Protein AF-A0A2V4PB81-F1 (afdb_monomer_lite)

Radius of gyration: 21.34 Å; chains: 1; bounding box: 50×47×66 Å

pLDDT: mean 89.04, std 9.87, range [49.66, 98.5]

Sequence (381 aa):
MIGFEVEISLPVTDGQRQVLAGDVLLAKSKTVHGYGQGDIPIYTLVSDKRQLPSKAVYSNLEFVTMPWYAVGDARPNGPLFLQNTLAQIRRVRDALYLAGEAPLATAASDLLTYSPVGRAALLAPQNGYLEEAGTLGCGDGLFTHYSVGSPLGGLPGFLDQLRQAPPPANATYLADARHRLVQARTFAAEVLGGFVQPGATATQARERRELDGYLQLAFTQIVAFADYVARKQDAGQIKNGTVVLCRSALSDVFALLAPSAQAYLRQDVQRLISVLAGYQEQSRTGQRLQFQDRSFREVAAGAPVGLEEYALATFGGRQRIAQERVFGGMREVDPHPEQGASMVPFEIRVLGARLKSWADVSSNLTDLCTWAQTAYEAGRP

Organism: NCBI:txid565073

Structure (mmCIF, N/CA/C/O backbone):
data_AF-A0A2V4PB81-F1
#
_entry.id   AF-A0A2V4PB81-F1
#
loop_
_atom_site.group_PDB
_atom_site.id
_atom_site.type_symbol
_atom_site.label_atom_id
_atom_site.label_alt_id
_atom_site.label_comp_id
_atom_site.label_asym_id
_atom_site.label_entity_id
_atom_site.label_seq_id
_atom_site.pdbx_PDB_ins_code
_atom_site.Cartn_x
_atom_site.Cartn_y
_atom_site.Cartn_z
_atom_site.occupancy
_atom_site.B_iso_or_equiv
_atom_site.auth_seq_id
_atom_site.auth_comp_id
_atom_site.auth_asym_id
_atom_site.auth_atom_id
_atom_site.pdbx_PDB_model_num
ATOM 1 N N . MET A 1 1 ? 4.148 -7.429 9.197 1.00 88.88 1 MET A N 1
ATOM 2 C CA . MET A 1 1 ? 4.870 -7.672 7.930 1.00 88.88 1 MET A CA 1
ATOM 3 C C . MET A 1 1 ? 5.045 -6.378 7.156 1.00 88.88 1 MET A C 1
ATOM 5 O O . MET A 1 1 ? 4.210 -5.488 7.292 1.00 88.88 1 MET A O 1
ATOM 9 N N . ILE A 1 2 ? 6.097 -6.282 6.343 1.00 94.81 2 ILE A N 1
ATOM 10 C CA . ILE A 1 2 ? 6.356 -5.175 5.416 1.00 94.81 2 ILE A CA 1
ATOM 11 C C . ILE A 1 2 ? 6.788 -5.752 4.067 1.00 94.81 2 ILE A C 1
ATOM 13 O O . ILE A 1 2 ? 7.679 -6.591 4.014 1.00 94.81 2 ILE A O 1
ATOM 17 N N . GLY A 1 3 ? 6.171 -5.292 2.986 1.00 94.81 3 GLY A N 1
ATOM 18 C CA . GLY A 1 3 ? 6.580 -5.521 1.604 1.00 94.81 3 GLY A CA 1
ATOM 19 C C . GLY A 1 3 ? 6.557 -4.203 0.836 1.00 94.81 3 GLY A C 1
ATOM 20 O O . GLY A 1 3 ? 6.032 -3.199 1.317 1.00 94.81 3 GLY A O 1
ATOM 21 N N . PHE A 1 4 ? 7.137 -4.183 -0.350 1.00 96.75 4 PHE A N 1
ATOM 22 C CA . PHE A 1 4 ? 7.204 -2.997 -1.195 1.00 96.75 4 PHE A CA 1
ATOM 23 C C . PHE A 1 4 ? 7.251 -3.327 -2.687 1.00 96.75 4 PHE A C 1
ATOM 25 O O . PHE A 1 4 ? 7.679 -4.409 -3.095 1.00 96.75 4 PHE A O 1
ATOM 32 N N . GLU A 1 5 ? 6.815 -2.366 -3.485 1.00 96.12 5 GLU A N 1
ATOM 33 C CA . GLU A 1 5 ? 6.895 -2.382 -4.939 1.00 96.12 5 GLU A CA 1
ATOM 34 C C . GLU A 1 5 ? 7.814 -1.252 -5.392 1.00 96.12 5 GLU A C 1
ATOM 36 O O . GLU A 1 5 ? 7.820 -0.170 -4.794 1.00 96.12 5 GLU A O 1
ATOM 41 N N . VAL A 1 6 ? 8.613 -1.508 -6.425 1.00 96.62 6 VAL A N 1
ATOM 42 C CA . VAL A 1 6 ? 9.433 -0.489 -7.084 1.00 96.62 6 VAL A CA 1
ATOM 43 C C . VAL A 1 6 ? 9.202 -0.594 -8.577 1.00 96.62 6 VAL A C 1
ATOM 45 O O . VAL A 1 6 ? 9.720 -1.499 -9.225 1.00 96.62 6 VAL A O 1
ATOM 48 N N . GLU A 1 7 ? 8.454 0.343 -9.132 1.00 94.25 7 GLU A N 1
ATOM 49 C CA . GLU A 1 7 ? 8.423 0.551 -10.570 1.00 94.25 7 GLU A CA 1
ATOM 50 C C . GLU A 1 7 ? 9.633 1.390 -10.977 1.00 94.25 7 GLU A C 1
ATOM 52 O O . GLU A 1 7 ? 9.963 2.404 -10.346 1.00 94.25 7 GLU A O 1
ATOM 57 N N . ILE A 1 8 ? 10.302 0.940 -12.036 1.00 91.75 8 ILE A N 1
ATOM 58 C CA . ILE A 1 8 ? 11.397 1.660 -12.668 1.00 91.75 8 ILE A CA 1
ATOM 59 C C . ILE A 1 8 ? 10.950 2.165 -14.035 1.00 91.75 8 ILE A C 1
ATOM 61 O O . ILE A 1 8 ? 10.207 1.510 -14.767 1.00 91.75 8 ILE A O 1
ATOM 65 N N . SER A 1 9 ? 11.475 3.325 -14.389 1.00 85.56 9 SER A N 1
ATOM 66 C CA . SER A 1 9 ? 11.233 4.051 -15.630 1.00 85.56 9 SER A CA 1
ATOM 67 C C . SER A 1 9 ? 11.903 3.424 -16.863 1.00 85.56 9 SER A C 1
ATOM 69 O O . SER A 1 9 ? 12.509 4.105 -17.685 1.00 85.56 9 SER A O 1
ATOM 71 N N . LEU A 1 10 ? 11.799 2.101 -17.001 1.00 91.00 10 LEU A N 1
ATOM 72 C CA . LEU A 1 10 ? 12.401 1.334 -18.083 1.00 91.00 10 LEU A CA 1
ATOM 73 C C . LEU A 1 10 ? 11.322 0.554 -18.844 1.00 91.00 10 LEU A C 1
ATOM 75 O O . LEU A 1 10 ? 10.870 -0.491 -18.359 1.00 91.00 10 LEU A O 1
ATOM 79 N N . PRO A 1 11 ? 10.921 1.028 -20.038 1.00 93.62 11 PRO A N 1
ATOM 80 C CA . PRO A 1 11 ? 9.911 0.347 -20.823 1.00 93.62 11 PRO A CA 1
ATOM 81 C C . PRO A 1 11 ? 10.359 -1.030 -21.321 1.00 93.62 11 PRO A C 1
ATOM 83 O O . PRO A 1 11 ? 11.520 -1.258 -21.674 1.00 93.62 11 PRO A O 1
ATOM 86 N N . VAL A 1 12 ? 9.393 -1.935 -21.416 1.00 95.81 12 VAL A N 1
ATOM 87 C CA . VAL A 1 12 ? 9.534 -3.308 -21.890 1.00 95.81 12 VAL A CA 1
ATOM 88 C C . VAL A 1 12 ? 8.422 -3.627 -22.888 1.00 95.81 12 VAL A C 1
ATOM 90 O O . VAL A 1 12 ? 7.303 -3.123 -22.794 1.00 95.81 12 VAL A O 1
ATOM 93 N N . THR A 1 13 ? 8.734 -4.467 -23.866 1.00 96.69 13 THR A N 1
ATOM 94 C CA . THR A 1 13 ? 7.791 -4.949 -24.884 1.00 96.69 13 THR A CA 1
ATOM 95 C C . THR A 1 13 ? 7.909 -6.459 -25.044 1.00 96.69 13 THR A C 1
ATOM 97 O O . THR A 1 13 ? 8.851 -7.068 -24.530 1.00 96.69 13 THR A O 1
ATOM 100 N N . ASP A 1 14 ? 6.963 -7.084 -25.739 1.00 96.06 14 ASP A N 1
ATOM 101 C CA . ASP A 1 14 ? 7.142 -8.460 -26.200 1.00 96.06 14 ASP A CA 1
ATOM 102 C C . ASP A 1 14 ? 8.183 -8.557 -27.338 1.00 96.06 14 ASP A C 1
ATOM 104 O O . ASP A 1 14 ? 8.767 -7.562 -27.779 1.00 96.06 14 ASP A O 1
ATOM 108 N N . GLY A 1 15 ? 8.425 -9.772 -27.835 1.00 93.44 15 GLY A N 1
ATOM 109 C CA . GLY A 1 15 ? 9.383 -10.015 -28.921 1.00 93.44 15 GLY A CA 1
ATOM 110 C C . GLY A 1 15 ? 8.998 -9.360 -30.254 1.00 93.44 15 GLY A C 1
ATOM 111 O O . GLY A 1 15 ? 9.835 -9.230 -31.145 1.00 93.44 15 GLY A O 1
ATOM 112 N N . GLN A 1 16 ? 7.745 -8.928 -30.390 1.00 94.25 16 GLN A N 1
ATOM 113 C CA . GLN A 1 16 ? 7.165 -8.249 -31.545 1.00 94.25 16 GLN A CA 1
ATOM 114 C C . GLN A 1 16 ? 7.038 -6.733 -31.315 1.00 94.25 16 GLN A C 1
ATOM 116 O O . GLN A 1 16 ? 6.387 -6.040 -32.106 1.00 94.25 16 GLN A O 1
ATOM 121 N N . ARG A 1 17 ? 7.673 -6.207 -30.256 1.00 93.75 17 ARG A N 1
ATOM 122 C CA . ARG A 1 17 ? 7.640 -4.795 -29.845 1.00 93.75 17 ARG A CA 1
ATOM 123 C C . ARG A 1 17 ? 6.237 -4.281 -29.508 1.00 93.75 17 ARG A C 1
ATOM 125 O O . ARG A 1 17 ? 5.977 -3.083 -29.601 1.00 93.75 17 ARG A O 1
ATOM 132 N N . GLN A 1 18 ? 5.330 -5.171 -29.120 1.00 94.44 18 GLN A N 1
ATOM 133 C CA . GLN A 1 18 ? 4.005 -4.809 -28.635 1.00 94.44 18 GLN A CA 1
ATOM 134 C C . GLN A 1 18 ? 4.007 -4.616 -27.119 1.00 94.44 18 GLN A C 1
ATOM 136 O O . GLN A 1 18 ? 4.866 -5.108 -26.382 1.00 94.44 18 GLN A O 1
ATOM 141 N N . VAL A 1 19 ? 3.007 -3.871 -26.657 1.00 94.62 19 VAL A N 1
ATOM 142 C CA . VAL A 1 19 ? 2.756 -3.610 -25.240 1.00 94.62 19 VAL A CA 1
ATOM 143 C C . VAL A 1 19 ? 2.395 -4.916 -24.531 1.00 94.62 19 VAL A C 1
ATOM 145 O O . VAL A 1 19 ? 1.465 -5.613 -24.937 1.00 94.62 19 VAL A O 1
ATOM 148 N N . LEU A 1 20 ? 3.084 -5.211 -23.431 1.00 94.88 20 LEU A N 1
ATOM 149 C CA . LEU A 1 20 ? 2.743 -6.316 -22.540 1.00 94.88 20 LEU A CA 1
ATOM 150 C C . LEU A 1 20 ? 1.545 -5.947 -21.652 1.00 94.88 20 LEU A C 1
ATOM 152 O O . LEU A 1 20 ? 1.372 -4.793 -21.247 1.00 94.88 20 LEU A O 1
ATOM 156 N N . ALA A 1 21 ? 0.725 -6.936 -21.300 1.00 92.44 21 ALA A N 1
ATOM 157 C CA . ALA A 1 21 ? -0.295 -6.742 -20.273 1.00 92.44 21 ALA A CA 1
ATOM 158 C C . ALA A 1 21 ? 0.344 -6.360 -18.918 1.00 92.44 21 ALA A C 1
ATOM 160 O O . ALA A 1 21 ? 1.526 -6.611 -18.682 1.00 92.44 21 ALA A O 1
ATOM 161 N N . GLY A 1 22 ? -0.436 -5.729 -18.038 1.00 90.31 22 GLY A N 1
ATOM 162 C CA . GLY A 1 22 ? -0.005 -5.477 -16.660 1.00 90.31 22 GLY A CA 1
ATOM 163 C C . GLY A 1 22 ? 0.066 -6.777 -15.856 1.00 90.31 22 GLY A C 1
ATOM 164 O O . GLY A 1 22 ? -0.593 -7.756 -16.210 1.00 90.31 22 GLY A O 1
ATOM 165 N N . ASP A 1 23 ? 0.877 -6.778 -14.804 1.00 90.94 23 ASP A N 1
ATOM 166 C CA . ASP A 1 23 ? 1.097 -7.885 -13.870 1.00 90.94 23 ASP A CA 1
ATOM 167 C C . ASP A 1 23 ? 1.617 -9.187 -14.515 1.00 90.94 23 ASP A C 1
ATOM 169 O O . ASP A 1 23 ? 1.505 -10.277 -13.944 1.00 90.94 23 ASP A O 1
ATOM 173 N N . VAL A 1 24 ? 2.217 -9.117 -15.711 1.00 95.81 24 VAL A N 1
ATOM 174 C CA . VAL A 1 24 ? 2.786 -10.307 -16.363 1.00 95.81 24 VAL A CA 1
ATOM 175 C C . VAL A 1 24 ? 4.146 -10.621 -15.759 1.00 95.81 24 VAL A C 1
ATOM 177 O O . VAL A 1 24 ? 5.071 -9.819 -15.824 1.00 95.81 24 VAL A O 1
ATOM 180 N N . LEU A 1 25 ? 4.297 -11.832 -15.220 1.00 97.69 25 LEU A N 1
ATOM 181 C CA . LEU A 1 25 ? 5.558 -12.308 -14.659 1.00 97.69 25 LEU A CA 1
ATOM 182 C C . LEU A 1 25 ? 6.650 -12.447 -15.732 1.00 97.69 25 LEU A C 1
ATOM 184 O O . LEU A 1 25 ? 6.583 -13.330 -16.593 1.00 97.69 25 LEU A O 1
ATOM 188 N N . LEU A 1 26 ? 7.721 -11.665 -15.602 1.00 98.44 26 LEU A N 1
ATOM 189 C CA . LEU A 1 26 ? 8.882 -11.687 -16.497 1.00 98.44 26 LEU A CA 1
ATOM 190 C C . LEU A 1 26 ? 10.054 -12.462 -15.894 1.00 98.44 26 LEU A C 1
ATOM 192 O O . LEU A 1 26 ? 10.691 -13.267 -16.575 1.00 98.44 26 LEU A O 1
ATOM 196 N N . ALA A 1 27 ? 10.335 -12.265 -14.608 1.00 98.38 27 ALA A N 1
ATOM 197 C CA . ALA A 1 27 ? 11.411 -12.970 -13.923 1.00 98.38 27 ALA A CA 1
ATOM 198 C C . ALA A 1 27 ? 11.153 -13.121 -12.424 1.00 98.38 27 ALA A C 1
ATOM 200 O O . ALA A 1 27 ? 10.321 -12.437 -11.832 1.00 98.38 27 ALA A O 1
ATOM 201 N N . LYS A 1 28 ? 11.904 -14.022 -11.798 1.00 97.94 28 LYS A N 1
ATOM 202 C CA . LYS A 1 28 ? 11.950 -14.218 -10.348 1.00 97.94 28 LYS A CA 1
ATOM 203 C C . LYS A 1 28 ? 13.375 -13.996 -9.860 1.00 97.94 28 LYS A C 1
ATOM 205 O O . LYS A 1 28 ? 14.314 -14.385 -10.554 1.00 97.94 28 LYS A O 1
ATOM 210 N N . SER A 1 29 ? 13.538 -13.422 -8.670 1.00 97.56 29 SER A N 1
ATOM 211 C CA . SER A 1 29 ? 14.839 -13.435 -8.000 1.00 97.56 29 SER A CA 1
ATOM 212 C C . SER A 1 29 ? 15.323 -14.874 -7.815 1.00 97.56 29 SER A C 1
ATOM 214 O O . SER A 1 29 ? 14.530 -15.761 -7.497 1.00 97.56 29 SER A O 1
ATOM 216 N N . LYS A 1 30 ? 16.623 -15.112 -8.001 1.00 95.81 30 LYS A N 1
ATOM 217 C CA . LYS A 1 30 ? 17.249 -16.377 -7.590 1.00 95.81 30 LYS A CA 1
ATOM 218 C C . LYS A 1 30 ? 17.419 -16.478 -6.078 1.00 95.81 30 LYS A C 1
ATOM 220 O O . LYS A 1 30 ? 17.532 -17.582 -5.556 1.00 95.81 30 LYS A O 1
ATOM 225 N N . THR A 1 31 ? 17.439 -15.345 -5.381 1.00 93.62 31 THR A N 1
ATOM 226 C CA . THR A 1 31 ? 17.426 -15.324 -3.921 1.00 93.62 31 THR A CA 1
ATOM 227 C C . THR A 1 31 ? 16.018 -15.666 -3.443 1.00 93.62 31 THR A C 1
ATOM 229 O O . THR A 1 31 ? 15.038 -15.068 -3.893 1.00 93.62 31 THR A O 1
ATOM 232 N N . VAL A 1 32 ? 15.918 -16.617 -2.515 1.00 90.00 32 VAL A N 1
ATOM 233 C CA . VAL A 1 32 ? 14.643 -17.096 -1.965 1.00 90.00 32 VAL A CA 1
ATOM 234 C C . VAL A 1 32 ? 14.431 -16.661 -0.516 1.00 90.00 32 VAL A C 1
ATOM 236 O O . VAL A 1 32 ? 15.363 -16.324 0.215 1.00 90.00 32 VAL A O 1
ATOM 239 N N . HIS A 1 33 ? 13.169 -16.649 -0.111 1.00 78.81 33 HIS A N 1
ATOM 240 C CA . HIS A 1 33 ? 12.666 -16.225 1.180 1.00 78.81 33 HIS A CA 1
ATOM 241 C C . HIS A 1 33 ? 12.868 -17.343 2.220 1.00 78.81 33 HIS A C 1
ATOM 243 O O . HIS A 1 33 ? 12.066 -18.265 2.336 1.00 78.81 33 HIS A O 1
ATOM 249 N N . GLY A 1 34 ? 13.944 -17.259 3.008 1.00 69.75 34 GLY A N 1
ATOM 250 C CA . GLY A 1 34 ? 14.402 -18.335 3.906 1.00 69.75 34 GLY A CA 1
ATOM 251 C C . GLY A 1 34 ? 13.543 -18.649 5.145 1.00 69.75 34 GLY A C 1
ATOM 252 O O . GLY A 1 34 ? 13.910 -19.526 5.921 1.00 69.75 34 GLY A O 1
ATOM 253 N N . TYR A 1 35 ? 12.413 -17.968 5.367 1.00 63.12 35 TYR A N 1
ATOM 254 C CA . TYR A 1 35 ? 11.565 -18.148 6.560 1.00 63.12 35 TYR A CA 1
ATOM 255 C C . TYR A 1 35 ? 10.464 -19.211 6.373 1.00 63.12 35 TYR A C 1
ATOM 257 O O . TYR A 1 35 ? 9.272 -18.919 6.428 1.00 63.12 35 TYR A O 1
ATOM 265 N N . GLY A 1 36 ? 10.863 -20.464 6.126 1.00 53.09 36 GLY A N 1
ATOM 266 C CA . GLY A 1 36 ? 9.963 -21.628 6.207 1.00 53.09 36 GLY A CA 1
ATOM 267 C C . GLY A 1 36 ? 8.854 -21.717 5.149 1.00 53.09 36 GLY A C 1
ATOM 268 O O . GLY A 1 36 ? 7.969 -22.557 5.283 1.00 53.09 36 GLY A O 1
ATOM 269 N N . GLN A 1 37 ? 8.891 -20.894 4.097 1.00 55.09 37 GLN A N 1
ATOM 270 C CA . GLN A 1 37 ? 7.902 -20.899 3.010 1.00 55.09 37 GLN A CA 1
ATOM 271 C C . GLN A 1 37 ? 8.474 -21.385 1.665 1.00 55.09 37 GLN A C 1
ATOM 273 O O . GLN A 1 37 ? 8.117 -20.866 0.616 1.00 55.09 37 GLN A O 1
ATOM 278 N N . GLY A 1 38 ? 9.346 -22.397 1.673 1.00 62.12 38 GLY A N 1
ATOM 279 C CA . GLY A 1 38 ? 9.889 -22.997 0.443 1.00 62.12 38 GLY A CA 1
ATOM 280 C C . GLY A 1 38 ? 10.697 -22.028 -0.438 1.00 62.12 38 GLY A C 1
ATOM 281 O O . GLY A 1 38 ? 11.146 -20.978 0.017 1.00 62.12 38 GLY A O 1
ATOM 282 N N . ASP A 1 39 ? 10.870 -22.383 -1.715 1.00 79.94 39 ASP A N 1
ATOM 283 C CA . ASP A 1 39 ? 11.642 -21.619 -2.712 1.00 79.94 39 ASP A CA 1
ATOM 284 C C . ASP A 1 39 ? 10.869 -20.399 -3.266 1.00 79.94 39 ASP A C 1
ATOM 286 O O . ASP A 1 39 ? 10.767 -20.190 -4.480 1.00 79.94 39 ASP A O 1
ATOM 290 N N . ILE A 1 40 ? 10.267 -19.586 -2.390 1.00 88.69 40 ILE A N 1
ATOM 291 C CA . ILE A 1 40 ? 9.591 -18.346 -2.802 1.00 88.69 40 ILE A CA 1
ATOM 292 C C . ILE A 1 40 ? 10.653 -17.277 -3.076 1.00 88.69 40 ILE A C 1
ATOM 294 O O . ILE A 1 40 ? 11.437 -16.975 -2.181 1.00 88.69 40 ILE A O 1
ATOM 298 N N . PRO A 1 41 ? 10.706 -16.661 -4.267 1.00 94.06 41 PRO A N 1
ATOM 299 C CA . PRO A 1 41 ? 11.682 -15.616 -4.552 1.00 94.06 41 PRO A CA 1
ATOM 300 C C . PRO A 1 41 ? 11.420 -14.367 -3.698 1.00 94.06 41 PRO A C 1
ATOM 302 O O . PRO A 1 41 ? 10.269 -13.996 -3.472 1.00 94.06 41 PRO A O 1
ATOM 305 N N . ILE A 1 42 ? 12.478 -13.674 -3.268 1.00 94.69 42 ILE A N 1
ATOM 306 C CA . ILE A 1 42 ? 12.338 -12.458 -2.440 1.00 94.69 42 ILE A CA 1
ATOM 307 C C . ILE A 1 42 ? 11.650 -11.299 -3.184 1.00 94.69 42 ILE A C 1
ATOM 309 O O . ILE A 1 42 ? 11.046 -10.425 -2.566 1.00 94.69 42 ILE A O 1
ATOM 313 N N . TYR A 1 43 ? 11.702 -11.313 -4.518 1.00 96.94 43 TYR A N 1
ATOM 314 C CA . TYR A 1 43 ? 10.906 -10.458 -5.391 1.00 96.94 43 TYR A CA 1
ATOM 315 C C . TYR A 1 43 ? 10.687 -11.109 -6.755 1.00 96.94 43 TYR A C 1
ATOM 317 O O . TYR A 1 43 ? 11.416 -12.013 -7.182 1.00 96.94 43 TYR A O 1
ATOM 325 N N . THR A 1 44 ? 9.693 -10.596 -7.466 1.00 97.69 44 THR A N 1
ATOM 326 C CA . THR A 1 44 ? 9.441 -10.885 -8.877 1.00 97.69 44 THR A CA 1
ATOM 327 C C . THR A 1 44 ? 9.556 -9.610 -9.699 1.00 97.69 44 THR A C 1
ATOM 329 O O . THR A 1 44 ? 9.340 -8.521 -9.176 1.00 97.69 44 THR A O 1
ATOM 332 N N . LEU A 1 45 ? 9.943 -9.755 -10.963 1.00 98.31 45 LEU A N 1
ATOM 333 C CA . LEU A 1 45 ? 9.935 -8.691 -11.958 1.00 98.31 45 LEU A CA 1
ATOM 334 C C . LEU A 1 45 ? 8.729 -8.923 -12.866 1.00 98.31 45 LEU A C 1
ATOM 336 O O . LEU A 1 45 ? 8.623 -9.993 -13.479 1.00 98.31 45 LEU A O 1
ATOM 340 N N . VAL A 1 46 ? 7.842 -7.941 -12.945 1.00 97.88 46 VAL A N 1
ATOM 341 C CA . VAL A 1 46 ? 6.624 -7.981 -13.757 1.00 97.88 46 VAL A CA 1
ATOM 342 C C . VAL A 1 46 ? 6.596 -6.809 -14.735 1.00 97.88 46 VAL A C 1
ATOM 344 O O . VAL A 1 46 ? 7.344 -5.843 -14.570 1.00 97.88 46 VAL A O 1
ATOM 347 N N . SER A 1 47 ? 5.767 -6.899 -15.776 1.00 95.75 47 SER A N 1
ATOM 348 C CA . SER A 1 47 ? 5.409 -5.718 -16.565 1.00 95.75 47 SER A CA 1
ATOM 349 C C . SER A 1 47 ? 4.226 -4.996 -15.939 1.00 95.75 47 SER A C 1
ATOM 351 O O . SER A 1 47 ? 3.257 -5.641 -15.557 1.00 95.75 47 SER A O 1
ATOM 353 N N . ASP A 1 48 ? 4.253 -3.670 -15.926 1.00 91.38 48 ASP A N 1
ATOM 354 C CA . ASP A 1 48 ? 3.112 -2.847 -15.530 1.00 91.38 48 ASP A CA 1
ATOM 355 C C . ASP A 1 48 ? 2.669 -1.954 -16.690 1.00 91.38 48 ASP A C 1
ATOM 357 O O . ASP A 1 48 ? 3.480 -1.295 -17.342 1.00 91.38 48 ASP A O 1
ATOM 361 N N . LYS A 1 49 ? 1.371 -1.948 -16.990 1.00 89.50 49 LYS A N 1
ATOM 362 C CA . LYS A 1 49 ? 0.817 -1.237 -18.144 1.00 89.50 49 LYS A CA 1
ATOM 363 C C . LYS A 1 49 ? 0.584 0.225 -17.779 1.00 89.50 49 LYS A C 1
ATOM 365 O O . LYS A 1 49 ? -0.196 0.554 -16.887 1.00 89.50 49 LYS A O 1
ATOM 370 N N . ARG A 1 50 ? 1.209 1.121 -18.535 1.00 86.06 50 ARG A N 1
ATOM 371 C CA . ARG A 1 50 ? 1.173 2.567 -18.326 1.00 86.06 50 ARG A CA 1
ATOM 372 C C . ARG A 1 50 ? 0.624 3.295 -19.544 1.00 86.06 50 ARG A C 1
ATOM 374 O O . ARG A 1 50 ? 0.562 2.765 -20.654 1.00 86.06 50 ARG A O 1
ATOM 381 N N . GLN A 1 51 ? 0.194 4.530 -19.315 1.00 85.19 51 GLN A N 1
ATOM 382 C CA . GLN A 1 51 ? -0.320 5.414 -20.348 1.00 85.19 51 GLN A CA 1
ATOM 383 C C . GLN A 1 51 ? 0.421 6.750 -20.289 1.00 85.19 51 GLN A C 1
ATOM 385 O O . GLN A 1 51 ? 0.519 7.370 -19.233 1.00 85.19 51 GLN A O 1
ATOM 390 N N . LEU A 1 52 ? 0.943 7.182 -21.432 1.00 82.50 52 LEU A N 1
ATOM 391 C CA . LEU A 1 52 ? 1.604 8.470 -21.606 1.00 82.50 52 LEU A CA 1
ATOM 392 C C . LEU A 1 52 ? 0.577 9.615 -21.625 1.00 82.50 52 LEU A C 1
ATOM 394 O O . LEU A 1 52 ? -0.599 9.381 -21.919 1.00 82.50 52 LEU A O 1
ATOM 398 N N . PRO A 1 53 ? 1.005 10.878 -21.429 1.00 79.12 53 PRO A N 1
ATOM 399 C CA . PRO A 1 53 ? 0.131 12.043 -21.602 1.00 79.12 53 PRO A CA 1
ATOM 400 C C . PRO A 1 53 ? -0.550 12.103 -22.980 1.00 79.12 53 PRO A C 1
ATOM 402 O O . PRO A 1 53 ? -1.679 12.571 -23.102 1.00 79.12 53 PRO A O 1
ATOM 405 N N . SER A 1 54 ? 0.103 11.564 -24.015 1.00 81.88 54 SER A N 1
ATOM 406 C CA . SER A 1 54 ? -0.438 11.420 -25.375 1.00 81.88 54 SER A CA 1
ATOM 407 C C . SER A 1 54 ? -1.533 10.355 -25.510 1.00 81.88 54 SER A C 1
ATOM 409 O O . SER A 1 54 ? -2.068 10.167 -26.599 1.00 81.88 54 SER A O 1
ATOM 411 N N . LYS A 1 55 ? -1.861 9.643 -24.425 1.00 83.88 55 LYS A N 1
ATOM 412 C CA . LYS A 1 55 ? -2.716 8.450 -24.358 1.00 83.88 55 LYS A CA 1
ATOM 413 C C . LYS A 1 55 ? -2.131 7.185 -24.983 1.00 83.88 55 LYS A C 1
ATOM 415 O O . LYS A 1 55 ? -2.775 6.139 -24.883 1.00 83.88 55 LYS A O 1
ATOM 420 N N . ALA A 1 56 ? -0.935 7.250 -25.567 1.00 87.25 56 ALA A N 1
ATOM 421 C CA . ALA A 1 56 ? -0.212 6.063 -26.004 1.00 87.25 56 ALA A CA 1
ATOM 422 C C . ALA A 1 56 ? 0.099 5.159 -24.805 1.00 87.25 56 ALA A C 1
ATOM 424 O O . ALA A 1 56 ? 0.350 5.635 -23.698 1.00 87.25 56 ALA A O 1
ATOM 425 N N . VAL A 1 57 ? 0.045 3.852 -25.025 1.00 90.25 57 VAL A N 1
ATOM 426 C CA . VAL A 1 57 ? 0.216 2.848 -23.977 1.00 90.25 57 VAL A CA 1
ATOM 427 C C . VAL A 1 57 ? 1.591 2.212 -24.123 1.00 90.25 57 VAL A C 1
ATOM 429 O O . VAL A 1 57 ? 2.046 1.975 -25.238 1.00 90.25 57 VAL A O 1
ATOM 432 N N . TYR A 1 58 ? 2.226 1.918 -22.999 1.00 91.69 58 TYR A N 1
ATOM 433 C CA . TYR A 1 58 ? 3.488 1.192 -22.919 1.00 91.69 58 TYR A CA 1
ATOM 434 C C . TYR A 1 58 ? 3.481 0.298 -21.677 1.00 91.69 58 TYR A C 1
ATOM 436 O O . TYR A 1 58 ? 2.549 0.363 -20.871 1.00 91.69 58 TYR A O 1
ATOM 444 N N . SER A 1 59 ? 4.499 -0.544 -21.523 1.00 93.75 59 SER A N 1
ATOM 445 C CA . SER A 1 59 ? 4.685 -1.337 -20.308 1.00 93.75 59 SER A CA 1
ATOM 446 C C . SER A 1 59 ? 6.012 -0.969 -19.667 1.00 93.75 59 SER A C 1
ATOM 448 O O . SER A 1 59 ? 7.015 -0.901 -20.369 1.00 93.75 59 SER A O 1
ATOM 450 N N . ASN A 1 60 ? 6.016 -0.733 -18.361 1.00 93.62 60 ASN A N 1
ATOM 451 C CA . ASN A 1 60 ? 7.208 -0.542 -17.543 1.00 93.62 60 ASN A CA 1
ATOM 452 C C . ASN A 1 60 ? 7.576 -1.829 -16.813 1.00 93.62 60 ASN A C 1
ATOM 454 O O . ASN A 1 60 ? 6.808 -2.790 -16.800 1.00 93.62 60 ASN A O 1
ATOM 458 N N . LEU A 1 61 ? 8.756 -1.834 -16.203 1.00 95.94 61 LEU A N 1
ATOM 459 C CA . LEU A 1 61 ? 9.189 -2.888 -15.300 1.00 95.94 61 LEU A CA 1
ATOM 460 C C . LEU A 1 61 ? 8.872 -2.519 -13.850 1.00 95.94 61 LEU A C 1
ATOM 462 O O . LEU A 1 61 ? 9.220 -1.435 -13.383 1.00 95.94 61 LEU A O 1
ATOM 466 N N . GLU A 1 62 ? 8.278 -3.459 -13.124 1.00 96.81 62 GLU A N 1
ATOM 467 C CA . GLU A 1 62 ? 7.981 -3.321 -11.702 1.00 96.81 62 GLU A CA 1
ATOM 468 C C . GLU A 1 62 ? 8.533 -4.510 -10.915 1.00 96.81 62 GLU A C 1
ATOM 470 O O . GLU A 1 62 ? 8.396 -5.675 -11.296 1.00 96.81 62 GLU A O 1
ATOM 475 N N . PHE A 1 63 ? 9.193 -4.205 -9.803 1.00 98.00 63 PHE A N 1
ATOM 476 C CA . PHE A 1 63 ? 9.627 -5.184 -8.822 1.00 98.00 63 PHE A CA 1
ATOM 477 C C . PHE A 1 63 ? 8.559 -5.315 -7.744 1.00 98.00 63 PHE A C 1
ATOM 479 O O . PHE A 1 63 ? 8.296 -4.352 -7.032 1.00 98.00 63 PHE A O 1
ATOM 486 N N . VAL A 1 64 ? 8.014 -6.516 -7.567 1.00 96.56 64 VAL A N 1
ATOM 487 C CA . VAL A 1 64 ? 7.040 -6.832 -6.514 1.00 96.56 64 VAL A CA 1
ATOM 488 C C . VAL A 1 64 ? 7.706 -7.751 -5.499 1.00 96.56 64 VAL A C 1
ATOM 490 O O . VAL A 1 64 ? 8.089 -8.878 -5.834 1.00 96.56 64 VAL A O 1
ATOM 493 N N . THR A 1 65 ? 7.891 -7.272 -4.268 1.00 95.56 65 THR A N 1
ATOM 494 C CA . THR A 1 65 ? 8.565 -8.043 -3.210 1.00 95.56 65 THR A CA 1
ATOM 495 C C . THR A 1 65 ? 7.605 -8.939 -2.437 1.00 95.56 65 THR A C 1
ATOM 497 O O . THR A 1 65 ? 6.420 -8.640 -2.273 1.00 95.56 65 THR A O 1
ATOM 500 N N . MET A 1 66 ? 8.140 -10.043 -1.919 1.00 90.12 66 MET A N 1
ATOM 501 C CA . MET A 1 66 ? 7.445 -10.838 -0.913 1.00 90.12 66 MET A CA 1
ATOM 502 C C . MET A 1 66 ? 7.497 -10.105 0.442 1.00 90.12 66 MET A C 1
ATOM 504 O O . MET A 1 66 ? 8.591 -9.716 0.860 1.00 90.12 66 MET A O 1
ATOM 508 N N . PRO A 1 67 ? 6.365 -9.912 1.150 1.00 88.75 67 PRO A N 1
ATOM 509 C CA . PRO A 1 67 ? 6.374 -9.286 2.468 1.00 88.75 67 PRO A CA 1
ATOM 510 C C . PRO A 1 67 ? 7.202 -10.076 3.486 1.00 88.75 67 PRO A C 1
ATOM 512 O O . PRO A 1 67 ? 7.123 -11.299 3.540 1.00 88.75 67 PRO A O 1
ATOM 515 N N . TRP A 1 68 ? 7.937 -9.361 4.338 1.00 88.50 68 TRP A N 1
ATOM 516 C CA . TRP A 1 68 ? 8.784 -9.921 5.387 1.00 88.50 68 TRP A CA 1
ATOM 517 C C . TRP A 1 68 ? 8.262 -9.564 6.784 1.00 88.50 68 TRP A C 1
ATOM 519 O O . TRP A 1 68 ? 7.729 -8.472 7.013 1.00 88.50 68 TRP A O 1
ATOM 529 N N . TYR A 1 69 ? 8.430 -10.468 7.748 1.00 88.00 69 TYR A N 1
ATOM 530 C CA . TYR A 1 69 ? 8.134 -10.193 9.155 1.00 88.00 69 TYR A CA 1
ATOM 531 C C . TYR A 1 69 ? 9.129 -9.168 9.712 1.00 88.00 69 TYR A C 1
ATOM 533 O O . TYR A 1 69 ? 10.336 -9.383 9.683 1.00 88.00 69 TYR A O 1
ATOM 541 N N . ALA A 1 70 ? 8.632 -8.044 10.221 1.00 87.69 70 ALA A N 1
ATOM 542 C CA . ALA A 1 70 ? 9.477 -6.920 10.643 1.00 87.69 70 ALA A CA 1
ATOM 543 C C . ALA A 1 70 ? 9.230 -6.483 12.092 1.00 87.69 70 ALA A C 1
ATOM 545 O O . ALA A 1 70 ? 9.824 -5.504 12.539 1.00 87.69 70 ALA A O 1
ATOM 546 N N . VAL A 1 71 ? 8.364 -7.196 12.819 1.00 92.00 71 VAL A N 1
ATOM 547 C CA . VAL A 1 71 ? 8.008 -6.870 14.203 1.00 92.00 71 VAL A CA 1
ATOM 548 C C . VAL A 1 71 ? 8.299 -8.022 15.164 1.00 92.00 71 VAL A C 1
ATOM 550 O O . VAL A 1 71 ? 8.578 -9.148 14.744 1.00 92.00 71 VAL A O 1
ATOM 553 N N . GLY A 1 72 ? 8.284 -7.707 16.461 1.00 91.06 72 GLY A N 1
ATOM 554 C CA . GLY A 1 72 ? 8.563 -8.637 17.555 1.00 91.06 72 GLY A CA 1
ATOM 555 C C . GLY A 1 72 ? 9.911 -9.348 17.384 1.00 91.06 72 GLY A C 1
ATOM 556 O O . GLY A 1 72 ? 10.917 -8.687 17.138 1.00 91.06 72 GLY A O 1
ATOM 557 N N . ASP A 1 73 ? 9.950 -10.675 17.459 1.00 90.62 73 ASP A N 1
ATOM 558 C CA . ASP A 1 73 ? 11.167 -11.491 17.329 1.00 90.62 73 ASP A CA 1
ATOM 559 C C . ASP A 1 73 ? 11.869 -11.323 15.972 1.00 90.62 73 ASP A C 1
ATOM 561 O O . ASP A 1 73 ? 13.069 -11.566 15.853 1.00 90.62 73 ASP A O 1
ATOM 565 N N . ALA A 1 74 ? 11.150 -10.874 14.936 1.00 88.12 74 ALA A N 1
ATOM 566 C CA . ALA A 1 74 ? 11.723 -10.637 13.616 1.00 88.12 74 ALA A CA 1
ATOM 567 C C . ALA A 1 74 ? 12.320 -9.223 13.474 1.00 88.12 74 ALA A C 1
ATOM 569 O O . ALA A 1 74 ? 13.069 -8.972 12.527 1.00 88.12 74 ALA A O 1
ATOM 570 N N . ARG A 1 75 ? 12.054 -8.308 14.422 1.00 90.81 75 ARG A N 1
ATOM 571 C CA . ARG A 1 75 ? 12.535 -6.913 14.421 1.00 90.81 75 ARG A CA 1
ATOM 572 C C . ARG A 1 75 ? 14.048 -6.772 14.196 1.00 90.81 75 ARG A C 1
ATOM 574 O O . ARG A 1 75 ? 14.416 -5.878 13.439 1.00 90.81 75 ARG A O 1
ATOM 581 N N . PRO A 1 76 ? 14.940 -7.594 14.790 1.00 89.81 76 PRO A N 1
ATOM 582 C CA . PRO A 1 76 ? 16.382 -7.421 14.590 1.00 89.81 76 PRO A CA 1
ATOM 583 C C . PRO A 1 76 ? 16.831 -7.668 13.143 1.00 89.81 76 PRO A C 1
ATOM 585 O O . PRO A 1 76 ? 17.772 -7.035 12.675 1.00 89.81 76 PRO A O 1
ATOM 588 N N . ASN A 1 77 ? 16.146 -8.565 12.427 1.00 89.25 77 ASN A N 1
ATOM 589 C CA . ASN A 1 77 ? 16.555 -9.021 11.095 1.00 89.25 77 ASN A CA 1
ATOM 590 C C . ASN A 1 77 ? 15.709 -8.422 9.962 1.00 89.25 77 ASN A C 1
ATOM 592 O O . ASN A 1 77 ? 16.181 -8.330 8.830 1.00 89.25 77 ASN A O 1
ATOM 596 N N . GLY A 1 78 ? 14.472 -8.008 10.249 1.00 89.38 78 GLY A N 1
ATOM 597 C CA . GLY A 1 78 ? 13.531 -7.490 9.256 1.00 89.38 78 GLY A CA 1
ATOM 598 C C . GLY A 1 78 ? 14.052 -6.290 8.459 1.00 89.38 78 GLY A C 1
ATOM 599 O O . GLY A 1 78 ? 14.079 -6.370 7.229 1.00 89.38 78 GLY A O 1
ATOM 600 N N . PRO A 1 79 ? 14.538 -5.214 9.110 1.00 91.69 79 PRO A N 1
ATOM 601 C CA . PRO A 1 79 ? 15.103 -4.065 8.410 1.00 91.69 79 PRO A CA 1
ATOM 602 C C . PRO A 1 79 ? 16.267 -4.457 7.498 1.00 91.69 79 PRO A C 1
ATOM 604 O O . PRO A 1 79 ? 16.281 -4.085 6.329 1.00 91.69 79 PRO A O 1
ATOM 607 N N . LEU A 1 80 ? 17.210 -5.267 7.994 1.00 92.50 80 LEU A N 1
ATOM 608 C CA . LEU A 1 80 ? 18.366 -5.711 7.212 1.00 92.50 80 LEU A CA 1
ATOM 609 C C . LEU A 1 80 ? 17.938 -6.500 5.968 1.00 92.50 80 LEU A C 1
ATOM 611 O O . LEU A 1 80 ? 18.478 -6.286 4.885 1.00 92.50 80 LEU A O 1
ATOM 615 N N . PHE A 1 81 ? 16.948 -7.383 6.100 1.00 91.94 81 PHE A N 1
ATOM 616 C CA . PHE A 1 81 ? 16.429 -8.148 4.972 1.00 91.94 81 PHE A CA 1
ATOM 617 C C . PHE A 1 81 ? 15.797 -7.248 3.900 1.00 91.94 81 PHE A C 1
ATOM 619 O O . PHE A 1 81 ? 16.083 -7.408 2.709 1.00 91.94 81 PHE A O 1
ATOM 626 N N . LEU A 1 82 ? 14.975 -6.277 4.306 1.00 95.38 82 LEU A N 1
ATOM 627 C CA . LEU A 1 82 ? 14.344 -5.330 3.383 1.00 95.38 82 LEU A CA 1
ATOM 628 C C . LEU A 1 82 ? 15.388 -4.460 2.669 1.00 95.38 82 LEU A C 1
ATOM 630 O O . LEU A 1 82 ? 15.301 -4.281 1.454 1.00 95.38 82 LEU A O 1
ATOM 634 N N . GLN A 1 83 ? 16.420 -4.003 3.385 1.00 96.81 83 GLN A N 1
ATOM 635 C CA . GLN A 1 83 ? 17.528 -3.246 2.793 1.00 96.81 83 GLN A CA 1
ATOM 636 C C . GLN A 1 83 ? 18.354 -4.091 1.814 1.00 96.81 83 GLN A C 1
ATOM 638 O O . GLN A 1 83 ? 18.676 -3.638 0.717 1.00 96.81 83 GLN A O 1
ATOM 643 N N . ASN A 1 84 ? 18.641 -5.349 2.156 1.00 95.56 84 ASN A N 1
ATOM 644 C CA . ASN A 1 84 ? 19.330 -6.274 1.254 1.00 95.56 84 ASN A CA 1
ATOM 645 C C . ASN A 1 84 ? 18.500 -6.573 -0.003 1.00 95.56 84 ASN A C 1
ATOM 647 O O . ASN A 1 84 ? 19.052 -6.670 -1.100 1.00 95.56 84 ASN A O 1
ATOM 651 N N . THR A 1 85 ? 17.179 -6.688 0.143 1.00 96.81 85 THR A N 1
ATOM 652 C CA . THR A 1 85 ? 16.246 -6.858 -0.979 1.00 96.81 85 THR A CA 1
ATOM 653 C C . THR A 1 85 ? 16.274 -5.632 -1.891 1.00 96.81 85 THR A C 1
ATOM 655 O O . THR A 1 85 ? 16.437 -5.780 -3.102 1.00 96.81 85 THR A O 1
ATOM 658 N N . LEU A 1 86 ? 16.217 -4.423 -1.322 1.00 98.12 86 LEU A N 1
ATOM 659 C CA . LEU A 1 86 ? 16.320 -3.169 -2.073 1.00 98.12 86 LEU A CA 1
ATOM 660 C C . LEU A 1 86 ? 17.660 -3.056 -2.818 1.00 98.12 86 LEU A C 1
ATOM 662 O O . LEU A 1 86 ? 17.687 -2.708 -3.997 1.00 98.12 86 LEU A O 1
ATOM 666 N N . ALA A 1 87 ? 18.772 -3.402 -2.164 1.00 98.12 87 ALA A N 1
ATOM 667 C CA . ALA A 1 87 ? 20.096 -3.393 -2.781 1.00 98.12 87 ALA A CA 1
ATOM 668 C C . ALA A 1 87 ? 20.204 -4.383 -3.956 1.00 98.12 87 ALA A C 1
ATOM 670 O O . ALA A 1 87 ? 20.815 -4.068 -4.980 1.00 98.12 87 ALA A O 1
ATOM 671 N N . GLN A 1 88 ? 19.591 -5.568 -3.847 1.00 97.94 88 GLN A N 1
ATOM 672 C CA . GLN A 1 88 ? 19.515 -6.520 -4.959 1.00 97.94 88 GLN A CA 1
ATOM 673 C C . GLN A 1 88 ? 18.660 -5.990 -6.114 1.00 97.94 88 GLN A C 1
ATOM 675 O O . GLN A 1 88 ? 19.089 -6.091 -7.262 1.00 97.94 88 GLN A O 1
ATOM 680 N N . ILE A 1 89 ? 17.500 -5.391 -5.825 1.00 98.50 89 ILE A N 1
ATOM 681 C CA . ILE A 1 89 ? 16.651 -4.749 -6.840 1.00 98.50 89 ILE A CA 1
ATOM 682 C C . ILE A 1 89 ? 17.435 -3.658 -7.579 1.00 98.50 89 ILE A C 1
ATOM 684 O O . ILE A 1 89 ? 17.435 -3.638 -8.808 1.00 98.50 89 ILE A O 1
ATOM 688 N N . ARG A 1 90 ? 18.181 -2.812 -6.858 1.00 98.00 90 ARG A N 1
ATOM 689 C CA . ARG A 1 90 ? 19.048 -1.793 -7.465 1.00 98.00 90 ARG A CA 1
ATOM 690 C C . ARG A 1 90 ? 20.084 -2.402 -8.411 1.00 98.00 90 ARG A C 1
ATOM 692 O O . ARG A 1 90 ? 20.222 -1.931 -9.533 1.00 98.00 90 ARG A O 1
ATOM 699 N N . ARG A 1 91 ? 20.772 -3.473 -8.000 1.00 98.25 91 ARG A N 1
ATOM 700 C CA . ARG A 1 91 ? 21.748 -4.172 -8.860 1.00 98.25 91 ARG A CA 1
ATOM 701 C C . ARG A 1 91 ? 21.111 -4.720 -10.136 1.00 98.25 91 ARG A C 1
ATOM 703 O O . ARG A 1 91 ? 21.707 -4.603 -11.203 1.00 98.25 91 ARG A O 1
ATOM 710 N N . VAL A 1 92 ? 19.910 -5.296 -10.036 1.00 98.25 92 VAL A N 1
ATOM 711 C CA . VAL A 1 92 ? 19.160 -5.753 -11.213 1.00 98.25 92 VAL A CA 1
ATOM 712 C C . VAL A 1 92 ? 18.801 -4.570 -12.104 1.00 98.25 92 VAL A C 1
ATOM 714 O O . VAL A 1 92 ? 19.093 -4.612 -13.294 1.00 98.25 92 VAL A O 1
ATOM 717 N N . ARG A 1 93 ? 18.227 -3.500 -11.540 1.00 96.31 93 ARG A N 1
ATOM 718 C CA . ARG A 1 93 ? 17.903 -2.269 -12.272 1.00 96.31 93 ARG A CA 1
ATOM 719 C C . ARG A 1 93 ? 19.119 -1.745 -13.025 1.00 96.31 93 ARG A C 1
ATOM 721 O O . ARG A 1 93 ? 19.019 -1.486 -14.217 1.00 96.31 93 ARG A O 1
ATOM 728 N N . ASP A 1 94 ? 20.261 -1.609 -12.361 1.00 96.19 94 ASP A N 1
ATOM 729 C CA . ASP A 1 94 ? 21.463 -1.042 -12.976 1.00 96.19 94 ASP A CA 1
ATOM 730 C C . ASP A 1 94 ? 21.967 -1.915 -14.139 1.00 96.19 94 ASP A C 1
ATOM 732 O O . ASP A 1 94 ? 22.332 -1.387 -15.188 1.00 96.19 94 ASP A O 1
ATOM 736 N N . ALA A 1 95 ? 21.892 -3.244 -14.012 1.00 97.25 95 ALA A N 1
ATOM 737 C CA . ALA A 1 95 ? 22.207 -4.164 -15.104 1.00 97.25 95 ALA A CA 1
ATOM 738 C C . ALA A 1 95 ? 21.207 -4.081 -16.275 1.00 97.25 95 ALA A C 1
ATOM 740 O O . ALA A 1 95 ? 21.618 -4.186 -17.430 1.00 97.25 95 ALA A O 1
ATOM 741 N N . LEU A 1 96 ? 19.914 -3.875 -16.000 1.00 95.69 96 LEU A N 1
ATOM 742 C CA . LEU A 1 96 ? 18.890 -3.674 -17.034 1.00 95.69 96 LEU A CA 1
ATOM 743 C C . LEU A 1 96 ? 19.132 -2.374 -17.813 1.00 95.69 96 LEU A C 1
ATOM 745 O O . LEU A 1 96 ? 19.125 -2.387 -19.039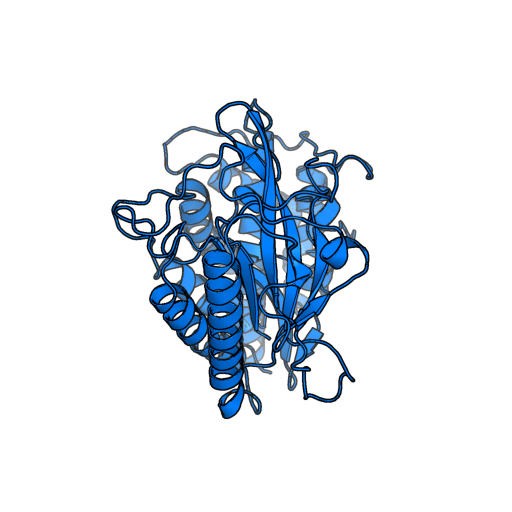 1.00 95.69 96 LEU A O 1
ATOM 749 N N . TYR A 1 97 ? 19.406 -1.267 -17.119 1.00 92.94 97 TYR A N 1
ATOM 750 C CA . TYR A 1 97 ? 19.714 0.013 -17.766 1.00 92.94 97 TYR A CA 1
ATOM 751 C C . TYR A 1 97 ? 21.014 -0.042 -18.577 1.00 92.94 97 TYR A C 1
ATOM 753 O O . TYR A 1 97 ? 21.073 0.516 -19.670 1.00 92.94 97 TYR A O 1
ATOM 761 N N . LEU A 1 98 ? 22.040 -0.742 -18.079 1.00 94.94 98 LEU A N 1
ATOM 762 C CA . LEU A 1 98 ? 23.304 -0.922 -18.797 1.00 94.94 98 LEU A CA 1
ATOM 763 C C . LEU A 1 98 ? 23.136 -1.725 -20.096 1.00 94.94 98 LEU A C 1
ATOM 765 O O . LEU A 1 98 ? 23.858 -1.476 -21.059 1.00 94.94 98 LEU A O 1
ATOM 769 N N . ALA A 1 99 ? 22.195 -2.673 -20.136 1.00 95.19 99 ALA A N 1
ATOM 770 C CA . ALA A 1 99 ? 21.934 -3.477 -21.328 1.00 95.19 99 ALA A CA 1
ATOM 771 C C . ALA A 1 99 ? 21.323 -2.666 -22.487 1.00 95.19 99 ALA A C 1
ATOM 773 O O . ALA A 1 99 ? 21.472 -3.062 -23.642 1.00 95.19 99 ALA A O 1
ATOM 774 N N . GLY A 1 100 ? 20.665 -1.536 -22.200 1.00 91.31 100 GLY A N 1
ATOM 77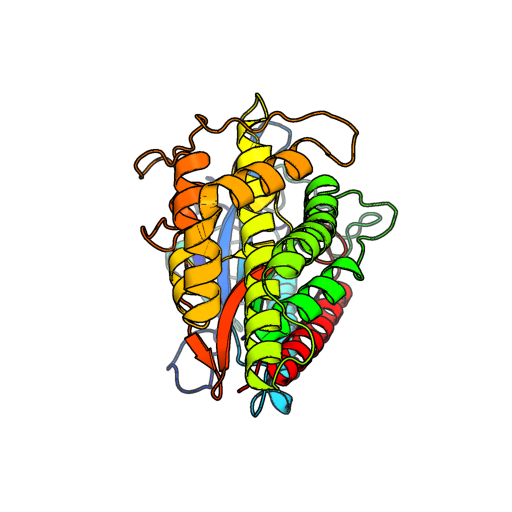5 C CA . GLY A 1 100 ? 20.034 -0.691 -23.213 1.00 91.31 100 GLY A CA 1
ATOM 776 C C . GLY A 1 100 ? 18.890 -1.402 -23.944 1.00 91.31 100 GLY A C 1
ATOM 777 O O . GLY A 1 100 ? 18.054 -2.058 -23.326 1.00 91.31 100 GLY A O 1
ATOM 778 N N . GLU A 1 101 ? 18.827 -1.252 -25.268 1.00 94.00 101 GLU A N 1
ATOM 779 C CA . GLU A 1 101 ? 17.870 -1.982 -26.107 1.00 94.00 101 GLU A CA 1
ATOM 780 C C . GLU A 1 101 ? 18.398 -3.393 -26.409 1.00 94.00 101 GLU A C 1
ATOM 782 O O . GLU A 1 101 ? 19.263 -3.584 -27.263 1.00 94.00 101 GLU A O 1
ATOM 787 N N . ALA A 1 102 ? 17.887 -4.387 -25.683 1.00 95.88 102 ALA A N 1
ATOM 788 C CA . ALA A 1 102 ? 18.334 -5.777 -25.755 1.00 95.88 102 ALA A CA 1
ATOM 789 C C . ALA A 1 102 ? 17.218 -6.750 -25.327 1.00 95.88 102 ALA A C 1
ATOM 791 O O . ALA A 1 102 ? 16.251 -6.332 -24.678 1.00 95.88 102 ALA A O 1
ATOM 792 N N . PRO A 1 103 ? 17.333 -8.058 -25.630 1.00 97.38 103 PRO A N 1
ATOM 793 C CA . PRO A 1 103 ? 16.471 -9.061 -25.017 1.00 97.38 103 PRO A CA 1
ATOM 794 C C . PRO A 1 103 ? 16.563 -9.005 -23.491 1.00 97.38 103 PRO A C 1
ATOM 796 O O . PRO A 1 103 ? 17.650 -9.035 -22.920 1.00 97.38 103 PRO A O 1
ATOM 799 N N . LEU A 1 104 ? 15.419 -8.962 -22.812 1.00 97.31 104 LEU A N 1
ATOM 800 C CA . LEU A 1 104 ? 15.359 -8.769 -21.363 1.00 97.31 104 LEU A CA 1
ATOM 801 C C . LEU A 1 104 ? 16.174 -9.832 -20.603 1.00 97.31 104 LEU A C 1
ATOM 803 O O . LEU A 1 104 ? 16.844 -9.517 -19.622 1.00 97.31 104 LEU A O 1
ATOM 807 N N . ALA A 1 105 ? 16.151 -11.080 -21.079 1.00 97.06 105 ALA A N 1
ATOM 808 C CA . ALA A 1 105 ? 16.819 -12.205 -20.430 1.00 97.06 105 ALA A CA 1
ATOM 809 C C . ALA A 1 105 ? 18.355 -12.211 -20.522 1.00 97.06 105 ALA A C 1
ATOM 811 O O . ALA A 1 105 ? 18.988 -13.059 -19.889 1.00 97.06 105 ALA A O 1
ATOM 812 N N . THR A 1 106 ? 18.972 -11.305 -21.290 1.00 95.94 106 THR A N 1
ATOM 813 C CA . THR A 1 106 ? 20.440 -11.185 -21.327 1.00 95.94 106 THR A CA 1
ATOM 814 C C . THR A 1 106 ? 20.987 -10.305 -20.205 1.00 95.94 106 THR A C 1
ATOM 816 O O . THR A 1 106 ? 22.163 -10.416 -19.866 1.00 95.94 106 THR A O 1
ATOM 819 N N . ALA A 1 107 ? 20.155 -9.449 -19.612 1.00 95.50 107 ALA A N 1
ATOM 820 C CA . ALA A 1 107 ? 20.523 -8.612 -18.474 1.00 95.50 107 ALA A CA 1
ATOM 821 C C . ALA A 1 107 ? 20.333 -9.369 -17.150 1.00 95.50 107 ALA A C 1
ATOM 823 O O . ALA A 1 107 ? 19.518 -10.279 -17.081 1.00 95.50 107 ALA A O 1
ATOM 824 N N . ALA A 1 108 ? 21.092 -9.017 -16.103 1.00 95.81 108 ALA A N 1
ATOM 825 C CA . ALA A 1 108 ? 20.926 -9.522 -14.726 1.00 95.81 108 ALA A CA 1
ATOM 826 C C . ALA A 1 108 ? 20.724 -11.053 -14.582 1.00 95.81 108 ALA A C 1
ATOM 828 O O . ALA A 1 108 ? 20.082 -11.527 -13.639 1.00 95.81 108 ALA A O 1
ATOM 829 N N . SER A 1 109 ? 21.249 -11.845 -15.522 1.00 95.75 109 SER A N 1
ATOM 830 C CA . SER A 1 109 ? 20.999 -13.289 -15.615 1.00 95.75 109 SER A CA 1
ATOM 831 C C . SER A 1 109 ? 21.680 -14.081 -14.501 1.00 95.75 109 SER A C 1
ATOM 833 O O . SER A 1 109 ? 21.313 -15.225 -14.238 1.00 95.75 109 SER A O 1
ATOM 835 N N . ASP A 1 110 ? 22.639 -13.476 -13.802 1.00 96.38 110 ASP A N 1
ATOM 836 C CA . ASP A 1 110 ? 23.244 -13.974 -12.573 1.00 96.38 110 ASP A CA 1
ATOM 837 C C . ASP A 1 110 ? 22.281 -13.873 -11.379 1.00 96.38 110 ASP A C 1
ATOM 839 O O . ASP A 1 110 ? 22.270 -14.786 -10.555 1.00 96.38 110 ASP A O 1
ATOM 843 N N . LEU A 1 111 ? 21.410 -12.857 -11.340 1.00 97.25 111 LEU A N 1
ATOM 844 C CA . LEU A 1 111 ? 20.481 -12.562 -10.238 1.00 97.25 111 LEU A CA 1
ATOM 845 C C . LEU A 1 111 ? 19.043 -13.051 -10.473 1.00 97.25 111 LEU A C 1
ATOM 847 O O . LEU A 1 111 ? 18.302 -13.259 -9.509 1.00 97.25 111 LEU A O 1
ATOM 851 N N . LEU A 1 112 ? 18.642 -13.239 -11.732 1.00 98.19 112 LEU A N 1
ATOM 852 C CA . LEU A 1 112 ? 17.263 -13.537 -12.119 1.00 98.19 112 LEU A CA 1
ATOM 853 C C . LEU A 1 112 ? 17.098 -14.891 -12.814 1.00 98.19 112 LEU A C 1
ATOM 855 O O . LEU A 1 112 ? 17.937 -15.329 -13.599 1.00 98.19 112 LEU A O 1
ATOM 859 N N . THR A 1 113 ? 15.946 -15.514 -12.578 1.00 97.88 113 THR A N 1
ATOM 860 C CA . THR A 1 113 ? 15.425 -16.627 -13.376 1.00 97.88 113 THR A CA 1
ATOM 861 C C . THR A 1 113 ? 14.246 -16.131 -14.208 1.00 97.88 113 THR A C 1
ATOM 863 O O . THR A 1 113 ? 13.184 -15.815 -13.670 1.00 97.88 113 THR A O 1
ATOM 866 N N . TYR A 1 114 ? 14.425 -16.078 -15.528 1.00 98.19 114 TYR A N 1
ATOM 867 C CA . TYR A 1 114 ? 13.424 -15.562 -16.464 1.00 98.19 114 TYR A CA 1
ATOM 868 C C . TYR A 1 114 ? 12.328 -16.578 -16.800 1.00 98.19 114 TYR A C 1
ATOM 870 O O . TYR A 1 114 ? 12.613 -17.743 -17.119 1.00 98.19 114 TYR A O 1
ATOM 878 N N . SER A 1 115 ? 11.078 -16.105 -16.781 1.00 98.00 115 SER A N 1
ATOM 879 C CA . SER A 1 115 ? 9.900 -16.829 -17.268 1.00 98.00 115 SER A CA 1
ATOM 880 C C . SER A 1 115 ? 9.950 -16.983 -18.798 1.00 98.00 115 SER A C 1
ATOM 882 O O . SER A 1 115 ? 10.736 -16.297 -19.456 1.00 98.00 115 SER A O 1
ATOM 884 N N . PRO A 1 116 ? 9.113 -17.844 -19.408 1.00 97.75 116 PRO A N 1
ATOM 885 C CA . PRO A 1 116 ? 9.018 -17.924 -20.866 1.00 97.75 116 PRO A CA 1
ATOM 886 C C . PRO A 1 116 ? 8.710 -16.571 -21.523 1.00 97.75 116 PRO A C 1
ATOM 888 O O . PRO A 1 116 ? 9.345 -16.220 -22.513 1.00 97.75 116 PRO A O 1
ATOM 891 N N . VAL A 1 117 ? 7.802 -15.783 -20.934 1.00 97.25 117 VAL A N 1
ATOM 892 C CA . VAL A 1 117 ? 7.460 -14.445 -21.442 1.00 97.25 117 VAL A CA 1
ATOM 893 C C . VAL A 1 117 ? 8.643 -13.491 -21.291 1.00 97.25 117 VAL A C 1
ATOM 895 O O . VAL A 1 117 ? 9.009 -12.820 -22.249 1.00 97.25 117 VAL A O 1
ATOM 898 N N . GLY A 1 118 ? 9.309 -13.482 -20.132 1.00 97.25 118 GLY A N 1
ATOM 899 C CA . GLY A 1 118 ? 10.480 -12.629 -19.915 1.00 97.25 118 GLY A CA 1
ATOM 900 C C . GLY A 1 118 ? 11.669 -12.966 -20.818 1.00 97.25 118 GLY A C 1
ATOM 901 O O . GLY A 1 118 ? 12.432 -12.075 -21.171 1.00 97.25 118 GLY A O 1
ATOM 902 N N . ARG A 1 119 ? 11.814 -14.228 -21.250 1.00 97.69 119 ARG A N 1
ATOM 903 C CA . ARG A 1 119 ? 12.826 -14.628 -22.247 1.00 97.69 119 ARG A CA 1
ATOM 904 C C . ARG A 1 119 ? 12.549 -14.081 -23.641 1.00 97.69 119 ARG A C 1
ATOM 906 O O . ARG A 1 119 ? 13.498 -13.859 -24.384 1.00 97.69 119 ARG A O 1
ATOM 913 N N . ALA A 1 120 ? 11.279 -13.895 -23.986 1.00 97.12 120 ALA A N 1
ATOM 914 C CA . ALA A 1 120 ? 10.864 -13.339 -25.267 1.00 97.12 120 ALA A CA 1
ATOM 915 C C . ALA A 1 120 ? 10.779 -11.802 -25.257 1.00 97.12 120 ALA A C 1
ATOM 917 O O . ALA A 1 120 ? 10.741 -11.198 -26.323 1.00 97.12 120 ALA A O 1
ATOM 918 N N . ALA A 1 121 ? 10.729 -11.177 -24.077 1.00 97.88 121 ALA A N 1
ATOM 919 C CA . ALA A 1 121 ? 10.579 -9.736 -23.924 1.00 97.88 121 ALA A CA 1
ATOM 920 C C . ALA A 1 121 ? 11.844 -8.953 -24.318 1.00 97.88 121 ALA A C 1
ATOM 922 O O . ALA A 1 121 ? 12.971 -9.444 -24.207 1.00 97.88 121 ALA A O 1
ATOM 923 N N . LEU A 1 122 ? 11.646 -7.701 -24.729 1.00 97.69 122 LEU A N 1
ATOM 924 C CA . LEU A 1 122 ? 12.694 -6.768 -25.138 1.00 97.69 122 LEU A CA 1
ATOM 925 C C . LEU A 1 122 ? 12.656 -5.514 -24.264 1.00 97.69 122 LEU A C 1
ATOM 927 O O . LEU A 1 122 ? 11.590 -4.927 -24.061 1.00 97.69 122 LEU A O 1
ATOM 931 N N . LEU A 1 123 ? 13.823 -5.075 -23.792 1.00 96.56 123 LEU A N 1
ATOM 932 C CA . LEU A 1 123 ? 13.996 -3.742 -23.221 1.00 96.56 123 LEU A CA 1
ATOM 933 C C . LEU A 1 123 ? 13.840 -2.701 -24.331 1.00 96.56 123 LEU A C 1
ATOM 935 O O . LEU A 1 123 ? 14.465 -2.817 -25.384 1.00 96.56 123 LEU A O 1
ATOM 939 N N . ALA A 1 124 ? 13.009 -1.690 -24.093 1.00 92.94 124 ALA A N 1
ATOM 940 C CA . ALA A 1 124 ? 12.622 -0.705 -25.096 1.00 92.94 124 ALA A CA 1
ATOM 941 C C . ALA A 1 124 ? 12.746 0.737 -24.557 1.00 92.94 124 ALA A C 1
ATOM 943 O O . ALA A 1 124 ? 11.755 1.468 -24.526 1.00 92.94 124 ALA A O 1
ATOM 944 N N . PRO A 1 125 ? 13.949 1.192 -24.152 1.00 86.25 125 PRO A N 1
ATOM 945 C CA . PRO A 1 125 ? 14.142 2.494 -23.499 1.00 86.25 125 PRO A CA 1
ATOM 946 C C . PRO A 1 125 ? 13.686 3.700 -24.339 1.00 86.25 125 PRO A C 1
ATOM 948 O O . PRO A 1 125 ? 13.416 4.761 -23.790 1.00 86.25 125 PRO A O 1
ATOM 951 N N . GLN A 1 126 ? 13.561 3.546 -25.661 1.00 81.50 126 GLN A N 1
ATOM 952 C CA . GLN A 1 126 ? 13.119 4.600 -26.583 1.00 81.50 126 GLN A CA 1
ATOM 953 C C . GLN A 1 126 ? 11.607 4.573 -26.884 1.00 81.50 126 GLN A C 1
ATOM 955 O O . GLN A 1 126 ? 11.154 5.247 -27.808 1.00 81.50 126 GLN A O 1
ATOM 960 N N . ASN A 1 127 ? 10.801 3.808 -26.138 1.00 80.75 127 ASN A N 1
ATOM 961 C CA . ASN A 1 127 ? 9.370 3.625 -26.414 1.00 80.75 127 ASN A CA 1
ATOM 962 C C . ASN A 1 127 ? 8.489 4.810 -25.952 1.00 80.75 127 ASN A C 1
ATOM 964 O O . ASN A 1 127 ? 7.521 4.638 -25.213 1.00 80.75 127 ASN A O 1
ATOM 968 N N . GLY A 1 128 ? 8.850 6.032 -26.354 1.00 67.06 128 GLY A N 1
ATOM 969 C CA . GLY A 1 128 ? 8.051 7.251 -26.173 1.00 67.06 128 GLY A CA 1
ATOM 970 C C . GLY A 1 128 ? 7.930 7.785 -24.740 1.00 67.06 128 GLY A C 1
ATOM 971 O O . GLY A 1 128 ? 7.349 8.852 -24.545 1.00 67.06 128 GLY A O 1
ATOM 972 N N . TYR A 1 129 ? 8.472 7.080 -23.747 1.00 77.88 129 TYR A N 1
ATOM 973 C CA . TYR A 1 129 ? 8.570 7.549 -22.369 1.00 77.88 129 TYR A CA 1
ATOM 974 C C . TYR A 1 129 ? 9.782 8.478 -22.202 1.00 77.88 129 TYR A C 1
ATOM 976 O O . TYR A 1 129 ? 10.866 8.197 -22.714 1.00 77.88 129 TYR A O 1
ATOM 984 N N . LEU A 1 130 ? 9.592 9.593 -21.493 1.00 76.12 130 LEU A N 1
ATOM 985 C CA . LEU A 1 130 ? 10.673 10.504 -21.127 1.00 76.12 130 LEU A CA 1
ATOM 986 C C . LEU A 1 130 ? 11.195 10.107 -19.747 1.00 76.12 130 LEU A C 1
ATOM 988 O O . LEU A 1 130 ? 10.443 10.171 -18.781 1.00 76.12 130 LEU A O 1
ATOM 992 N N . GLU A 1 131 ? 12.470 9.727 -19.668 1.00 81.69 131 GLU A N 1
ATOM 993 C CA . GLU A 1 131 ? 13.129 9.407 -18.401 1.00 81.69 131 GLU A CA 1
ATOM 994 C C . GLU A 1 131 ? 13.119 10.613 -17.453 1.00 81.69 131 GLU A C 1
ATOM 996 O O . GLU A 1 131 ? 13.617 11.691 -17.783 1.00 81.69 131 GLU A O 1
ATOM 1001 N N . GLU A 1 132 ? 12.532 10.417 -16.272 1.00 81.06 132 GLU A N 1
ATOM 1002 C CA . GLU A 1 132 ? 12.443 11.427 -15.215 1.00 81.06 132 GLU A CA 1
ATOM 1003 C C . GLU A 1 132 ? 13.542 11.235 -14.158 1.00 81.06 132 GLU A C 1
ATOM 1005 O O . GLU A 1 132 ? 13.803 12.154 -13.374 1.00 81.06 132 GLU A O 1
ATOM 1010 N N . ALA A 1 133 ? 14.223 10.083 -14.133 1.00 84.56 133 ALA A N 1
ATOM 1011 C CA . ALA A 1 133 ? 15.347 9.839 -13.237 1.00 84.56 133 ALA A CA 1
ATOM 1012 C C . ALA A 1 133 ? 16.450 10.902 -13.403 1.00 84.56 133 ALA A C 1
ATOM 1014 O O . ALA A 1 133 ? 16.854 11.257 -14.510 1.00 84.56 133 ALA A O 1
ATOM 1015 N N . GLY A 1 134 ? 16.946 11.426 -12.282 1.00 82.62 134 GLY A N 1
ATOM 1016 C CA . GLY A 1 134 ? 17.974 12.469 -12.233 1.00 82.62 134 GLY A CA 1
ATOM 1017 C C . GLY A 1 134 ? 17.469 13.890 -12.504 1.00 82.62 134 GLY A C 1
ATOM 1018 O O . GLY A 1 134 ? 18.232 14.843 -12.345 1.00 82.62 134 GLY A O 1
ATOM 1019 N N . THR A 1 135 ? 16.196 14.069 -12.872 1.00 84.12 135 THR A N 1
ATOM 1020 C CA . THR A 1 135 ? 15.597 15.405 -13.007 1.00 84.12 135 THR A CA 1
ATOM 1021 C C . THR A 1 135 ? 15.265 16.015 -11.639 1.00 84.12 135 THR A C 1
ATOM 1023 O O . THR A 1 135 ? 15.134 15.318 -10.625 1.00 84.12 135 THR A O 1
ATOM 1026 N N . LEU A 1 136 ? 15.156 17.349 -11.584 1.00 82.38 136 LEU A N 1
ATOM 1027 C CA . LEU A 1 136 ? 14.935 18.082 -10.337 1.00 82.38 136 LEU A CA 1
ATOM 1028 C C . LEU A 1 136 ? 13.664 17.595 -9.621 1.00 82.38 136 LEU A C 1
ATOM 1030 O O . LEU A 1 136 ? 12.556 17.772 -10.116 1.00 82.38 136 LEU A O 1
ATOM 1034 N N . GLY A 1 137 ? 13.835 17.045 -8.417 1.00 78.44 137 GLY A N 1
ATOM 1035 C CA . GLY A 1 137 ? 12.730 16.572 -7.578 1.00 78.44 137 GLY A CA 1
ATOM 1036 C C . GLY A 1 137 ? 12.224 15.159 -7.888 1.00 78.44 137 GLY A C 1
ATOM 1037 O O . GLY A 1 137 ? 11.282 14.723 -7.230 1.00 78.44 137 GLY A O 1
ATOM 1038 N N . CYS A 1 138 ? 12.846 14.437 -8.826 1.00 84.50 138 CYS A N 1
ATOM 1039 C CA . CYS A 1 138 ? 12.419 13.092 -9.235 1.00 84.50 138 CYS A CA 1
ATOM 1040 C C . CYS A 1 138 ? 13.331 11.962 -8.725 1.00 84.50 138 CYS A C 1
ATOM 1042 O O . CYS A 1 138 ? 13.026 10.787 -8.928 1.00 84.50 138 CYS A O 1
ATOM 1044 N N . GLY A 1 139 ? 14.434 12.294 -8.045 1.00 88.75 139 GLY A N 1
ATOM 1045 C CA . GLY A 1 139 ? 15.364 11.308 -7.489 1.00 88.75 139 GLY A CA 1
ATOM 1046 C C . GLY A 1 139 ? 15.917 10.371 -8.566 1.00 88.75 139 GLY A C 1
ATOM 1047 O O . GLY A 1 139 ? 16.357 10.832 -9.614 1.00 88.75 139 GLY A O 1
ATOM 1048 N N . ASP A 1 140 ? 15.854 9.062 -8.327 1.00 91.06 140 ASP A N 1
ATOM 1049 C CA . ASP A 1 140 ? 16.258 8.020 -9.282 1.00 91.06 140 ASP A CA 1
ATOM 1050 C C . ASP A 1 140 ? 15.079 7.545 -10.161 1.00 91.06 140 ASP A C 1
ATOM 1052 O O . ASP A 1 140 ? 15.162 6.491 -10.788 1.00 91.06 140 ASP A O 1
ATOM 1056 N N . GLY A 1 141 ? 13.968 8.297 -10.194 1.00 89.12 141 GLY A N 1
ATOM 1057 C CA . GLY A 1 141 ? 12.778 7.968 -10.987 1.00 89.12 141 GLY A CA 1
ATOM 1058 C C . GLY A 1 141 ? 11.964 6.796 -10.431 1.00 89.12 141 GLY A C 1
ATOM 1059 O O . GLY A 1 141 ? 11.177 6.199 -11.155 1.00 89.12 141 GLY A O 1
ATOM 1060 N N . LEU A 1 142 ? 12.149 6.435 -9.156 1.00 92.88 142 LEU A N 1
ATOM 1061 C CA . LEU A 1 142 ? 11.506 5.258 -8.568 1.00 92.88 142 LEU A CA 1
ATOM 1062 C C . LEU A 1 142 ? 10.088 5.589 -8.108 1.00 92.88 142 LEU A C 1
ATOM 1064 O O . LEU A 1 142 ? 9.906 6.441 -7.234 1.00 92.88 142 LEU A O 1
ATOM 1068 N N . PHE A 1 143 ? 9.096 4.878 -8.632 1.00 91.75 143 PHE A N 1
ATOM 1069 C CA . PHE A 1 143 ? 7.726 4.946 -8.134 1.00 91.75 143 PHE A CA 1
ATOM 1070 C C . PHE A 1 143 ? 7.479 3.753 -7.208 1.00 91.75 143 PHE A C 1
ATOM 1072 O O . PHE A 1 143 ? 7.714 2.611 -7.594 1.00 91.75 143 PHE A O 1
ATOM 1079 N N . THR A 1 144 ? 7.091 4.004 -5.951 1.00 93.38 144 THR A N 1
ATOM 1080 C CA . THR A 1 144 ? 7.022 2.935 -4.941 1.00 93.38 144 THR A CA 1
ATOM 1081 C C . THR A 1 144 ? 5.747 2.934 -4.117 1.00 93.38 144 THR A C 1
ATOM 1083 O O . THR A 1 144 ? 5.277 3.983 -3.664 1.00 93.38 144 THR A O 1
ATOM 1086 N N . HIS A 1 145 ? 5.275 1.723 -3.831 1.00 93.81 145 HIS A N 1
ATOM 1087 C CA . HIS A 1 145 ? 4.223 1.435 -2.863 1.00 93.81 145 HIS A CA 1
ATOM 1088 C C . HIS A 1 145 ? 4.771 0.548 -1.745 1.00 93.81 145 HIS A C 1
ATOM 1090 O O . HIS A 1 145 ? 5.715 -0.216 -1.951 1.00 93.81 145 HIS A O 1
ATOM 1096 N N . TYR A 1 146 ? 4.173 0.620 -0.557 1.00 95.88 146 TYR A N 1
ATOM 1097 C CA . TYR A 1 146 ? 4.562 -0.224 0.575 1.00 95.88 146 TYR A CA 1
ATOM 1098 C C . TYR A 1 146 ? 3.347 -0.953 1.128 1.00 95.88 146 TYR A C 1
ATOM 1100 O O . TYR A 1 146 ? 2.360 -0.322 1.474 1.00 95.88 146 TYR A O 1
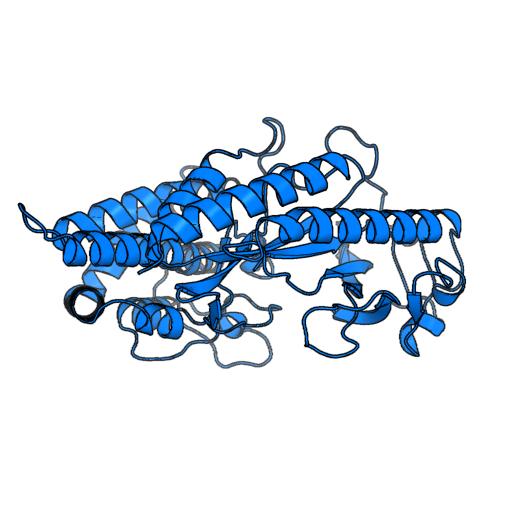ATOM 1108 N N . SER A 1 147 ? 3.418 -2.270 1.269 1.00 95.50 147 SER A N 1
ATOM 1109 C CA . SER A 1 147 ? 2.431 -3.054 2.013 1.00 95.50 147 SER A CA 1
ATOM 1110 C C . SER A 1 147 ? 2.897 -3.215 3.457 1.00 95.50 147 SER A C 1
ATOM 1112 O O . SER A 1 147 ? 4.016 -3.659 3.691 1.00 95.50 147 SER A O 1
ATOM 1114 N N . VAL A 1 148 ? 2.057 -2.882 4.433 1.00 96.38 148 VAL A N 1
ATOM 1115 C CA . VAL A 1 148 ? 2.376 -2.947 5.865 1.00 96.38 148 VAL A CA 1
ATOM 1116 C C . VAL A 1 148 ? 1.232 -3.617 6.620 1.00 96.38 148 VAL A C 1
ATOM 1118 O O . VAL A 1 148 ? 0.064 -3.403 6.315 1.00 96.38 148 VAL A O 1
ATOM 1121 N N . GLY A 1 149 ? 1.566 -4.441 7.611 1.00 95.88 149 GLY A N 1
ATOM 1122 C CA . GLY A 1 149 ? 0.616 -4.957 8.596 1.00 95.88 149 GLY A CA 1
ATOM 1123 C C . GLY A 1 149 ? 0.726 -4.197 9.915 1.00 95.88 149 GLY A C 1
ATOM 1124 O O . GLY A 1 149 ? 1.837 -3.967 10.393 1.00 95.88 149 GLY A O 1
ATOM 1125 N N . SER A 1 150 ? -0.407 -3.845 10.522 1.00 96.75 150 SER A N 1
ATOM 1126 C CA . SER A 1 150 ? -0.460 -3.230 11.857 1.00 96.75 150 SER A CA 1
ATOM 1127 C C . SER A 1 150 ? -1.669 -3.738 12.646 1.00 96.75 150 SER A C 1
ATOM 1129 O O . SER A 1 150 ? -2.730 -3.925 12.046 1.00 96.75 150 SER A O 1
ATOM 1131 N N . PRO A 1 151 ? -1.564 -3.961 13.968 1.00 96.94 151 PRO A N 1
ATOM 1132 C CA . PRO A 1 151 ? -2.739 -4.248 14.780 1.00 96.94 151 PRO A CA 1
ATOM 1133 C C . PRO A 1 151 ? -3.627 -3.011 14.923 1.00 96.94 151 PRO A C 1
ATOM 1135 O O . PRO A 1 151 ? -3.134 -1.885 15.010 1.00 96.94 151 PRO A O 1
ATOM 1138 N N . LEU A 1 152 ? -4.943 -3.216 15.033 1.00 96.94 152 LEU A N 1
ATOM 1139 C CA . LEU A 1 152 ? -5.914 -2.117 15.136 1.00 96.94 152 LEU A CA 1
ATOM 1140 C C . LEU A 1 152 ? -5.593 -1.140 16.274 1.00 96.94 152 LEU A C 1
ATOM 1142 O O . LEU A 1 152 ? -5.649 0.067 16.066 1.00 96.94 152 LEU A O 1
ATOM 1146 N N . GLY A 1 153 ? -5.194 -1.637 17.448 1.00 95.94 153 GLY A N 1
ATOM 1147 C CA . GLY A 1 153 ? -4.850 -0.786 18.593 1.00 95.94 153 GLY A CA 1
ATOM 1148 C C . GLY A 1 153 ? -3.599 0.082 18.398 1.00 95.94 153 GLY A C 1
ATOM 1149 O O . GLY A 1 153 ? -3.454 1.097 19.078 1.00 95.94 153 GLY A O 1
ATOM 1150 N N . GLY A 1 154 ? -2.708 -0.293 17.475 1.00 96.94 154 GLY A N 1
ATOM 1151 C CA . GLY A 1 154 ? -1.502 0.463 17.124 1.00 96.94 154 GLY A CA 1
ATOM 1152 C C . GLY A 1 154 ? -1.644 1.332 15.874 1.00 96.94 154 GLY A C 1
ATOM 1153 O O . GLY A 1 154 ? -0.862 2.264 15.672 1.00 96.94 154 GLY A O 1
ATOM 1154 N N . LEU A 1 155 ? -2.653 1.055 15.047 1.00 97.19 155 LEU A N 1
ATOM 1155 C CA . LEU A 1 155 ? -2.879 1.729 13.774 1.00 97.19 155 LEU A CA 1
ATOM 1156 C C . LEU A 1 155 ? -3.038 3.260 13.893 1.00 97.19 155 LEU A C 1
ATOM 1158 O O . LEU A 1 155 ? -2.457 3.950 13.057 1.00 97.19 155 LEU A O 1
ATOM 1162 N N . PRO A 1 156 ? -3.711 3.843 14.912 1.00 97.38 156 PRO A N 1
ATOM 1163 C CA . PRO A 1 156 ? -3.773 5.301 15.072 1.00 97.38 156 PRO A CA 1
ATOM 1164 C C . PRO A 1 156 ? -2.394 5.959 15.141 1.00 97.38 156 PRO A C 1
ATOM 1166 O O . PRO A 1 156 ? -2.146 6.953 14.459 1.00 97.38 156 PRO A O 1
ATOM 1169 N N . GLY A 1 157 ? -1.482 5.368 15.922 1.00 97.06 157 GLY A N 1
ATOM 1170 C CA . GLY A 1 157 ? -0.111 5.854 16.064 1.00 97.06 157 GLY A CA 1
ATOM 1171 C C . GLY A 1 157 ? 0.682 5.715 14.767 1.00 97.06 157 GLY A C 1
ATOM 1172 O O . GLY A 1 157 ? 1.414 6.627 14.393 1.00 97.06 157 GLY A O 1
ATOM 1173 N N . PHE A 1 158 ? 0.481 4.617 14.033 1.00 97.38 158 PHE A N 1
ATOM 1174 C CA . PHE A 1 158 ? 1.070 4.443 12.705 1.00 97.38 158 PHE A CA 1
ATOM 1175 C C . PHE A 1 158 ? 0.601 5.534 11.728 1.00 97.38 158 PHE A C 1
ATOM 1177 O O . PHE A 1 158 ? 1.408 6.160 11.042 1.00 97.38 158 PHE A O 1
ATOM 1184 N N . LEU A 1 159 ? -0.709 5.791 11.672 1.00 96.50 159 LEU A N 1
ATOM 1185 C CA . LEU A 1 159 ? -1.283 6.811 10.794 1.00 96.50 159 LEU A CA 1
ATOM 1186 C C . LEU A 1 159 ? -0.840 8.226 11.192 1.00 96.50 159 LEU A C 1
ATOM 1188 O O . LEU A 1 159 ? -0.682 9.074 10.317 1.00 96.50 159 LEU A O 1
ATOM 1192 N N . ASP A 1 160 ? -0.592 8.485 12.478 1.00 96.12 160 ASP A N 1
ATOM 1193 C CA . ASP A 1 160 ? -0.008 9.748 12.938 1.00 96.12 160 ASP A CA 1
ATOM 1194 C C . ASP A 1 160 ? 1.411 9.962 12.398 1.00 96.12 160 ASP A C 1
ATOM 1196 O O . ASP A 1 160 ? 1.703 11.054 11.909 1.00 96.12 160 ASP A O 1
ATOM 1200 N N . GLN A 1 161 ? 2.259 8.929 12.389 1.00 95.31 161 GLN A N 1
ATOM 1201 C CA . GLN A 1 161 ? 3.581 9.013 11.755 1.00 95.31 161 GLN A CA 1
ATOM 1202 C C . GLN A 1 161 ? 3.460 9.315 10.255 1.00 95.31 161 GLN A C 1
ATOM 1204 O O . GLN A 1 161 ? 4.121 10.211 9.732 1.00 95.31 161 GLN A O 1
ATOM 1209 N N . LEU A 1 162 ? 2.527 8.652 9.565 1.00 93.38 162 LEU A N 1
ATOM 1210 C CA . LEU A 1 162 ? 2.285 8.888 8.141 1.00 93.38 162 LEU A CA 1
ATOM 1211 C C . LEU A 1 162 ? 1.784 10.316 7.841 1.00 93.38 162 LEU A C 1
ATOM 1213 O O . LEU A 1 162 ? 2.172 10.916 6.835 1.00 93.38 162 LEU A O 1
ATOM 1217 N N . ARG A 1 163 ? 0.953 10.897 8.717 1.00 92.12 163 ARG A N 1
ATOM 1218 C CA . ARG A 1 163 ? 0.549 12.316 8.628 1.00 92.12 163 ARG A CA 1
ATOM 1219 C C . ARG A 1 163 ? 1.750 13.249 8.763 1.00 92.12 163 ARG A C 1
ATOM 1221 O O . ARG A 1 163 ? 1.809 14.256 8.060 1.00 92.12 163 ARG A O 1
ATOM 1228 N N . GLN A 1 164 ? 2.682 12.907 9.650 1.00 89.50 164 GLN A N 1
ATOM 1229 C CA . GLN A 1 164 ? 3.877 13.691 9.971 1.00 89.50 164 GLN A CA 1
ATOM 1230 C C . GLN A 1 164 ? 5.033 13.512 8.980 1.00 89.50 164 GLN A C 1
ATOM 1232 O O . GLN A 1 164 ? 6.031 14.215 9.107 1.00 89.50 164 GLN A O 1
ATOM 1237 N N . ALA A 1 165 ? 4.891 12.644 7.975 1.00 85.31 165 ALA A N 1
ATOM 1238 C CA . ALA A 1 165 ? 5.864 12.443 6.903 1.00 85.31 165 ALA A CA 1
ATOM 1239 C C . ALA A 1 165 ? 5.435 13.152 5.595 1.00 85.31 165 ALA A C 1
ATOM 1241 O O . ALA A 1 165 ? 5.095 12.471 4.616 1.00 85.31 165 ALA A O 1
ATOM 1242 N N . PRO A 1 166 ? 5.358 14.506 5.552 1.00 68.81 166 PRO A N 1
ATOM 1243 C CA . PRO A 1 166 ? 4.863 15.260 4.401 1.00 68.81 166 PRO A CA 1
ATOM 1244 C C . PRO A 1 166 ? 5.690 14.979 3.139 1.00 68.81 166 PRO A C 1
ATOM 1246 O O . PRO A 1 166 ? 6.851 14.578 3.227 1.00 68.81 166 PRO A O 1
ATOM 1249 N N . PRO A 1 167 ? 5.114 15.187 1.942 1.00 69.94 167 PRO A N 1
ATOM 1250 C CA . PRO A 1 167 ? 5.928 15.186 0.740 1.00 69.94 167 PRO A CA 1
ATOM 1251 C C . PRO A 1 167 ? 6.854 16.418 0.792 1.00 69.94 167 PRO A C 1
ATOM 1253 O O . PRO A 1 167 ? 6.565 17.371 1.528 1.00 69.94 167 PRO A O 1
ATOM 1256 N N . PRO A 1 168 ? 7.941 16.455 0.009 1.00 65.00 168 PRO A N 1
ATOM 1257 C CA . PRO A 1 168 ? 8.709 17.684 -0.143 1.00 65.00 168 PRO A CA 1
ATOM 1258 C C . PRO A 1 168 ? 7.785 18.847 -0.560 1.00 65.00 168 PRO A C 1
ATOM 1260 O O . PRO A 1 168 ? 6.814 18.641 -1.290 1.00 65.00 168 PRO A O 1
ATOM 1263 N N . ALA A 1 169 ? 8.055 20.068 -0.083 1.00 54.31 169 ALA A N 1
ATOM 1264 C CA . ALA A 1 169 ? 7.128 21.209 -0.170 1.00 54.31 169 ALA A CA 1
ATOM 1265 C C . ALA A 1 169 ? 6.703 21.600 -1.604 1.00 54.31 169 ALA A C 1
ATOM 1267 O O . ALA A 1 169 ? 5.663 22.226 -1.796 1.00 54.31 169 ALA A O 1
ATOM 1268 N N . ASN A 1 170 ? 7.482 21.208 -2.612 1.00 49.66 170 ASN A N 1
ATOM 1269 C CA . ASN A 1 170 ? 7.212 21.412 -4.036 1.00 49.66 170 ASN A CA 1
ATOM 1270 C C . ASN A 1 170 ? 6.350 20.305 -4.681 1.00 49.66 170 ASN A C 1
ATOM 1272 O O . ASN A 1 170 ? 6.016 20.415 -5.858 1.00 49.66 170 ASN A O 1
ATOM 1276 N N . ALA A 1 171 ? 5.966 19.260 -3.942 1.00 55.47 171 ALA A N 1
ATOM 1277 C CA . ALA A 1 171 ? 5.202 18.123 -4.447 1.00 55.47 171 ALA A CA 1
ATOM 1278 C C . ALA A 1 171 ? 3.834 18.012 -3.748 1.00 55.47 171 ALA A C 1
ATOM 1280 O O . ALA A 1 171 ? 3.667 17.338 -2.736 1.00 55.47 171 ALA A O 1
ATOM 1281 N N . THR A 1 172 ? 2.797 18.626 -4.321 1.00 60.94 172 THR A N 1
ATOM 1282 C CA . THR A 1 172 ? 1.387 18.497 -3.896 1.00 60.94 172 THR A CA 1
ATOM 1283 C C . THR A 1 172 ? 0.735 17.190 -4.374 1.00 60.94 172 THR A C 1
ATOM 1285 O O . THR A 1 172 ? -0.449 17.158 -4.714 1.00 60.94 172 THR A O 1
ATOM 1288 N N . TYR A 1 173 ? 1.483 16.083 -4.407 1.00 74.56 173 TYR A N 1
ATOM 1289 C CA . TYR A 1 173 ? 0.934 14.801 -4.844 1.00 74.56 173 TYR A CA 1
ATOM 1290 C C . TYR A 1 173 ? -0.110 14.287 -3.838 1.00 74.56 173 TYR A C 1
ATOM 1292 O O . TYR A 1 173 ? 0.147 14.227 -2.634 1.00 74.56 173 TYR A O 1
ATOM 1300 N N . LEU A 1 174 ? -1.307 13.964 -4.342 1.00 81.94 174 LEU A N 1
ATOM 1301 C CA . LEU A 1 174 ? -2.473 13.509 -3.570 1.00 81.94 174 LEU A CA 1
ATOM 1302 C C . LEU A 1 174 ? -2.857 14.420 -2.386 1.00 81.94 174 LEU A C 1
ATOM 1304 O O . LEU A 1 174 ? -3.217 13.955 -1.304 1.00 81.94 174 LEU A O 1
ATOM 1308 N N . ALA A 1 175 ? -2.808 15.736 -2.604 1.00 83.38 175 ALA A N 1
ATOM 1309 C CA . ALA A 1 175 ? -3.152 16.767 -1.624 1.00 83.38 175 ALA A CA 1
ATOM 1310 C C . ALA A 1 175 ? -4.471 16.517 -0.864 1.00 83.38 175 ALA A C 1
ATOM 1312 O O . ALA A 1 175 ? -4.495 16.666 0.361 1.00 83.38 175 ALA A O 1
ATOM 1313 N N . ASP A 1 176 ? -5.536 16.132 -1.572 1.00 84.31 176 ASP A N 1
ATOM 1314 C CA . ASP A 1 176 ? -6.843 15.847 -0.970 1.00 84.31 176 ASP A CA 1
ATOM 1315 C C . ASP A 1 176 ? -6.806 14.578 -0.122 1.00 84.31 176 ASP A C 1
ATOM 1317 O O . ASP A 1 176 ? -7.239 14.599 1.022 1.00 84.31 176 ASP A O 1
ATOM 1321 N N . ALA A 1 177 ? -6.207 13.494 -0.616 1.00 88.38 177 ALA A N 1
ATOM 1322 C CA . ALA A 1 177 ? -6.111 12.238 0.125 1.00 88.38 177 ALA A CA 1
ATOM 1323 C C . ALA A 1 177 ? -5.313 12.387 1.430 1.00 88.38 177 ALA A C 1
ATOM 1325 O O . ALA A 1 177 ? -5.664 11.800 2.454 1.00 88.38 177 ALA A O 1
ATOM 1326 N N . ARG A 1 178 ? -4.275 13.233 1.435 1.00 88.88 178 ARG A N 1
ATOM 1327 C CA . ARG A 1 178 ? -3.549 13.593 2.664 1.00 88.88 178 ARG A CA 1
ATOM 1328 C C . ARG A 1 178 ? -4.413 14.408 3.619 1.00 88.88 178 ARG A C 1
ATOM 1330 O O . ARG A 1 178 ? -4.363 14.187 4.825 1.00 88.88 178 ARG A O 1
ATOM 1337 N N . HIS A 1 179 ? -5.228 15.319 3.095 1.00 89.50 179 HIS A N 1
ATOM 1338 C CA . HIS A 1 179 ? -6.209 16.030 3.907 1.00 89.50 179 HIS A CA 1
ATOM 1339 C C . HIS A 1 179 ? -7.250 15.069 4.503 1.00 89.50 179 HIS A C 1
ATOM 1341 O O . HIS A 1 179 ? -7.524 15.148 5.698 1.00 89.50 179 HIS A O 1
ATOM 1347 N N . ARG A 1 180 ? -7.739 14.088 3.729 1.00 91.38 180 ARG A N 1
ATOM 1348 C CA . ARG A 1 180 ? -8.629 13.028 4.229 1.00 91.38 180 ARG A CA 1
ATOM 1349 C C . ARG A 1 180 ? -7.971 12.203 5.330 1.00 91.38 180 ARG A C 1
ATOM 1351 O O . ARG A 1 180 ? -8.616 11.901 6.325 1.00 91.38 180 ARG A O 1
ATOM 1358 N N . LEU A 1 181 ? -6.678 11.898 5.214 1.00 93.25 181 LEU A N 1
ATOM 1359 C CA . LEU A 1 181 ? -5.939 11.219 6.281 1.00 93.25 181 LEU A CA 1
ATOM 1360 C C . LEU A 1 181 ? -5.920 12.037 7.587 1.00 93.25 181 LEU A C 1
ATOM 1362 O O . LEU A 1 181 ? -6.003 11.454 8.670 1.00 93.25 181 LEU A O 1
ATOM 1366 N N . VAL A 1 182 ? -5.836 13.370 7.513 1.00 92.94 182 VAL A N 1
ATOM 1367 C CA . VAL A 1 182 ? -5.960 14.255 8.688 1.00 92.94 182 VAL A CA 1
ATOM 1368 C C . VAL A 1 182 ? -7.390 14.238 9.234 1.00 92.94 182 VAL A C 1
ATOM 1370 O O . VAL A 1 182 ? -7.571 14.011 10.428 1.00 92.94 182 VAL A O 1
ATOM 1373 N N . GLN A 1 183 ? -8.400 14.397 8.373 1.00 94.50 183 GLN A N 1
ATOM 1374 C CA . GLN A 1 183 ? -9.814 14.353 8.768 1.00 94.50 183 GLN A CA 1
ATOM 1375 C C . GLN A 1 183 ? -10.203 13.027 9.428 1.00 94.50 183 GLN A C 1
ATOM 1377 O O . GLN A 1 183 ? -10.976 13.040 10.379 1.00 94.50 183 GLN A O 1
ATOM 1382 N N . ALA A 1 184 ? -9.613 11.907 8.998 1.00 96.38 184 ALA A N 1
ATOM 1383 C CA . ALA A 1 184 ? -9.855 10.590 9.580 1.00 96.38 184 ALA A CA 1
ATOM 1384 C C . ALA A 1 184 ? -9.641 10.575 11.102 1.00 96.38 184 ALA A C 1
ATOM 1386 O O . ALA A 1 184 ? -10.418 9.957 11.825 1.00 96.38 184 ALA A O 1
ATOM 1387 N N . ARG A 1 185 ? -8.618 11.288 11.599 1.00 96.25 185 ARG A N 1
ATOM 1388 C CA . ARG A 1 185 ? -8.338 11.403 13.038 1.00 96.25 185 ARG A CA 1
ATOM 1389 C C . ARG A 1 185 ? -9.433 12.178 13.765 1.00 96.25 185 ARG A C 1
ATOM 1391 O O . ARG A 1 185 ? -9.861 11.759 14.835 1.00 96.25 185 ARG A O 1
ATOM 1398 N N . THR A 1 186 ? -9.875 13.298 13.199 1.00 95.12 186 THR A N 1
ATOM 1399 C CA . THR A 1 186 ? -10.935 14.122 13.795 1.00 95.12 186 THR A CA 1
ATOM 1400 C C . THR A 1 186 ? -12.270 13.380 13.793 1.00 95.12 186 THR A C 1
ATOM 1402 O O . THR A 1 186 ? -12.918 13.305 14.832 1.00 95.12 186 THR A O 1
ATOM 1405 N N . PHE A 1 187 ? -12.616 12.740 12.672 1.00 95.88 187 PHE A N 1
ATOM 1406 C CA . PHE A 1 187 ? -13.781 11.867 12.546 1.00 95.88 187 PHE A CA 1
ATOM 1407 C C . PHE A 1 187 ? -13.776 10.766 13.613 1.00 95.88 187 PHE A C 1
ATOM 1409 O O . PHE A 1 187 ? -14.751 10.602 14.346 1.00 95.88 187 PHE A O 1
ATOM 1416 N N . ALA A 1 188 ? -12.664 10.036 13.747 1.00 96.19 188 ALA A N 1
ATOM 1417 C CA . ALA A 1 188 ? -12.555 8.977 14.741 1.00 96.19 188 ALA A CA 1
ATOM 1418 C C . ALA A 1 188 ? -12.701 9.529 16.167 1.00 96.19 188 ALA A C 1
ATOM 1420 O O . ALA A 1 188 ? -13.455 8.972 16.958 1.00 96.19 188 ALA A O 1
ATOM 1421 N N . ALA A 1 189 ? -12.054 10.653 16.491 1.00 94.12 189 ALA A N 1
ATOM 1422 C CA . ALA A 1 189 ? -12.165 11.284 17.806 1.00 94.12 189 ALA A CA 1
ATOM 1423 C C . ALA A 1 189 ? -13.606 11.702 18.153 1.00 94.12 189 ALA A C 1
ATOM 1425 O O . ALA A 1 189 ? -14.042 11.482 19.284 1.00 94.12 189 ALA A O 1
ATOM 1426 N N . GLU A 1 190 ? -14.344 12.254 17.188 1.00 93.75 190 GLU A N 1
ATOM 1427 C CA . GLU A 1 190 ? -15.749 12.644 17.340 1.00 93.75 190 GLU A CA 1
ATOM 1428 C C . GLU A 1 190 ? -16.646 11.432 17.614 1.00 93.75 190 GLU A C 1
ATOM 1430 O O . GLU A 1 190 ? -17.436 11.436 18.559 1.00 93.75 190 GLU A O 1
ATOM 1435 N N . VAL A 1 191 ? -16.476 10.352 16.846 1.00 93.25 191 VAL A N 1
ATOM 1436 C CA . VAL A 1 191 ? -17.229 9.108 17.050 1.00 93.25 191 VAL A CA 1
ATOM 1437 C C . VAL A 1 191 ? -16.880 8.470 18.399 1.00 93.25 191 VAL A C 1
ATOM 1439 O O . VAL A 1 191 ? -17.774 8.111 19.162 1.00 93.25 191 VAL A O 1
ATOM 1442 N N . LEU A 1 192 ? -15.595 8.385 18.750 1.00 92.62 192 LEU A N 1
ATOM 1443 C CA . LEU A 1 192 ? -15.131 7.795 20.011 1.00 92.62 192 LEU A CA 1
ATOM 1444 C C . LEU A 1 192 ? -15.611 8.552 21.253 1.00 92.62 192 LEU A C 1
ATOM 1446 O O . LEU A 1 192 ? -15.668 7.955 22.331 1.00 92.62 192 LEU A O 1
ATOM 1450 N N . GLY A 1 193 ? -15.961 9.835 21.122 1.00 84.75 193 GLY A N 1
ATOM 1451 C CA . GLY A 1 193 ? -16.584 10.611 22.194 1.00 84.75 193 GLY A CA 1
ATOM 1452 C C . GLY A 1 193 ? -17.875 9.972 22.718 1.00 84.75 193 GLY A C 1
ATOM 1453 O O . GLY A 1 193 ? -18.170 10.091 23.901 1.00 84.75 193 GLY A O 1
ATOM 1454 N N . GLY A 1 194 ? -18.599 9.229 21.871 1.00 80.62 194 GLY A N 1
ATOM 1455 C CA . GLY A 1 194 ? -19.794 8.479 22.264 1.00 80.62 194 GLY A CA 1
ATOM 1456 C C . GLY A 1 194 ? -19.534 7.050 22.759 1.00 80.62 194 GLY A C 1
ATOM 1457 O O . GLY A 1 194 ? -20.476 6.398 23.198 1.00 80.62 194 GLY A O 1
ATOM 1458 N N . PHE A 1 195 ? -18.296 6.548 22.680 1.00 84.88 195 PHE A N 1
ATOM 1459 C CA . PHE A 1 195 ? -17.947 5.175 23.073 1.00 84.88 195 PHE A CA 1
ATOM 1460 C C . PHE A 1 195 ? -17.394 5.078 24.505 1.00 84.88 195 PHE A C 1
ATOM 1462 O O . PHE A 1 195 ? -17.552 4.047 25.157 1.00 84.88 195 PHE A O 1
ATOM 1469 N N . VAL A 1 196 ? -16.741 6.128 25.023 1.00 69.19 196 VAL A N 1
ATOM 1470 C CA . VAL A 1 196 ? -15.989 6.046 26.290 1.00 69.19 196 VAL A CA 1
ATOM 1471 C C . VAL A 1 196 ? -16.686 6.721 27.457 1.00 69.19 196 VAL A C 1
ATOM 1473 O O . VAL A 1 196 ? -17.004 7.904 27.413 1.00 69.19 196 VAL A O 1
ATOM 1476 N N . GLN A 1 197 ? -16.818 5.961 28.543 1.00 61.97 197 GLN A N 1
ATOM 1477 C CA . GLN A 1 197 ? -17.258 6.431 29.854 1.00 61.97 197 GLN A CA 1
ATOM 1478 C C . GLN A 1 197 ? -16.053 6.883 30.710 1.00 61.97 197 GLN A C 1
ATOM 1480 O O . GLN A 1 197 ? -14.969 6.298 30.592 1.00 61.97 197 GLN A O 1
ATOM 1485 N N . PRO A 1 198 ? -16.202 7.887 31.595 1.00 56.38 198 PRO A N 1
ATOM 1486 C CA . PRO A 1 198 ? -15.177 8.237 32.582 1.00 56.38 198 PRO A CA 1
ATOM 1487 C C . PRO A 1 198 ? -14.785 7.026 33.452 1.00 56.38 198 PRO A C 1
ATOM 1489 O O . PRO A 1 198 ? -15.657 6.294 33.910 1.00 56.38 198 PRO A O 1
ATOM 1492 N N . GLY A 1 199 ? -13.484 6.821 33.706 1.00 65.38 199 GLY A N 1
ATOM 1493 C CA . GLY A 1 199 ? -12.988 5.725 34.563 1.00 65.38 199 GLY A CA 1
ATOM 1494 C C . GLY A 1 199 ? -12.767 4.372 33.867 1.00 65.38 199 GLY A C 1
ATOM 1495 O O . GLY A 1 199 ? -12.839 3.335 34.521 1.00 65.38 199 GLY A O 1
ATOM 1496 N N . ALA A 1 200 ? -12.510 4.371 32.555 1.00 77.50 200 ALA A N 1
ATOM 1497 C CA . ALA A 1 200 ? -12.323 3.159 31.757 1.00 77.50 200 ALA A CA 1
ATOM 1498 C C . ALA A 1 200 ? -11.229 2.212 32.299 1.00 77.50 200 ALA A C 1
ATOM 1500 O O . ALA A 1 200 ? -10.123 2.633 32.644 1.00 77.50 200 ALA A O 1
ATOM 1501 N N . THR A 1 201 ? -11.524 0.911 32.304 1.00 85.81 201 THR A N 1
ATOM 1502 C CA . THR A 1 201 ? -10.554 -0.151 32.613 1.00 85.81 201 THR A CA 1
ATOM 1503 C C . THR A 1 201 ? -9.478 -0.264 31.526 1.00 85.81 201 THR A C 1
ATOM 1505 O O . THR A 1 201 ? -9.641 0.238 30.412 1.00 85.81 201 THR A O 1
ATOM 1508 N N . ALA A 1 202 ? -8.382 -0.978 31.809 1.00 85.69 202 ALA A N 1
ATOM 1509 C CA . ALA A 1 202 ? -7.332 -1.240 30.817 1.00 85.69 202 ALA A CA 1
ATOM 1510 C C . ALA A 1 202 ? -7.877 -1.916 29.542 1.00 85.69 202 ALA A C 1
ATOM 1512 O O . ALA A 1 202 ? -7.496 -1.537 28.433 1.00 85.69 202 ALA A O 1
ATOM 1513 N N . THR A 1 203 ? -8.822 -2.852 29.694 1.00 87.38 203 THR A N 1
ATOM 1514 C CA . THR A 1 203 ? -9.521 -3.506 28.578 1.00 87.38 203 THR A CA 1
ATOM 1515 C C . THR A 1 203 ? -10.310 -2.495 27.755 1.00 87.38 203 THR A C 1
ATOM 1517 O O . THR A 1 203 ? -10.104 -2.399 26.552 1.00 87.38 203 THR A O 1
ATOM 1520 N N . GLN A 1 204 ? -11.135 -1.661 28.391 1.00 88.31 204 GLN A N 1
ATOM 1521 C CA . GLN A 1 204 ? -11.922 -0.641 27.686 1.00 88.31 204 GLN A CA 1
ATOM 1522 C C . GLN A 1 204 ? -11.031 0.392 26.980 1.00 88.31 204 GLN A C 1
ATOM 1524 O O . GLN A 1 204 ? -11.331 0.828 25.869 1.00 88.31 204 GLN A O 1
ATOM 1529 N N . ALA A 1 205 ? -9.900 0.760 27.586 1.00 88.62 205 ALA A N 1
ATOM 1530 C CA . ALA A 1 205 ? -8.919 1.633 26.953 1.00 88.62 205 ALA A CA 1
ATOM 1531 C C . ALA A 1 205 ? -8.295 0.989 25.703 1.00 88.62 205 ALA A C 1
ATOM 1533 O O . ALA A 1 205 ? -8.019 1.695 24.732 1.00 88.62 205 ALA A O 1
ATOM 1534 N N . ARG A 1 206 ? -8.077 -0.332 25.707 1.00 89.88 206 ARG A N 1
ATOM 1535 C CA . ARG A 1 206 ? -7.618 -1.087 24.534 1.00 89.88 206 ARG A CA 1
ATOM 1536 C C . ARG A 1 206 ? -8.692 -1.147 23.448 1.00 89.88 206 ARG A C 1
ATOM 1538 O O . ARG A 1 206 ? -8.398 -0.768 22.318 1.00 89.88 206 ARG A O 1
ATOM 1545 N N . GLU A 1 207 ? -9.922 -1.525 23.791 1.00 93.00 207 GLU A N 1
ATOM 1546 C CA . GLU A 1 207 ? -11.056 -1.572 22.851 1.00 93.00 207 GLU A CA 1
ATOM 1547 C C . GLU A 1 207 ? -11.271 -0.215 22.168 1.00 93.00 207 GLU A C 1
ATOM 1549 O O . GLU A 1 207 ? -11.483 -0.140 20.959 1.00 93.00 207 GLU A O 1
ATOM 1554 N N . ARG A 1 208 ? -11.128 0.883 22.924 1.00 94.00 208 ARG A N 1
ATOM 1555 C CA . ARG A 1 208 ? -11.173 2.244 22.381 1.00 94.00 208 ARG A CA 1
ATOM 1556 C C . ARG A 1 208 ? -10.087 2.489 21.331 1.00 94.00 208 ARG A C 1
ATOM 1558 O O . ARG A 1 208 ? -10.372 3.117 20.317 1.00 94.00 208 ARG A O 1
ATOM 1565 N N . ARG A 1 209 ? -8.845 2.052 21.575 1.00 94.00 209 ARG A N 1
ATOM 1566 C CA . ARG A 1 209 ? -7.737 2.222 20.616 1.00 94.00 209 ARG A CA 1
ATOM 1567 C C . ARG A 1 209 ? -7.947 1.385 19.357 1.00 94.00 209 ARG A C 1
ATOM 1569 O O . ARG A 1 209 ? -7.675 1.865 18.264 1.00 94.00 209 ARG A O 1
ATOM 1576 N N . GLU A 1 210 ? -8.445 0.160 19.502 1.00 96.19 210 GLU A N 1
ATOM 1577 C CA . GLU A 1 210 ? -8.782 -0.698 18.361 1.00 96.19 210 GLU A CA 1
ATOM 1578 C C . GLU A 1 210 ? -9.897 -0.072 17.510 1.00 96.19 210 GLU A C 1
ATOM 1580 O O . GLU A 1 210 ? -9.777 0.000 16.285 1.00 96.19 210 GLU A O 1
ATOM 1585 N N . LEU A 1 211 ? -10.939 0.459 18.161 1.00 96.94 211 LEU A N 1
ATOM 1586 C CA . LEU A 1 211 ? -12.019 1.181 17.493 1.00 96.94 211 LEU A CA 1
ATOM 1587 C C . LEU A 1 211 ? -11.520 2.457 16.798 1.00 96.94 211 LEU A C 1
ATOM 1589 O O . LEU A 1 211 ? -11.941 2.739 15.680 1.00 96.94 211 LEU A O 1
ATOM 1593 N N . ASP A 1 212 ? -10.597 3.199 17.413 1.00 97.44 212 ASP A N 1
ATOM 1594 C CA . ASP A 1 212 ? -9.944 4.363 16.800 1.00 97.44 212 ASP A CA 1
ATOM 1595 C C . ASP A 1 212 ? -9.227 3.984 15.497 1.00 97.44 212 ASP A C 1
ATOM 1597 O O . ASP A 1 212 ? -9.486 4.564 14.440 1.00 97.44 212 ASP A O 1
ATOM 1601 N N . GLY A 1 213 ? -8.394 2.938 15.541 1.00 97.69 213 GLY A N 1
ATOM 1602 C CA . GLY A 1 213 ? -7.689 2.437 14.362 1.00 97.69 213 GLY A CA 1
ATOM 1603 C C . GLY A 1 213 ? -8.645 2.040 13.245 1.00 97.69 213 GLY A C 1
ATOM 1604 O O . GLY A 1 213 ? -8.456 2.436 12.092 1.00 97.69 213 GLY A O 1
ATOM 1605 N N . TYR A 1 214 ? -9.709 1.314 13.594 1.00 98.12 214 TYR A N 1
ATOM 1606 C CA . TYR A 1 214 ? -10.730 0.906 12.638 1.00 98.12 214 TYR A CA 1
ATOM 1607 C C . TYR A 1 214 ? -11.458 2.096 12.008 1.00 98.12 214 TYR A C 1
ATOM 1609 O O . TYR A 1 214 ? -11.586 2.151 10.787 1.00 98.12 214 TYR A O 1
ATOM 1617 N N . LEU A 1 215 ? -11.903 3.066 12.812 1.00 97.94 215 LEU A N 1
ATOM 1618 C CA . LEU A 1 215 ? -12.629 4.246 12.335 1.00 97.94 215 LEU A CA 1
ATOM 1619 C C . LEU A 1 215 ? -11.783 5.094 11.385 1.00 97.94 215 LEU A C 1
ATOM 1621 O O . LEU A 1 215 ? -12.283 5.519 10.343 1.00 97.94 215 LEU A O 1
ATOM 1625 N N . GLN A 1 216 ? -10.502 5.306 11.705 1.00 98.00 216 GLN A N 1
ATOM 1626 C CA . GLN A 1 216 ? -9.594 6.039 10.822 1.00 98.00 216 GLN A CA 1
ATOM 1627 C C . GLN A 1 216 ? -9.393 5.303 9.491 1.00 98.00 216 GLN A C 1
ATOM 1629 O O . GLN A 1 216 ? -9.455 5.922 8.426 1.00 98.00 216 GLN A O 1
ATOM 1634 N N . LEU A 1 217 ? -9.195 3.981 9.532 1.00 97.12 217 LEU A N 1
ATOM 1635 C CA . LEU A 1 217 ? -9.041 3.171 8.326 1.00 97.12 217 LEU A CA 1
ATOM 1636 C C . LEU A 1 217 ? -10.320 3.198 7.481 1.00 97.12 217 LEU A C 1
ATOM 1638 O O . LEU A 1 217 ? -10.264 3.596 6.320 1.00 97.12 217 LEU A O 1
ATOM 1642 N N . ALA A 1 218 ? -11.471 2.873 8.071 1.00 97.00 218 ALA A N 1
ATOM 1643 C CA . ALA A 1 218 ? -12.776 2.881 7.414 1.00 97.00 218 ALA A CA 1
ATOM 1644 C C . ALA A 1 218 ? -13.080 4.229 6.745 1.00 97.00 218 ALA A C 1
ATOM 1646 O O . ALA A 1 218 ? -13.457 4.264 5.572 1.00 97.00 218 ALA A O 1
ATOM 1647 N N . PHE A 1 219 ? -12.832 5.339 7.449 1.00 96.88 219 PHE A N 1
ATOM 1648 C CA . PHE A 1 219 ? -13.010 6.685 6.909 1.00 96.88 219 PHE A CA 1
ATOM 1649 C C . PHE A 1 219 ? -12.205 6.896 5.625 1.00 96.88 219 PHE A C 1
ATOM 1651 O O . PHE A 1 219 ? -12.761 7.314 4.610 1.00 96.88 219 PHE A O 1
ATOM 1658 N N . THR A 1 220 ? -10.905 6.575 5.639 1.00 95.31 220 THR A N 1
ATOM 1659 C CA . THR A 1 220 ? -10.045 6.788 4.462 1.00 95.31 220 THR A CA 1
ATOM 1660 C C . THR A 1 220 ? -10.507 5.996 3.239 1.00 95.31 220 THR A C 1
ATOM 1662 O O . THR A 1 220 ? -10.367 6.488 2.122 1.00 95.31 220 THR A O 1
ATOM 1665 N N . GLN A 1 221 ? -11.099 4.813 3.433 1.00 95.75 221 GLN A N 1
ATOM 1666 C CA . GLN A 1 221 ? -11.592 3.988 2.329 1.00 95.75 221 GLN A CA 1
ATOM 1667 C C . GLN A 1 221 ? -12.929 4.507 1.782 1.00 95.75 221 GLN A C 1
ATOM 1669 O O . GLN A 1 221 ? -13.071 4.695 0.575 1.00 95.75 221 GLN A O 1
ATOM 1674 N N . ILE A 1 222 ? -13.905 4.774 2.657 1.00 94.75 222 ILE A N 1
ATOM 1675 C CA . ILE A 1 222 ? -15.236 5.243 2.238 1.00 94.75 222 ILE A CA 1
ATOM 1676 C C . ILE A 1 222 ? -15.130 6.616 1.572 1.00 94.75 222 ILE A C 1
ATOM 1678 O O . ILE A 1 222 ? -15.732 6.837 0.524 1.00 94.75 222 ILE A O 1
ATOM 1682 N N . VAL A 1 223 ? -14.336 7.533 2.133 1.00 92.44 223 VAL A N 1
ATOM 1683 C CA . VAL A 1 223 ? -14.182 8.876 1.561 1.00 92.44 223 VAL A CA 1
ATOM 1684 C C . VAL A 1 223 ? -13.435 8.842 0.232 1.00 92.44 223 VAL A C 1
ATOM 1686 O O . VAL A 1 223 ? -13.782 9.606 -0.658 1.00 92.44 223 VAL A O 1
ATOM 1689 N N . ALA A 1 224 ? -12.476 7.934 0.038 1.00 92.12 224 ALA A N 1
ATOM 1690 C CA . ALA A 1 224 ? -11.849 7.765 -1.271 1.00 92.12 224 ALA A CA 1
ATOM 1691 C C . ALA A 1 224 ? -12.856 7.314 -2.339 1.00 92.12 224 ALA A C 1
ATOM 1693 O O . ALA A 1 224 ? -12.830 7.821 -3.462 1.00 92.12 224 ALA A O 1
ATOM 1694 N N . PHE A 1 225 ? -13.775 6.410 -1.984 1.00 92.25 225 PHE A N 1
ATOM 1695 C CA . PHE A 1 225 ? -14.863 6.021 -2.877 1.00 92.25 225 PHE A CA 1
ATOM 1696 C C . PHE A 1 225 ? -15.821 7.195 -3.134 1.00 92.25 225 PHE A C 1
ATOM 1698 O O . PHE A 1 225 ? -16.103 7.513 -4.290 1.00 92.25 225 PHE A O 1
ATOM 1705 N N . ALA A 1 226 ? -16.237 7.906 -2.086 1.00 90.25 226 ALA A N 1
ATOM 1706 C CA . ALA A 1 226 ? -17.097 9.082 -2.200 1.00 90.25 226 ALA A CA 1
ATOM 1707 C C . ALA A 1 226 ? -16.480 10.186 -3.082 1.00 90.25 226 ALA A C 1
ATOM 1709 O O . ALA A 1 226 ? -17.138 10.715 -3.977 1.00 90.25 226 ALA A O 1
ATOM 1710 N N . ASP A 1 227 ? -15.198 10.496 -2.882 1.00 87.88 227 ASP A N 1
ATOM 1711 C CA . ASP A 1 227 ? -14.461 11.487 -3.667 1.00 87.88 227 ASP A CA 1
ATOM 1712 C C . ASP A 1 227 ? -14.325 11.065 -5.133 1.00 87.88 227 ASP A C 1
ATOM 1714 O O . ASP A 1 227 ? -14.363 11.919 -6.020 1.00 87.88 227 ASP A O 1
ATOM 1718 N N . TYR A 1 228 ? -14.187 9.764 -5.404 1.00 87.25 228 TYR A N 1
ATOM 1719 C CA . TYR A 1 228 ? -14.159 9.239 -6.764 1.00 87.25 228 TYR A CA 1
ATOM 1720 C C . TYR A 1 228 ? -15.508 9.417 -7.468 1.00 87.25 228 TYR A C 1
ATOM 1722 O O . TYR A 1 228 ? -15.548 9.999 -8.549 1.00 87.25 228 TYR A O 1
ATOM 1730 N N . VAL A 1 229 ? -16.616 8.983 -6.857 1.00 85.88 229 VAL A N 1
ATOM 1731 C CA . VAL A 1 229 ? -17.944 9.077 -7.496 1.00 85.88 229 VAL A CA 1
ATOM 1732 C C . VAL A 1 229 ? -18.470 10.505 -7.594 1.00 85.88 229 VAL A C 1
ATOM 1734 O O . VAL A 1 229 ? -19.249 10.815 -8.490 1.00 85.88 229 VAL A O 1
ATOM 1737 N N . ALA A 1 230 ? -18.021 11.405 -6.716 1.00 82.94 230 ALA A N 1
ATOM 1738 C CA . ALA A 1 230 ? -18.363 12.819 -6.802 1.00 82.94 230 ALA A CA 1
ATOM 1739 C C . ALA A 1 230 ? -17.705 13.519 -8.009 1.00 82.94 230 ALA A C 1
ATOM 1741 O O . ALA A 1 230 ? -18.166 14.584 -8.439 1.00 82.94 230 ALA A O 1
ATOM 1742 N N . ARG A 1 231 ? -16.632 12.949 -8.578 1.00 75.38 231 ARG A N 1
ATOM 1743 C CA . ARG A 1 231 ? -15.977 13.480 -9.780 1.00 75.38 231 ARG A CA 1
ATOM 1744 C C . ARG A 1 231 ? -16.763 13.053 -11.021 1.00 75.38 231 ARG A C 1
ATOM 1746 O O . ARG A 1 231 ? -17.013 11.881 -11.253 1.00 75.38 231 ARG A O 1
ATOM 1753 N N . LYS A 1 232 ? -17.107 14.022 -11.876 1.00 64.56 232 LYS A N 1
ATOM 1754 C CA . LYS A 1 232 ? -17.866 13.788 -13.124 1.00 64.56 232 LYS A CA 1
ATOM 1755 C C . LYS A 1 232 ? -17.070 13.077 -14.231 1.00 64.56 232 LYS A C 1
ATOM 1757 O O . LYS A 1 232 ? -17.630 12.789 -15.283 1.00 64.56 232 LYS A O 1
ATOM 1762 N N . GLN A 1 233 ? -15.770 12.862 -14.043 1.00 66.00 233 GLN A N 1
ATOM 1763 C CA . GLN A 1 233 ? -14.879 12.234 -15.018 1.00 66.00 233 GLN A CA 1
ATOM 1764 C C . GLN A 1 233 ? -14.232 11.005 -14.386 1.00 66.00 233 GLN A C 1
ATOM 1766 O O . GLN A 1 233 ? -13.780 11.080 -13.242 1.00 66.00 233 GLN A O 1
ATOM 1771 N N . ASP A 1 234 ? -14.159 9.905 -15.141 1.00 67.88 234 ASP A N 1
ATOM 1772 C CA . ASP A 1 234 ? -13.425 8.717 -14.712 1.00 67.88 234 ASP A CA 1
ATOM 1773 C C . ASP A 1 234 ? -11.931 9.057 -14.601 1.00 67.88 234 ASP A C 1
ATOM 1775 O O . ASP A 1 234 ? -11.246 9.290 -15.598 1.00 67.88 234 ASP A O 1
ATOM 1779 N N . ALA A 1 235 ? -11.446 9.120 -13.361 1.00 68.31 235 ALA A N 1
ATOM 1780 C CA . ALA A 1 235 ? -10.051 9.389 -13.030 1.00 68.31 235 ALA A CA 1
ATOM 1781 C C . ALA A 1 235 ? -9.200 8.104 -12.938 1.00 68.31 235 ALA A C 1
ATOM 1783 O O . ALA A 1 235 ? -8.088 8.138 -12.410 1.00 68.31 235 ALA A O 1
ATOM 1784 N N . GLY A 1 236 ? -9.715 6.967 -13.418 1.00 78.88 236 GLY A N 1
ATOM 1785 C CA . GLY A 1 236 ? -9.070 5.661 -13.343 1.00 78.88 236 GLY A CA 1
ATOM 1786 C C . GLY A 1 236 ? -9.456 4.878 -12.085 1.00 78.88 236 GLY A C 1
ATOM 1787 O O . GLY A 1 236 ? -10.608 4.860 -11.656 1.00 78.88 236 GLY A O 1
ATOM 1788 N N . GLN A 1 237 ? -8.497 4.163 -11.498 1.00 84.75 237 GLN A N 1
ATOM 1789 C CA . GLN A 1 237 ? -8.724 3.343 -10.302 1.00 84.75 237 GLN A CA 1
ATOM 1790 C C . GLN A 1 237 ? -8.682 4.187 -9.019 1.00 84.75 237 GLN A C 1
ATOM 1792 O O . GLN A 1 237 ? -7.779 5.009 -8.847 1.00 84.75 237 GLN A O 1
ATOM 1797 N N . ILE A 1 238 ? -9.603 3.934 -8.079 1.00 87.38 238 ILE A N 1
ATOM 1798 C CA . ILE A 1 238 ? -9.720 4.688 -6.813 1.00 87.38 238 ILE A CA 1
ATOM 1799 C C . ILE A 1 238 ? -8.426 4.597 -5.995 1.00 87.38 238 ILE A C 1
ATOM 1801 O O . ILE A 1 238 ? -7.994 5.593 -5.416 1.00 87.38 238 ILE A O 1
ATOM 1805 N N . LYS A 1 239 ? -7.748 3.437 -6.016 1.00 86.81 239 LYS A N 1
ATOM 1806 C CA . LYS A 1 239 ? -6.470 3.224 -5.310 1.00 86.81 239 LYS A CA 1
ATOM 1807 C C . LYS A 1 239 ? -5.353 4.192 -5.713 1.00 86.81 239 LYS A C 1
ATOM 1809 O O . LYS A 1 239 ? -4.403 4.382 -4.963 1.00 86.81 239 LYS A O 1
ATOM 1814 N N . ASN A 1 240 ? -5.433 4.811 -6.891 1.00 83.75 240 ASN A N 1
ATOM 1815 C CA . ASN A 1 240 ? -4.432 5.786 -7.332 1.00 83.75 240 ASN A CA 1
ATOM 1816 C C . ASN A 1 240 ? -4.645 7.164 -6.691 1.00 83.75 240 ASN A C 1
ATOM 1818 O O . ASN A 1 240 ? -3.751 8.003 -6.729 1.00 83.75 240 ASN A O 1
ATOM 1822 N N . GLY A 1 241 ? -5.818 7.392 -6.094 1.00 84.50 241 GLY A N 1
ATOM 1823 C CA . GLY A 1 241 ? -6.174 8.605 -5.370 1.00 84.50 241 GLY A CA 1
ATOM 1824 C C . GLY A 1 241 ? -6.100 8.472 -3.849 1.00 84.50 241 GLY A C 1
ATOM 1825 O O . GLY A 1 241 ? -6.551 9.384 -3.164 1.00 84.50 241 GLY A O 1
ATOM 1826 N N . THR A 1 242 ? -5.575 7.372 -3.303 1.00 88.81 242 THR A N 1
ATOM 1827 C CA . THR A 1 242 ? -5.491 7.137 -1.852 1.00 88.81 242 THR A CA 1
ATOM 1828 C C . THR A 1 242 ? -4.056 7.275 -1.348 1.00 88.81 242 THR A C 1
ATOM 1830 O O . THR A 1 242 ? -3.101 7.094 -2.092 1.00 88.81 242 THR A O 1
ATOM 1833 N N . VAL A 1 243 ? -3.889 7.604 -0.063 1.00 90.75 243 VAL A N 1
ATOM 1834 C CA . VAL A 1 243 ? -2.582 7.522 0.625 1.00 90.75 243 VAL A CA 1
ATOM 1835 C C . VAL A 1 243 ? -2.444 6.177 1.332 1.00 90.75 243 VAL A C 1
ATOM 1837 O O . VAL A 1 243 ? -1.371 5.581 1.316 1.00 90.75 243 VAL A O 1
ATOM 1840 N N . VAL A 1 244 ? -3.545 5.703 1.920 1.00 93.19 244 VAL A N 1
ATOM 1841 C CA . VAL A 1 244 ? -3.665 4.414 2.603 1.00 93.19 244 VAL A CA 1
ATOM 1842 C C . VAL A 1 244 ? -4.816 3.642 1.976 1.00 93.19 244 VAL A C 1
ATOM 1844 O O . VAL A 1 244 ? -5.911 4.183 1.811 1.00 93.19 244 VAL A O 1
ATOM 1847 N N . LEU A 1 245 ? -4.575 2.379 1.654 1.00 94.62 245 LEU A N 1
ATOM 1848 C CA . LEU A 1 245 ? -5.548 1.466 1.069 1.00 94.62 245 LEU A CA 1
ATOM 1849 C C . LEU A 1 245 ? -5.600 0.191 1.905 1.00 94.62 245 LEU A C 1
ATOM 1851 O O . LEU A 1 245 ? -4.595 -0.500 2.037 1.00 94.62 245 LEU A O 1
ATOM 1855 N N . CYS A 1 246 ? -6.750 -0.137 2.485 1.00 95.81 246 CYS A N 1
ATOM 1856 C CA . CYS A 1 246 ? -6.890 -1.397 3.210 1.00 95.81 246 CYS A CA 1
ATOM 1857 C C . CYS A 1 246 ? -6.832 -2.561 2.218 1.00 95.81 246 CYS A C 1
ATOM 1859 O O . CYS A 1 246 ? -7.534 -2.540 1.212 1.00 95.81 246 CYS A O 1
ATOM 1861 N N . ARG A 1 247 ? -6.017 -3.583 2.500 1.00 94.81 247 ARG A N 1
ATOM 1862 C CA . ARG A 1 247 ? -5.922 -4.781 1.654 1.00 94.81 247 ARG A CA 1
ATOM 1863 C C . ARG A 1 247 ? -6.892 -5.885 2.061 1.00 94.81 247 ARG A C 1
ATOM 1865 O O . ARG A 1 247 ? -6.941 -6.902 1.385 1.00 94.81 247 ARG A O 1
ATOM 1872 N N . SER A 1 248 ? -7.674 -5.683 3.113 1.00 95.19 248 SER A N 1
ATOM 1873 C CA . SER A 1 248 ? -8.715 -6.609 3.560 1.00 95.19 248 SER A CA 1
ATOM 1874 C C . SER A 1 248 ? -10.098 -6.007 3.348 1.00 95.19 248 SER A C 1
ATOM 1876 O O . SER A 1 248 ? -10.276 -4.787 3.428 1.00 95.19 248 SER A O 1
ATOM 1878 N N . ALA A 1 249 ? -11.110 -6.852 3.160 1.00 94.88 249 ALA A N 1
ATOM 1879 C CA . ALA A 1 249 ? -12.489 -6.393 3.260 1.00 94.88 249 ALA A CA 1
ATOM 1880 C C . ALA A 1 249 ? -12.728 -5.790 4.657 1.00 94.88 249 ALA A C 1
ATOM 1882 O O . ALA A 1 249 ? -12.352 -6.378 5.674 1.00 94.88 249 ALA A O 1
ATOM 1883 N N . LEU A 1 250 ? -13.353 -4.609 4.728 1.00 96.56 250 LEU A N 1
ATOM 1884 C CA . LEU A 1 250 ? -13.537 -3.914 6.011 1.00 96.56 250 LEU A CA 1
ATOM 1885 C C . LEU A 1 250 ? -14.432 -4.691 6.982 1.00 96.56 250 LEU A C 1
ATOM 1887 O O . LEU A 1 250 ? -14.248 -4.563 8.186 1.00 96.56 250 LEU A O 1
ATOM 1891 N N . SER A 1 251 ? -15.326 -5.551 6.487 1.00 95.38 251 SER A N 1
ATOM 1892 C CA . SER A 1 251 ? -16.096 -6.489 7.318 1.00 95.38 251 SER A CA 1
ATOM 1893 C C . SER A 1 251 ? -15.210 -7.466 8.092 1.00 95.38 251 SER A C 1
ATOM 1895 O O . SER A 1 251 ? -15.517 -7.811 9.230 1.00 95.38 251 SER A O 1
ATOM 1897 N N . ASP A 1 252 ? -14.107 -7.900 7.486 1.00 96.19 252 ASP A N 1
ATOM 1898 C CA . ASP A 1 252 ? -13.205 -8.888 8.075 1.00 96.19 252 ASP A CA 1
ATOM 1899 C C . ASP A 1 252 ? -12.342 -8.204 9.141 1.00 96.19 252 ASP A C 1
ATOM 1901 O O . ASP A 1 252 ? -12.106 -8.754 10.212 1.00 96.19 252 ASP A O 1
ATOM 1905 N N . VAL A 1 253 ? -11.967 -6.943 8.898 1.00 97.44 253 VAL A N 1
ATOM 1906 C CA . VAL A 1 253 ? -11.310 -6.087 9.895 1.00 97.44 253 VAL A CA 1
ATOM 1907 C C . VAL A 1 253 ? -12.262 -5.734 11.044 1.00 97.44 253 VAL A C 1
ATOM 1909 O O . VAL A 1 253 ? -11.863 -5.777 12.206 1.00 97.44 253 VAL A O 1
ATOM 1912 N N . PHE A 1 254 ? -13.528 -5.430 10.747 1.00 97.56 254 PHE A N 1
ATOM 1913 C CA . PHE A 1 254 ? -14.571 -5.174 11.743 1.00 97.56 254 PHE A CA 1
ATOM 1914 C C . PHE A 1 254 ? -14.723 -6.354 12.707 1.00 97.56 254 PHE A C 1
ATOM 1916 O O . PHE A 1 254 ? -14.884 -6.155 13.909 1.00 97.56 254 PHE A O 1
ATOM 1923 N N . ALA A 1 255 ? -14.648 -7.586 12.195 1.00 96.56 255 ALA A N 1
ATOM 1924 C CA . ALA A 1 255 ? -14.772 -8.795 13.002 1.00 96.56 255 ALA A CA 1
ATOM 1925 C C . ALA A 1 255 ? -13.648 -8.956 14.043 1.00 96.56 255 ALA A C 1
ATOM 1927 O O . ALA A 1 255 ? -13.837 -9.681 15.018 1.00 96.56 255 ALA A O 1
ATOM 1928 N N . LEU A 1 256 ? -12.515 -8.259 13.876 1.00 95.75 256 LEU A N 1
ATOM 1929 C CA . LEU A 1 256 ? -11.415 -8.239 14.848 1.00 95.75 256 LEU A CA 1
ATOM 1930 C C . LEU A 1 256 ? -11.693 -7.337 16.055 1.00 95.75 256 LEU A C 1
ATOM 1932 O O . LEU A 1 256 ? -11.015 -7.463 17.072 1.00 95.75 256 LEU A O 1
ATOM 1936 N N . LEU A 1 257 ? -12.646 -6.406 15.948 1.00 96.12 257 LEU A N 1
ATOM 1937 C CA . LEU A 1 257 ? -13.005 -5.516 17.049 1.00 96.12 257 LEU A CA 1
ATOM 1938 C C . LEU A 1 257 ? -13.654 -6.294 18.193 1.00 96.12 257 LEU A C 1
ATOM 1940 O O . LEU A 1 257 ? -14.385 -7.261 17.970 1.00 96.12 257 LEU A O 1
ATOM 1944 N N . ALA A 1 258 ? -13.483 -5.803 19.420 1.00 94.12 258 ALA A N 1
ATOM 1945 C CA . ALA A 1 258 ? -14.213 -6.322 20.568 1.00 94.12 258 ALA A CA 1
ATOM 1946 C C . ALA A 1 258 ? -15.744 -6.240 20.366 1.00 94.12 258 ALA A C 1
ATOM 1948 O O . ALA A 1 258 ? -16.237 -5.286 19.751 1.00 94.12 258 ALA A O 1
ATOM 1949 N N . PRO A 1 259 ? -16.532 -7.190 20.912 1.00 95.00 259 PRO A N 1
ATOM 1950 C CA . PRO A 1 259 ? -17.987 -7.209 20.741 1.00 95.00 259 PRO A CA 1
ATOM 1951 C C . PRO A 1 259 ? -18.697 -5.909 21.150 1.00 95.00 259 PRO A C 1
ATOM 1953 O O . PRO A 1 259 ? -19.676 -5.525 20.513 1.00 95.00 259 PRO A O 1
ATOM 1956 N N . SER A 1 260 ? -18.190 -5.211 22.171 1.00 93.38 260 SER A N 1
ATOM 1957 C CA . SER A 1 260 ? -18.667 -3.894 22.620 1.00 93.38 260 SER A CA 1
ATOM 1958 C C . SER A 1 260 ? -18.541 -2.830 21.522 1.00 93.38 260 SER A C 1
ATOM 1960 O O . SER A 1 260 ? -19.508 -2.133 21.216 1.00 93.38 260 SER A O 1
ATOM 1962 N N . ALA A 1 261 ? -17.374 -2.740 20.881 1.00 94.38 261 ALA A N 1
ATOM 1963 C CA . ALA A 1 261 ? -17.105 -1.832 19.771 1.00 94.38 261 ALA A CA 1
ATOM 1964 C C . ALA A 1 261 ? -17.935 -2.196 18.530 1.00 94.38 261 ALA A C 1
ATOM 1966 O O . ALA A 1 261 ? -18.507 -1.316 17.886 1.00 94.38 261 ALA A O 1
ATOM 1967 N N . GLN A 1 262 ? -18.082 -3.492 18.231 1.00 96.12 262 GLN A N 1
ATOM 1968 C CA . GLN A 1 262 ? -18.958 -3.946 17.148 1.00 96.12 262 GLN A CA 1
ATOM 1969 C C . GLN A 1 262 ? -20.425 -3.560 17.394 1.00 96.12 262 GLN A C 1
ATOM 1971 O O . GLN A 1 262 ? -21.113 -3.107 16.479 1.00 96.12 262 GLN A O 1
ATOM 1976 N N . ALA A 1 263 ? -20.924 -3.753 18.618 1.00 94.25 263 ALA A N 1
ATOM 1977 C CA . ALA A 1 263 ? -22.286 -3.387 18.994 1.00 94.25 263 ALA A CA 1
ATOM 1978 C C . ALA A 1 263 ? -22.505 -1.872 18.888 1.00 94.25 263 ALA A C 1
ATOM 1980 O O . ALA A 1 263 ? -23.499 -1.446 18.302 1.00 94.25 263 ALA A O 1
ATOM 1981 N N . TYR A 1 264 ? -21.542 -1.082 19.368 1.00 94.19 264 TYR A N 1
ATOM 1982 C CA . TYR A 1 264 ? -21.560 0.375 19.271 1.00 94.19 264 TYR A CA 1
ATOM 1983 C C . TYR A 1 264 ? -21.689 0.860 17.820 1.00 94.19 264 TYR A C 1
ATOM 1985 O O . TYR A 1 264 ? -22.582 1.643 17.504 1.00 94.19 264 TYR A O 1
ATOM 1993 N N . LEU A 1 265 ? -20.851 0.343 16.914 1.00 95.06 265 LEU A N 1
ATOM 1994 C CA . LEU A 1 265 ? -20.905 0.713 15.497 1.00 95.06 265 LEU A CA 1
ATOM 1995 C C . LEU A 1 265 ? -22.238 0.321 14.841 1.00 95.06 265 LEU A C 1
ATOM 1997 O O . LEU A 1 265 ? -22.801 1.102 14.076 1.00 95.06 265 LEU A O 1
ATOM 2001 N N . ARG A 1 266 ? -22.775 -0.862 15.172 1.00 94.38 266 ARG A N 1
ATOM 2002 C CA . ARG A 1 266 ? -24.043 -1.370 14.617 1.00 94.38 266 ARG A CA 1
ATOM 2003 C C . ARG A 1 266 ? -25.270 -0.587 15.075 1.00 94.38 266 ARG A C 1
ATOM 2005 O O . ARG A 1 266 ? -26.240 -0.526 14.323 1.00 94.38 266 ARG A O 1
ATOM 2012 N N . GLN A 1 267 ? -25.255 -0.047 16.290 1.00 92.25 267 GLN A N 1
ATOM 2013 C CA . GLN A 1 267 ? -26.396 0.679 16.846 1.00 92.25 267 GLN A CA 1
ATOM 2014 C C . GLN A 1 267 ? -26.659 1.996 16.099 1.00 92.25 267 GLN A C 1
ATOM 2016 O O . GLN A 1 267 ? -27.813 2.365 15.905 1.00 92.25 267 GLN A O 1
ATOM 2021 N N . ASP A 1 268 ? -25.595 2.641 15.614 1.00 86.00 268 ASP A N 1
ATOM 2022 C CA . ASP A 1 268 ? -25.617 4.019 15.115 1.00 86.00 268 ASP A CA 1
ATOM 2023 C C . ASP A 1 268 ? -25.116 4.156 13.664 1.00 86.00 268 ASP A C 1
ATOM 2025 O O . ASP A 1 268 ? -24.688 5.234 13.250 1.00 86.00 268 ASP A O 1
ATOM 2029 N N . VAL A 1 269 ? -25.173 3.092 12.854 1.00 91.31 269 VAL A N 1
ATOM 2030 C CA . VAL A 1 269 ? -24.608 3.073 11.485 1.00 91.31 269 VAL A CA 1
ATOM 2031 C C . VAL A 1 269 ? -25.013 4.294 10.648 1.00 91.31 269 VAL A C 1
ATOM 2033 O O . VAL A 1 269 ? -24.162 4.917 10.019 1.00 91.31 269 VAL A O 1
ATOM 2036 N N . GLN A 1 270 ? -26.291 4.678 10.668 1.00 90.19 270 GLN A N 1
ATOM 2037 C CA . GLN A 1 270 ? -26.779 5.831 9.902 1.00 90.19 270 GLN A CA 1
ATOM 2038 C C . GLN A 1 270 ? -26.177 7.155 10.389 1.00 90.19 270 GLN A C 1
ATOM 2040 O O . GLN A 1 270 ? -25.752 7.979 9.581 1.00 90.19 270 GLN A O 1
ATOM 2045 N N . ARG A 1 271 ? -26.047 7.327 11.713 1.00 91.56 271 ARG A N 1
ATOM 2046 C CA . ARG A 1 271 ? -25.372 8.487 12.311 1.00 91.56 271 ARG A CA 1
ATOM 2047 C C . ARG A 1 271 ? -23.915 8.556 11.857 1.00 91.56 271 ARG A C 1
ATOM 2049 O O . ARG A 1 271 ? -23.449 9.631 11.496 1.00 91.56 271 ARG A O 1
ATOM 2056 N N . LEU A 1 272 ? -23.209 7.424 11.836 1.00 92.31 272 LEU A N 1
ATOM 2057 C CA . LEU A 1 272 ? -21.812 7.354 11.391 1.00 92.31 272 LEU A CA 1
ATOM 2058 C C . LEU A 1 272 ? -21.657 7.762 9.922 1.00 92.31 272 LEU A C 1
ATOM 2060 O O . LEU A 1 272 ? -20.748 8.527 9.598 1.00 92.31 272 LEU A O 1
ATOM 2064 N N . ILE A 1 273 ? -22.564 7.308 9.053 1.00 91.19 273 ILE A N 1
ATOM 2065 C CA . ILE A 1 273 ? -22.591 7.699 7.637 1.00 91.19 273 ILE A CA 1
ATOM 2066 C C . ILE A 1 273 ? -22.847 9.205 7.501 1.00 91.19 273 ILE A C 1
ATOM 2068 O O . ILE A 1 273 ? -22.131 9.872 6.756 1.00 91.19 273 ILE A O 1
ATOM 2072 N N . SER A 1 274 ? -23.799 9.767 8.255 1.00 89.94 274 SER A N 1
ATOM 2073 C CA . SER A 1 274 ? -24.071 11.213 8.238 1.00 89.94 274 SER A CA 1
ATOM 2074 C C . SER A 1 274 ? -22.874 12.048 8.703 1.00 89.94 274 SER A C 1
ATOM 2076 O O . SER A 1 274 ? -22.539 13.045 8.065 1.00 89.94 274 SER A O 1
ATOM 2078 N N . VAL A 1 275 ? -22.194 11.638 9.782 1.00 90.75 275 VAL A N 1
ATOM 2079 C CA . VAL A 1 275 ? -20.978 12.321 10.260 1.00 90.75 275 VAL A CA 1
ATOM 2080 C C . VAL A 1 275 ? -19.884 12.253 9.191 1.00 90.75 275 VAL A C 1
ATOM 2082 O O . VAL A 1 275 ? -19.287 13.274 8.860 1.00 90.75 275 VAL A O 1
ATOM 2085 N N . LEU A 1 276 ? -19.654 11.079 8.592 1.00 91.25 276 LEU A N 1
ATOM 2086 C CA . LEU A 1 276 ? -18.662 10.903 7.528 1.00 91.25 276 LEU A CA 1
ATOM 2087 C C . LEU A 1 276 ? -18.952 11.794 6.313 1.00 91.25 276 LEU A C 1
ATOM 2089 O O . LEU A 1 276 ? -18.033 12.435 5.798 1.00 91.25 276 LEU A O 1
ATOM 2093 N N . ALA A 1 277 ? -20.213 11.861 5.878 1.00 87.12 277 ALA A N 1
ATOM 2094 C CA . ALA A 1 277 ? -20.636 12.715 4.771 1.00 87.12 277 ALA A CA 1
ATOM 2095 C C . ALA A 1 277 ? -20.286 14.191 5.033 1.00 87.12 277 ALA A C 1
ATOM 2097 O O . ALA A 1 277 ? -19.721 14.847 4.160 1.00 87.12 277 ALA A O 1
ATOM 2098 N N . GLY A 1 278 ? -20.492 14.682 6.262 1.00 86.06 278 GLY A N 1
ATOM 2099 C CA . GLY A 1 278 ? -20.135 16.053 6.645 1.00 86.06 278 GLY A CA 1
ATOM 2100 C C . GLY A 1 278 ? -18.644 16.386 6.482 1.00 86.06 278 GLY A C 1
ATOM 2101 O O . GLY A 1 278 ? -18.301 17.491 6.057 1.00 86.06 278 GLY A O 1
ATOM 2102 N N . TYR A 1 279 ? -17.743 15.435 6.753 1.00 85.56 279 TYR A N 1
ATOM 2103 C CA . TYR A 1 279 ? -16.309 15.613 6.481 1.00 85.56 279 TYR A CA 1
ATOM 2104 C C . TYR A 1 279 ? -15.993 15.556 4.983 1.00 85.56 279 TYR A C 1
ATOM 2106 O O . TYR A 1 279 ? -15.140 16.302 4.496 1.00 85.56 279 TYR A O 1
ATOM 2114 N N . GLN A 1 280 ? -16.668 14.681 4.235 1.00 80.38 280 GLN A N 1
ATOM 2115 C CA . GLN A 1 280 ? -16.450 14.538 2.798 1.00 80.38 280 GLN A CA 1
ATOM 2116 C C . GLN A 1 280 ? -16.759 15.840 2.044 1.00 80.38 280 GLN A C 1
ATOM 2118 O O . GLN A 1 280 ? -15.969 16.259 1.195 1.00 80.38 280 GLN A O 1
ATOM 2123 N N . GLU A 1 281 ? -17.812 16.550 2.435 1.00 79.06 281 GLU A N 1
ATOM 2124 C CA . GLU A 1 281 ? -18.195 17.830 1.829 1.00 79.06 281 GLU A CA 1
ATOM 2125 C C . GLU A 1 281 ? -17.171 18.962 2.058 1.00 79.06 281 GLU A C 1
ATOM 2127 O O . GLU A 1 281 ? -17.199 19.988 1.370 1.00 79.06 281 GLU A O 1
ATOM 2132 N N . GLN A 1 282 ? -16.221 18.771 2.980 1.00 77.25 282 GLN A N 1
ATOM 2133 C CA . GLN A 1 282 ? -15.132 19.697 3.290 1.00 77.25 282 GLN A CA 1
ATOM 2134 C C . GLN A 1 282 ? -13.820 19.223 2.647 1.00 77.25 282 GLN A C 1
ATOM 2136 O O . GLN A 1 282 ? -13.005 18.563 3.291 1.00 77.25 282 GLN A O 1
ATOM 2141 N N . SER A 1 283 ? -13.608 19.519 1.362 1.00 70.19 283 SER A N 1
ATOM 2142 C CA . SER A 1 283 ? -12.332 19.215 0.693 1.00 70.19 283 SER A CA 1
ATOM 2143 C C . SER A 1 283 ? -11.257 20.267 0.996 1.00 70.19 283 SER A C 1
ATOM 2145 O O . SER A 1 283 ? -11.559 21.408 1.356 1.00 70.19 283 SER A O 1
ATOM 2147 N N . ARG A 1 284 ? -9.980 19.915 0.782 1.00 74.94 284 ARG A N 1
ATOM 2148 C CA . ARG A 1 284 ? -8.850 20.833 1.009 1.00 74.94 284 ARG A CA 1
ATOM 2149 C C . ARG A 1 284 ? -8.949 22.099 0.153 1.00 74.94 284 ARG A C 1
ATOM 2151 O O . ARG A 1 284 ? -8.529 23.166 0.588 1.00 74.94 284 ARG A O 1
ATOM 2158 N N . THR A 1 285 ? -9.452 21.972 -1.072 1.00 68.38 285 THR A N 1
ATOM 2159 C CA . THR A 1 285 ? -9.536 23.063 -2.054 1.00 68.38 285 THR A CA 1
ATOM 2160 C C . THR A 1 285 ? -10.786 23.929 -1.879 1.00 68.38 285 THR A C 1
ATOM 2162 O O . THR A 1 285 ? -10.974 24.882 -2.630 1.00 68.38 285 THR A O 1
ATOM 2165 N N . GLY A 1 286 ? -11.655 23.607 -0.913 1.00 63.31 286 GLY A N 1
ATOM 2166 C CA . GLY A 1 286 ? -12.946 24.272 -0.730 1.00 63.31 286 GLY A CA 1
ATOM 2167 C C . GLY A 1 286 ? -14.009 23.845 -1.747 1.00 63.31 286 GLY A C 1
ATOM 2168 O O . GLY A 1 286 ? -15.152 24.296 -1.658 1.00 63.31 286 GLY A O 1
ATOM 2169 N N . GLN A 1 287 ? -13.679 22.950 -2.688 1.00 67.00 287 GLN A N 1
ATOM 2170 C CA . GLN A 1 287 ? -14.675 22.329 -3.551 1.00 67.00 287 GLN A CA 1
ATOM 2171 C C . GLN A 1 287 ? -15.611 21.474 -2.691 1.00 67.00 287 GLN A C 1
ATOM 2173 O O . GLN A 1 287 ? -15.196 20.465 -2.119 1.00 67.00 287 GLN A O 1
ATOM 2178 N N . ARG A 1 288 ? -16.884 21.863 -2.609 1.00 63.28 288 ARG A N 1
ATOM 2179 C CA . ARG A 1 288 ? -17.919 21.016 -2.013 1.00 63.28 288 ARG A CA 1
ATOM 2180 C C . ARG A 1 288 ? -18.199 19.848 -2.948 1.00 63.28 288 ARG A C 1
ATOM 2182 O O . ARG A 1 288 ? -18.848 20.011 -3.981 1.00 63.28 288 ARG A O 1
ATOM 2189 N N . LEU A 1 289 ? -17.665 18.687 -2.604 1.00 66.69 289 LEU A N 1
ATOM 2190 C CA . LEU A 1 289 ? -18.091 17.424 -3.188 1.00 66.69 289 LEU A CA 1
ATOM 2191 C C . LEU A 1 289 ? -19.356 17.001 -2.440 1.00 66.69 289 LEU A C 1
ATOM 2193 O O . LEU A 1 289 ? -19.376 17.095 -1.224 1.00 66.69 289 LEU A O 1
ATOM 2197 N N . GLN A 1 290 ? -20.417 16.613 -3.142 1.00 69.56 290 GLN A N 1
ATOM 2198 C CA . GLN A 1 290 ? -21.605 16.065 -2.482 1.00 69.56 290 GLN A CA 1
ATOM 2199 C C . GLN A 1 290 ? -21.388 14.577 -2.228 1.00 69.56 290 GLN A C 1
ATOM 2201 O O . GLN A 1 290 ? -20.940 13.866 -3.133 1.00 69.56 290 GLN A O 1
ATOM 2206 N N . PHE A 1 291 ? -21.752 14.104 -1.037 1.00 71.50 291 PHE A N 1
ATOM 2207 C CA . PHE A 1 291 ? -21.818 12.674 -0.771 1.00 71.50 291 PHE A CA 1
ATOM 2208 C C . PHE A 1 291 ? -22.997 12.083 -1.552 1.00 71.50 291 PHE A C 1
ATOM 2210 O O . PHE A 1 291 ? -24.159 12.334 -1.239 1.00 71.50 291 PHE A O 1
ATOM 2217 N N . GLN A 1 292 ? -22.697 11.334 -2.610 1.00 75.44 292 GLN A N 1
ATOM 2218 C CA . GLN A 1 292 ? -23.707 10.722 -3.470 1.00 75.44 292 GLN A CA 1
ATOM 2219 C C . GLN A 1 292 ? -23.949 9.282 -3.016 1.00 75.44 292 GLN A C 1
ATOM 2221 O O . GLN A 1 292 ? -23.366 8.342 -3.549 1.00 75.44 292 GLN A O 1
ATOM 2226 N N . ASP A 1 293 ? -24.798 9.125 -2.007 1.00 61.75 293 ASP A N 1
ATOM 2227 C CA . ASP A 1 293 ? -25.215 7.846 -1.415 1.00 61.75 293 ASP A CA 1
ATOM 2228 C C . ASP A 1 293 ? -25.614 6.776 -2.454 1.00 61.75 293 ASP A C 1
ATOM 2230 O O . ASP A 1 293 ? -25.208 5.616 -2.343 1.00 61.75 293 ASP A O 1
ATOM 2234 N N . ARG A 1 294 ? -26.328 7.183 -3.510 1.00 68.56 294 ARG A N 1
ATOM 2235 C CA . ARG A 1 294 ? -26.807 6.318 -4.605 1.00 68.56 294 ARG A CA 1
ATOM 2236 C C . ARG A 1 294 ? -25.783 6.038 -5.702 1.00 68.56 294 ARG A C 1
ATOM 2238 O O . ARG A 1 294 ? -26.097 5.311 -6.647 1.00 68.56 294 ARG A O 1
ATOM 2245 N N . SER A 1 295 ? -24.594 6.627 -5.631 1.00 75.19 295 SER A N 1
ATOM 2246 C CA . SER A 1 295 ? -23.562 6.376 -6.630 1.00 75.19 295 SER A CA 1
ATOM 2247 C C . SER A 1 295 ? -22.965 4.990 -6.456 1.00 75.19 295 SER A C 1
ATOM 2249 O O . SER A 1 295 ? -22.865 4.463 -5.349 1.00 75.19 295 SER A O 1
ATOM 2251 N N . PHE A 1 296 ? -22.564 4.392 -7.572 1.00 77.38 296 PHE A N 1
ATOM 2252 C CA . PHE A 1 296 ? -22.021 3.045 -7.601 1.00 77.38 296 PHE A CA 1
ATOM 2253 C C . PHE A 1 296 ? -20.718 2.988 -8.387 1.00 77.38 296 PHE A C 1
ATOM 2255 O O . PHE A 1 296 ? -20.422 3.852 -9.216 1.00 77.38 296 PHE A O 1
ATOM 2262 N N . ARG A 1 297 ? -19.940 1.937 -8.135 1.00 75.06 297 ARG A N 1
ATOM 2263 C CA . ARG A 1 297 ? -18.759 1.587 -8.918 1.00 75.06 297 ARG A CA 1
ATOM 2264 C C . ARG A 1 297 ? -18.941 0.224 -9.550 1.00 75.06 297 ARG A C 1
ATOM 2266 O O . ARG A 1 297 ? -19.309 -0.726 -8.870 1.00 75.06 297 ARG A O 1
ATOM 2273 N N . GLU A 1 298 ? -18.604 0.134 -10.827 1.00 75.69 298 GLU A N 1
ATOM 2274 C CA . GLU A 1 298 ? -18.491 -1.120 -11.556 1.00 75.69 298 GLU A CA 1
ATOM 2275 C C . GLU A 1 298 ? -17.031 -1.310 -11.978 1.00 75.69 298 GLU A C 1
ATOM 2277 O O . GLU A 1 298 ? -16.452 -0.475 -12.676 1.00 75.69 298 GLU A O 1
ATOM 2282 N N . VAL A 1 299 ? -16.417 -2.391 -11.505 1.00 72.38 299 VAL A N 1
ATOM 2283 C CA . VAL A 1 299 ? -15.138 -2.891 -12.019 1.00 72.38 299 VAL A CA 1
ATOM 2284 C C . VAL A 1 299 ? -15.490 -4.023 -12.981 1.00 72.38 299 VAL A C 1
ATOM 2286 O O . VAL A 1 299 ? -16.318 -4.856 -12.630 1.00 72.38 299 VAL A O 1
ATOM 2289 N N . ALA A 1 300 ? -14.875 -4.051 -14.168 1.00 57.16 300 ALA A N 1
ATOM 2290 C CA . ALA A 1 300 ? -15.280 -4.793 -15.379 1.00 57.16 300 ALA A CA 1
ATOM 2291 C C . ALA A 1 300 ? -15.605 -6.308 -15.260 1.00 57.16 300 ALA A C 1
ATOM 2293 O O . ALA A 1 300 ? -15.986 -6.917 -16.255 1.00 57.16 300 ALA A O 1
ATOM 2294 N N . ALA A 1 301 ? -15.465 -6.926 -14.085 1.00 61.50 301 ALA A N 1
ATOM 2295 C CA . ALA A 1 301 ? -15.781 -8.330 -13.823 1.00 61.50 301 ALA A CA 1
ATOM 2296 C C . ALA A 1 301 ? -16.678 -8.563 -12.582 1.00 61.50 301 ALA A C 1
ATOM 2298 O O . ALA A 1 301 ? -16.820 -9.704 -12.145 1.00 61.50 301 ALA A O 1
ATOM 2299 N N . GLY A 1 302 ? -17.278 -7.523 -11.985 1.00 63.47 302 GLY A N 1
ATOM 2300 C CA . GLY A 1 302 ? -18.072 -7.647 -10.756 1.00 63.47 302 GLY A CA 1
ATOM 2301 C C . GLY A 1 302 ? -19.375 -6.851 -10.772 1.00 63.47 302 GLY A C 1
ATOM 2302 O O . GLY A 1 302 ? -19.491 -5.842 -11.458 1.00 63.47 302 GLY A O 1
ATOM 2303 N N . ALA A 1 303 ? -20.350 -7.292 -9.968 1.00 77.62 303 ALA A N 1
ATOM 2304 C CA . ALA A 1 303 ? -21.581 -6.534 -9.755 1.00 77.62 303 ALA A CA 1
ATOM 2305 C C . ALA A 1 303 ? -21.259 -5.134 -9.194 1.00 77.62 303 ALA A C 1
ATOM 2307 O O . ALA A 1 303 ? -20.370 -5.038 -8.330 1.00 77.62 303 ALA A O 1
ATOM 2308 N N . PRO A 1 304 ? -21.982 -4.083 -9.626 1.00 84.88 304 PRO A N 1
ATOM 2309 C CA . PRO A 1 304 ? -21.828 -2.745 -9.080 1.00 84.88 304 PRO A CA 1
ATOM 2310 C C . PRO A 1 304 ? -21.893 -2.728 -7.551 1.00 84.88 304 PRO A C 1
ATOM 2312 O O . PRO A 1 304 ? -22.685 -3.459 -6.958 1.00 84.88 304 PRO A O 1
ATOM 2315 N N . VAL A 1 305 ? -21.053 -1.913 -6.917 1.00 87.38 305 VAL A N 1
ATOM 2316 C CA . VAL A 1 305 ? -21.080 -1.666 -5.467 1.00 87.38 305 VAL A CA 1
ATOM 2317 C C . VAL A 1 305 ? -21.576 -0.248 -5.232 1.00 87.38 305 VAL A C 1
ATOM 2319 O O . VAL A 1 305 ? -20.992 0.685 -5.782 1.00 87.38 305 VAL A O 1
ATOM 2322 N N . GLY A 1 306 ? -22.625 -0.075 -4.427 1.00 89.88 306 GLY A N 1
ATOM 2323 C CA . GLY A 1 306 ? -23.109 1.251 -4.022 1.00 89.88 306 GLY A CA 1
ATOM 2324 C C . GLY A 1 306 ? -22.241 1.884 -2.928 1.00 89.88 306 GLY A C 1
ATOM 2325 O O . GLY A 1 306 ? -21.700 1.178 -2.078 1.00 89.88 306 GLY A O 1
ATOM 2326 N N . LEU A 1 307 ? -22.119 3.213 -2.905 1.00 89.38 307 LEU A N 1
ATOM 2327 C CA . LEU A 1 307 ? -21.390 3.923 -1.847 1.00 89.38 307 LEU A CA 1
ATOM 2328 C C . LEU A 1 307 ? -22.060 3.739 -0.478 1.00 89.38 307 LEU A C 1
ATOM 2330 O O . LEU A 1 307 ? -21.382 3.411 0.497 1.00 89.38 307 LEU A O 1
ATOM 2334 N N . GLU A 1 308 ? -23.383 3.906 -0.408 1.00 90.00 308 GLU A N 1
ATOM 2335 C CA . GLU A 1 308 ? -24.149 3.632 0.811 1.00 90.00 308 GLU A CA 1
ATOM 2336 C C . GLU A 1 308 ? -24.024 2.160 1.227 1.00 90.00 308 GLU A C 1
ATOM 2338 O O . GLU A 1 308 ? -23.730 1.875 2.386 1.00 90.00 308 GLU A O 1
ATOM 2343 N N . GLU A 1 309 ? -24.152 1.223 0.280 1.00 92.06 309 GLU A N 1
ATOM 2344 C CA . GLU A 1 309 ? -23.969 -0.216 0.525 1.00 92.06 309 GLU A CA 1
ATOM 2345 C C . GLU A 1 309 ? -22.593 -0.503 1.145 1.00 92.06 309 GLU A C 1
ATOM 2347 O O . GLU A 1 309 ? -22.489 -1.210 2.150 1.00 92.06 309 GLU A O 1
ATOM 2352 N N . TYR A 1 310 ? -21.536 0.095 0.592 1.00 93.62 310 TYR A N 1
ATOM 2353 C CA . TYR A 1 310 ? -20.175 -0.068 1.087 1.00 93.62 310 TYR A CA 1
ATOM 2354 C C . TYR A 1 310 ? -19.986 0.501 2.498 1.00 93.62 310 TYR A C 1
ATOM 2356 O O . TYR A 1 310 ? -19.362 -0.139 3.352 1.00 93.62 310 TYR A O 1
ATOM 2364 N N . ALA A 1 311 ? -20.565 1.669 2.784 1.00 93.81 311 ALA A N 1
ATOM 2365 C CA . ALA A 1 311 ? -20.517 2.270 4.113 1.00 93.81 311 ALA A CA 1
ATOM 2366 C C . ALA A 1 311 ? -21.323 1.457 5.147 1.00 93.81 311 ALA A C 1
ATOM 2368 O O . ALA A 1 311 ? -20.841 1.221 6.259 1.00 93.81 311 ALA A O 1
ATOM 2369 N N . LEU A 1 312 ? -22.506 0.956 4.773 1.00 93.19 312 LEU A N 1
ATOM 2370 C CA . LEU A 1 312 ? -23.337 0.074 5.599 1.00 93.19 312 LEU A CA 1
ATOM 2371 C C . LEU A 1 312 ? -22.626 -1.247 5.912 1.00 93.19 312 LEU A C 1
ATOM 2373 O O . LEU A 1 312 ? -22.623 -1.691 7.062 1.00 93.19 312 LEU A O 1
ATOM 2377 N N . ALA A 1 313 ? -21.995 -1.867 4.912 1.00 93.00 313 ALA A N 1
ATOM 2378 C CA . ALA A 1 313 ? -21.204 -3.080 5.087 1.00 93.00 313 ALA A CA 1
ATOM 2379 C C . ALA A 1 313 ? -20.027 -2.850 6.048 1.00 93.00 313 ALA A C 1
ATOM 2381 O O . ALA A 1 313 ? -19.794 -3.662 6.944 1.00 93.00 313 ALA A O 1
ATOM 2382 N N . THR A 1 314 ? -19.349 -1.709 5.908 1.00 94.56 314 THR A N 1
ATOM 2383 C CA . THR A 1 314 ? -18.209 -1.306 6.740 1.00 94.56 314 THR A CA 1
ATOM 2384 C C . THR A 1 314 ? -18.610 -1.082 8.199 1.00 94.56 314 THR A C 1
ATOM 2386 O O . THR A 1 314 ? -18.032 -1.682 9.100 1.00 94.56 314 THR A O 1
ATOM 2389 N N . PHE A 1 315 ? -19.607 -0.244 8.486 1.00 94.56 315 PHE A N 1
ATOM 2390 C CA . PHE A 1 315 ? -19.972 0.054 9.878 1.00 94.56 315 PHE A CA 1
ATOM 2391 C C . PHE A 1 315 ? -20.876 -1.010 10.516 1.00 94.56 315 PHE A C 1
ATOM 2393 O O . PHE A 1 315 ? -20.892 -1.154 11.735 1.00 94.56 315 PHE A O 1
ATOM 2400 N N . GLY A 1 316 ? -21.622 -1.777 9.717 1.00 91.25 316 GLY A N 1
ATOM 2401 C CA . GLY A 1 316 ? -22.497 -2.840 10.212 1.00 91.25 316 GLY A CA 1
ATOM 2402 C C . GLY A 1 316 ? -21.811 -4.202 10.370 1.00 91.25 316 GLY A C 1
ATOM 2403 O O . GLY A 1 316 ? -22.276 -5.030 11.163 1.00 91.25 316 GLY A O 1
ATOM 2404 N N . GLY A 1 317 ? -20.747 -4.462 9.603 1.00 88.06 317 GLY A N 1
ATOM 2405 C CA . GLY A 1 317 ? -20.040 -5.747 9.576 1.00 88.06 317 GLY A CA 1
ATOM 2406 C C . GLY A 1 317 ? -20.910 -6.927 9.123 1.00 88.06 317 GLY A C 1
ATOM 2407 O O . GLY A 1 317 ? -20.672 -8.054 9.544 1.00 88.06 317 GLY A O 1
ATOM 2408 N N . ARG A 1 318 ? -21.979 -6.675 8.349 1.00 79.69 318 ARG A N 1
ATOM 2409 C CA . ARG A 1 318 ? -22.993 -7.690 7.984 1.00 79.69 318 ARG A CA 1
ATOM 2410 C C . ARG A 1 318 ? -22.770 -8.339 6.620 1.00 79.69 318 ARG A C 1
ATOM 2412 O O . ARG A 1 318 ? -23.265 -9.437 6.395 1.00 79.69 318 ARG A O 1
ATOM 2419 N N . GLN A 1 319 ? -22.053 -7.669 5.722 1.00 88.88 319 GLN A N 1
ATOM 2420 C CA . GLN A 1 319 ? -21.810 -8.136 4.361 1.00 88.88 319 GLN A CA 1
ATOM 2421 C C . GLN A 1 319 ? -20.342 -7.932 4.013 1.00 88.88 319 GLN A C 1
ATOM 2423 O O . GLN A 1 319 ? -19.799 -6.845 4.204 1.00 88.88 319 GLN A O 1
ATOM 2428 N N . ARG A 1 320 ? -19.708 -8.977 3.477 1.00 92.88 320 ARG A N 1
ATOM 2429 C CA . ARG A 1 320 ? -18.354 -8.874 2.941 1.00 92.88 320 ARG A CA 1
ATOM 2430 C C . ARG A 1 320 ? -18.407 -8.265 1.547 1.00 92.88 320 ARG A C 1
ATOM 2432 O O . ARG A 1 320 ? -18.972 -8.857 0.628 1.00 92.88 320 ARG A O 1
ATOM 2439 N N . ILE A 1 321 ? -17.791 -7.100 1.387 1.00 92.56 321 ILE A N 1
ATOM 2440 C CA . ILE A 1 321 ? -17.543 -6.483 0.082 1.00 92.56 321 ILE A CA 1
ATOM 2441 C C . ILE A 1 321 ? -16.038 -6.483 -0.137 1.00 92.56 321 ILE A C 1
ATOM 2443 O O . ILE A 1 321 ? -15.297 -5.898 0.651 1.00 92.56 321 ILE A O 1
ATOM 2447 N N . ALA A 1 322 ? -15.602 -7.160 -1.199 1.00 91.81 322 ALA A N 1
ATOM 2448 C CA . ALA A 1 322 ? -14.196 -7.189 -1.568 1.00 91.81 322 ALA A CA 1
ATOM 2449 C C . ALA A 1 322 ? -13.719 -5.779 -1.960 1.00 91.81 322 ALA A C 1
ATOM 2451 O O . ALA A 1 322 ? -14.347 -5.122 -2.793 1.00 91.81 322 ALA A O 1
ATOM 2452 N N . GLN A 1 323 ? -12.590 -5.345 -1.409 1.00 91.81 323 GLN A N 1
ATOM 2453 C CA . GLN A 1 323 ? -11.875 -4.120 -1.756 1.00 91.81 323 GLN A CA 1
ATOM 2454 C C . GLN A 1 323 ? -11.602 -4.037 -3.250 1.00 91.81 323 GLN A C 1
ATOM 2456 O O . GLN A 1 323 ? -11.806 -2.988 -3.852 1.00 91.81 323 GLN A O 1
ATOM 2461 N N . GLU A 1 324 ? -11.211 -5.146 -3.882 1.00 89.00 324 GLU A N 1
ATOM 2462 C CA . GLU A 1 324 ? -10.924 -5.169 -5.319 1.00 89.00 324 GLU A CA 1
ATOM 2463 C C . GLU A 1 324 ? -12.143 -4.767 -6.166 1.00 89.00 324 GLU A C 1
ATOM 2465 O O . GLU A 1 324 ? -11.985 -4.108 -7.193 1.00 89.00 324 GLU A O 1
ATOM 2470 N N . ARG A 1 325 ? -13.370 -5.059 -5.706 1.00 89.12 325 ARG A N 1
ATOM 2471 C CA . ARG A 1 325 ? -14.603 -4.633 -6.394 1.00 89.12 325 ARG A CA 1
ATOM 2472 C C . ARG A 1 325 ? -14.842 -3.125 -6.324 1.00 89.12 325 ARG A C 1
ATOM 2474 O O . ARG A 1 325 ? -15.569 -2.601 -7.161 1.00 89.12 325 ARG A O 1
ATOM 2481 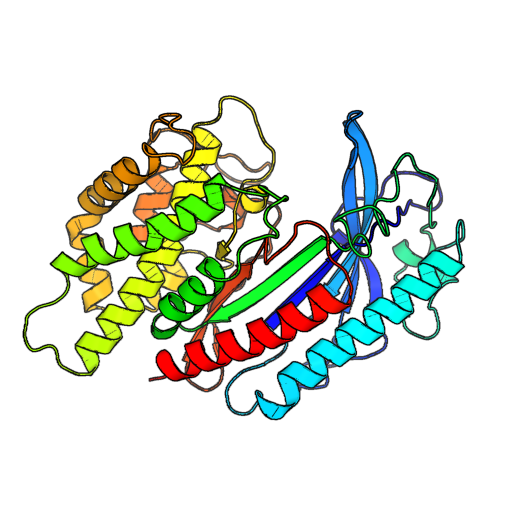N N . VAL A 1 326 ? -14.259 -2.437 -5.344 1.00 89.50 326 VAL A N 1
ATOM 2482 C CA . VAL A 1 326 ? -14.398 -0.985 -5.157 1.00 89.50 326 VAL A CA 1
ATOM 2483 C C . VAL A 1 326 ? -13.199 -0.251 -5.757 1.00 89.50 326 VAL A C 1
ATOM 2485 O O . VAL A 1 326 ? -13.359 0.679 -6.546 1.00 89.50 326 VAL A O 1
ATOM 2488 N N . PHE A 1 327 ? -11.985 -0.685 -5.425 1.00 89.69 327 PHE A N 1
ATOM 2489 C CA . PHE A 1 327 ? -10.750 0.028 -5.744 1.00 89.69 327 PHE A CA 1
ATOM 2490 C C . PHE A 1 327 ? -10.083 -0.433 -7.044 1.00 89.69 327 PHE A C 1
ATOM 2492 O O . PHE A 1 327 ? -9.443 0.390 -7.705 1.00 89.69 327 PHE A O 1
ATOM 2499 N N . GLY A 1 328 ? -10.290 -1.695 -7.441 1.00 84.69 328 GLY A N 1
ATOM 2500 C CA . GLY A 1 328 ? -9.749 -2.304 -8.657 1.00 84.69 328 GLY A CA 1
ATOM 2501 C C . GLY A 1 328 ? -8.238 -2.562 -8.634 1.00 84.69 328 GLY A C 1
ATOM 2502 O O . GLY A 1 328 ? -7.465 -1.819 -8.029 1.00 84.69 328 GLY A O 1
ATOM 2503 N N . GLY A 1 329 ? -7.809 -3.608 -9.351 1.00 79.06 329 GLY A N 1
ATOM 2504 C CA . GLY A 1 329 ? -6.395 -3.889 -9.626 1.00 79.06 329 GLY A CA 1
ATOM 2505 C C . GLY A 1 329 ? -5.554 -4.100 -8.371 1.00 79.06 329 GLY A C 1
ATOM 2506 O O . GLY A 1 329 ? -4.428 -3.621 -8.308 1.00 79.06 329 GLY A O 1
ATOM 2507 N N . MET A 1 330 ? -6.105 -4.729 -7.337 1.00 84.75 330 MET A N 1
ATOM 2508 C CA . MET A 1 330 ? -5.386 -4.991 -6.096 1.00 84.75 330 MET A CA 1
ATOM 2509 C C . MET A 1 330 ? -5.696 -6.396 -5.605 1.00 84.75 330 MET A C 1
ATOM 2511 O O . MET A 1 330 ? -6.843 -6.827 -5.632 1.00 84.75 330 MET A O 1
ATOM 2515 N N . ARG A 1 331 ? -4.680 -7.088 -5.090 1.00 85.06 331 ARG A N 1
ATOM 2516 C CA . ARG A 1 331 ? -4.874 -8.383 -4.440 1.00 85.06 331 ARG A CA 1
ATOM 2517 C C . ARG A 1 331 ? -5.264 -8.182 -2.979 1.00 85.06 331 ARG A C 1
ATOM 2519 O O . ARG A 1 331 ? -4.505 -7.567 -2.221 1.00 85.06 331 ARG A O 1
ATOM 2526 N N . GLU A 1 332 ? -6.385 -8.758 -2.564 1.00 90.38 332 GLU A N 1
ATOM 2527 C CA . GLU A 1 332 ? -6.748 -8.793 -1.147 1.00 90.38 332 GLU A CA 1
ATOM 2528 C C . GLU A 1 332 ? -5.794 -9.677 -0.333 1.00 90.38 332 GLU A C 1
ATOM 2530 O O . GLU A 1 332 ? -5.245 -10.669 -0.819 1.00 90.38 332 GLU A O 1
ATOM 2535 N N . VAL A 1 333 ? -5.583 -9.287 0.917 1.00 91.50 333 VAL A N 1
ATOM 2536 C CA . VAL A 1 333 ? -4.849 -10.038 1.931 1.00 91.50 333 VAL A CA 1
ATOM 2537 C C . VAL A 1 333 ? -5.709 -10.019 3.179 1.00 91.50 333 VAL A C 1
ATOM 2539 O O . VAL A 1 333 ? -6.097 -8.947 3.643 1.00 91.50 333 VAL A O 1
ATOM 2542 N N . ASP A 1 334 ? -6.004 -11.191 3.722 1.00 93.25 334 ASP A N 1
ATOM 2543 C CA . ASP A 1 334 ? -6.798 -11.286 4.939 1.00 93.25 334 ASP A CA 1
ATOM 2544 C C . ASP A 1 334 ? -5.996 -10.795 6.155 1.00 93.25 334 ASP A C 1
ATOM 2546 O O . ASP A 1 334 ? -4.754 -10.883 6.180 1.00 93.25 334 ASP A O 1
ATOM 2550 N N . PRO A 1 335 ? -6.677 -10.284 7.195 1.00 95.12 335 PRO A N 1
ATOM 2551 C CA . PRO A 1 335 ? -6.030 -10.085 8.474 1.00 95.12 335 PRO A CA 1
ATOM 2552 C C . PRO A 1 335 ? -5.459 -11.409 8.980 1.00 95.12 335 PRO A C 1
ATOM 2554 O O . PRO A 1 335 ? -6.089 -12.458 8.863 1.00 95.12 335 PRO A O 1
ATOM 2557 N N . HIS A 1 336 ? -4.253 -11.373 9.532 1.00 93.19 336 HIS A N 1
ATOM 2558 C CA . HIS A 1 336 ? -3.516 -12.584 9.888 1.00 93.19 336 HIS A CA 1
ATOM 2559 C C . HIS A 1 336 ? -2.794 -12.411 11.224 1.00 93.19 336 HIS A C 1
ATOM 2561 O O . HIS A 1 336 ? -2.413 -11.294 11.581 1.00 93.19 336 HIS A O 1
ATOM 2567 N N . PRO A 1 337 ? -2.588 -13.499 11.979 1.00 91.31 337 PRO A N 1
ATOM 2568 C CA . PRO A 1 337 ? -1.802 -13.440 13.197 1.00 91.31 337 PRO A CA 1
ATOM 2569 C C . PRO A 1 337 ? -0.309 -13.265 12.879 1.00 91.31 337 PRO A C 1
ATOM 2571 O O . PRO A 1 337 ? 0.248 -13.969 12.040 1.00 91.31 337 PRO A O 1
ATOM 2574 N N . GLU A 1 338 ? 0.359 -12.376 13.607 1.00 88.56 338 GLU A N 1
ATOM 2575 C CA . GLU A 1 338 ? 1.815 -12.230 13.639 1.00 88.56 338 GLU A CA 1
ATOM 2576 C C . GLU A 1 338 ? 2.234 -12.089 15.104 1.00 88.56 338 GLU A C 1
ATOM 2578 O O . GLU A 1 338 ? 1.886 -11.117 15.772 1.00 88.56 338 GLU A O 1
ATOM 2583 N N . GLN A 1 339 ? 2.928 -13.105 15.625 1.00 84.75 339 GLN A N 1
ATOM 2584 C CA . GLN A 1 339 ? 3.464 -13.127 16.994 1.00 84.75 339 GLN A CA 1
ATOM 2585 C C . GLN A 1 339 ? 2.449 -12.758 18.096 1.00 84.75 339 GLN A C 1
ATOM 2587 O O . GLN A 1 339 ? 2.760 -12.062 19.057 1.00 84.75 339 GLN A O 1
ATOM 2592 N N . GLY A 1 340 ? 1.212 -13.240 17.961 1.00 84.12 340 GLY A N 1
ATOM 2593 C CA . GLY A 1 340 ? 0.153 -13.034 18.955 1.00 84.12 340 GLY A CA 1
ATOM 2594 C C . GLY A 1 340 ? -0.679 -11.761 18.772 1.00 84.12 340 GLY A C 1
ATOM 2595 O O . GLY A 1 340 ? -1.643 -11.573 19.511 1.00 84.12 340 GLY A O 1
ATOM 2596 N N . ALA A 1 341 ? -0.379 -10.922 17.776 1.00 90.75 341 ALA A N 1
ATOM 2597 C CA . ALA A 1 341 ? -1.234 -9.807 17.365 1.00 90.75 341 ALA A CA 1
ATOM 2598 C C . ALA A 1 341 ? -1.951 -10.120 16.040 1.00 90.75 341 ALA A C 1
ATOM 2600 O O . ALA A 1 341 ? -1.387 -10.775 15.167 1.00 90.75 341 ALA A O 1
ATOM 2601 N N . SER A 1 342 ? -3.188 -9.640 15.871 1.00 94.06 342 SER A N 1
ATOM 2602 C CA . SER A 1 342 ? -3.888 -9.701 14.577 1.00 94.06 342 SER A CA 1
ATOM 2603 C C . SER A 1 342 ? -3.509 -8.490 13.735 1.00 94.06 342 SER A C 1
ATOM 2605 O O . SER A 1 342 ? -3.815 -7.358 14.105 1.00 94.06 342 SER A O 1
ATOM 2607 N N . MET A 1 343 ? -2.838 -8.725 12.613 1.00 95.50 343 MET A N 1
ATOM 2608 C CA . MET A 1 343 ? -2.329 -7.689 11.723 1.00 95.50 343 MET A CA 1
ATOM 2609 C C . MET A 1 343 ? -3.342 -7.384 10.631 1.00 95.50 343 MET A C 1
ATOM 2611 O O . MET A 1 343 ? -3.756 -8.274 9.891 1.00 95.50 343 MET A O 1
ATOM 2615 N N . VAL A 1 344 ? -3.694 -6.109 10.495 1.00 97.06 344 VAL A N 1
ATOM 2616 C CA . VAL A 1 344 ? -4.497 -5.600 9.385 1.00 97.06 344 VAL A CA 1
ATOM 2617 C C . VAL A 1 344 ? -3.546 -5.144 8.281 1.00 97.06 344 VAL A C 1
ATOM 2619 O O . VAL A 1 344 ? -2.771 -4.209 8.512 1.00 97.06 344 VAL A O 1
ATOM 2622 N N . PRO A 1 345 ? -3.552 -5.786 7.101 1.00 96.19 345 PRO A N 1
ATOM 2623 C CA . PRO A 1 345 ? -2.725 -5.374 5.982 1.00 96.19 345 PRO A CA 1
ATOM 2624 C C . PRO A 1 345 ? -3.326 -4.150 5.282 1.00 96.19 345 PRO A C 1
ATOM 2626 O O . PRO A 1 345 ? -4.514 -4.091 4.953 1.00 96.19 345 PRO A O 1
ATOM 2629 N N . PHE A 1 346 ? -2.478 -3.175 4.998 1.00 96.50 346 PHE A N 1
ATOM 2630 C CA . PHE A 1 346 ? -2.808 -2.017 4.182 1.00 96.50 346 PHE A CA 1
ATOM 2631 C C . PHE A 1 346 ? -1.611 -1.623 3.323 1.00 96.50 346 PHE A C 1
ATOM 2633 O O . PHE A 1 346 ? -0.471 -2.003 3.578 1.00 96.50 346 PHE A O 1
ATOM 2640 N N . GLU A 1 347 ? -1.885 -0.870 2.275 1.00 95.19 347 GLU A N 1
ATOM 2641 C CA . GLU A 1 347 ? -0.903 -0.351 1.349 1.00 95.19 347 GLU A CA 1
ATOM 2642 C C . GLU A 1 347 ? -0.773 1.160 1.531 1.00 95.19 347 GLU A C 1
ATOM 2644 O O . GLU A 1 347 ? -1.764 1.886 1.599 1.00 95.19 347 GLU A O 1
ATOM 2649 N N . ILE A 1 348 ? 0.463 1.633 1.604 1.00 94.44 348 ILE A N 1
ATOM 2650 C CA . ILE A 1 348 ? 0.832 3.037 1.564 1.00 94.44 348 ILE A CA 1
ATOM 2651 C C . ILE A 1 348 ? 1.208 3.339 0.122 1.00 94.44 348 ILE A C 1
ATOM 2653 O O . ILE A 1 348 ? 2.302 3.002 -0.339 1.00 94.44 348 ILE A O 1
ATOM 2657 N N . ARG A 1 349 ? 0.278 3.971 -0.589 1.00 89.06 349 ARG A N 1
ATOM 2658 C CA . ARG A 1 349 ? 0.434 4.321 -2.006 1.00 89.06 349 ARG A CA 1
ATOM 2659 C C . ARG A 1 349 ? 1.407 5.481 -2.196 1.00 89.06 349 ARG A C 1
ATOM 2661 O O . ARG A 1 349 ? 2.018 5.616 -3.246 1.00 89.06 349 ARG A O 1
ATOM 2668 N N . VAL A 1 350 ? 1.545 6.339 -1.182 1.00 84.50 350 VAL A N 1
ATOM 2669 C CA . VAL A 1 350 ? 2.460 7.484 -1.209 1.00 84.50 350 VAL A CA 1
ATOM 2670 C C . VAL A 1 350 ? 3.046 7.724 0.171 1.00 84.50 350 VAL A C 1
ATOM 2672 O O . VAL A 1 350 ? 2.322 7.987 1.128 1.00 84.50 350 VAL A O 1
ATOM 2675 N N . LEU A 1 351 ? 4.373 7.712 0.242 1.00 88.50 351 LEU A N 1
ATOM 2676 C CA . LEU A 1 351 ? 5.155 8.118 1.405 1.00 88.50 351 LEU A CA 1
ATOM 2677 C C . LEU A 1 351 ? 6.279 9.035 0.924 1.00 88.50 351 LEU A C 1
ATOM 2679 O O . LEU A 1 351 ? 7.080 8.622 0.087 1.00 88.50 351 LEU A O 1
ATOM 2683 N N . GLY A 1 352 ? 6.308 10.274 1.415 1.00 84.81 352 GLY A N 1
ATOM 2684 C CA . GLY A 1 352 ? 7.222 11.298 0.909 1.00 84.81 352 GLY A CA 1
ATOM 2685 C C . GLY A 1 352 ? 6.891 11.733 -0.525 1.00 84.81 352 GLY A C 1
ATOM 2686 O O . GLY A 1 352 ? 5.729 11.995 -0.845 1.00 84.81 352 GLY A O 1
ATOM 2687 N N . ALA A 1 353 ? 7.921 11.858 -1.365 1.00 83.56 353 ALA A N 1
ATOM 2688 C CA . ALA A 1 353 ? 7.812 12.274 -2.764 1.00 83.56 353 ALA A CA 1
ATOM 2689 C C . ALA A 1 353 ? 7.134 11.215 -3.658 1.00 83.56 353 ALA A C 1
ATOM 2691 O O . ALA A 1 353 ? 7.131 10.026 -3.336 1.00 83.56 353 ALA A O 1
ATOM 2692 N N . ARG A 1 354 ? 6.576 11.654 -4.799 1.00 84.44 354 ARG A N 1
ATOM 2693 C CA . ARG A 1 354 ? 5.972 10.760 -5.807 1.00 84.44 354 ARG A CA 1
ATOM 2694 C C . ARG A 1 354 ? 7.022 9.849 -6.448 1.00 84.44 354 ARG A C 1
ATOM 2696 O O . ARG A 1 354 ? 6.813 8.645 -6.500 1.00 84.44 354 ARG A O 1
ATOM 2703 N N . LEU A 1 355 ? 8.110 10.441 -6.935 1.00 88.94 355 LEU A N 1
ATOM 2704 C CA . LEU A 1 355 ? 9.280 9.738 -7.456 1.00 88.94 355 LEU A CA 1
ATOM 2705 C C . LEU A 1 355 ? 10.421 9.868 -6.449 1.00 88.94 355 LEU A C 1
ATOM 2707 O O . LEU A 1 355 ? 10.521 10.887 -5.762 1.00 88.94 355 LEU A O 1
ATOM 2711 N N . LYS A 1 356 ? 11.232 8.821 -6.322 1.00 91.00 356 LYS A N 1
ATOM 2712 C CA . LYS A 1 356 ? 12.164 8.649 -5.204 1.00 91.00 356 LYS A CA 1
ATOM 2713 C C . LYS A 1 356 ? 13.566 8.313 -5.675 1.00 91.00 356 LYS A C 1
ATOM 2715 O O . LYS A 1 356 ? 13.758 7.700 -6.723 1.00 91.00 356 LYS A O 1
ATOM 2720 N N . SER A 1 357 ? 14.548 8.685 -4.862 1.00 93.88 357 SER A N 1
ATOM 2721 C CA . SER A 1 357 ? 15.886 8.102 -4.918 1.00 93.88 357 SER A CA 1
ATOM 2722 C C . SER A 1 357 ? 15.942 6.766 -4.173 1.00 93.88 357 SER A C 1
ATOM 2724 O O . SER A 1 357 ? 15.098 6.473 -3.321 1.00 93.88 357 SER A O 1
ATOM 2726 N N . TRP A 1 358 ? 16.974 5.962 -4.424 1.00 95.62 358 TRP A N 1
ATOM 2727 C CA . TRP A 1 358 ? 17.246 4.755 -3.636 1.00 95.62 358 TRP A CA 1
ATOM 2728 C C . TRP A 1 358 ? 17.415 5.066 -2.143 1.00 95.62 358 TRP A C 1
ATOM 2730 O O . TRP A 1 358 ? 17.008 4.266 -1.299 1.00 95.62 358 TRP A O 1
ATOM 2740 N N . ALA A 1 359 ? 17.985 6.230 -1.813 1.00 95.69 359 ALA A N 1
ATOM 2741 C CA . ALA A 1 359 ? 18.146 6.683 -0.435 1.00 95.69 359 ALA A CA 1
ATOM 2742 C C . ALA A 1 359 ? 16.790 6.973 0.227 1.00 95.69 359 ALA A C 1
ATOM 2744 O O . ALA A 1 359 ? 16.569 6.544 1.358 1.00 95.69 359 ALA A O 1
ATOM 2745 N N . ASP A 1 360 ? 15.859 7.605 -0.495 1.00 94.31 360 ASP A N 1
ATOM 2746 C CA . ASP A 1 360 ? 14.498 7.845 0.003 1.00 94.31 360 ASP A CA 1
ATOM 2747 C C . ASP A 1 360 ? 13.760 6.526 0.250 1.00 94.31 360 ASP A C 1
ATOM 2749 O O . ASP A 1 360 ? 13.114 6.356 1.282 1.00 94.31 360 ASP A O 1
ATOM 2753 N N . VAL A 1 361 ? 13.874 5.557 -0.669 1.00 96.12 361 VAL A N 1
ATOM 2754 C CA . VAL A 1 361 ? 13.256 4.232 -0.488 1.00 96.12 361 VAL A CA 1
ATOM 2755 C C . VAL A 1 361 ? 13.864 3.511 0.718 1.00 96.12 361 VAL A C 1
ATOM 2757 O O . VAL A 1 361 ? 13.120 2.953 1.522 1.00 96.12 361 VAL A O 1
ATOM 2760 N N . SER A 1 362 ? 15.186 3.574 0.894 1.00 97.12 362 SER A N 1
ATOM 2761 C CA . SER A 1 362 ? 15.890 3.017 2.056 1.00 97.12 362 SER A CA 1
ATOM 2762 C C . SER A 1 362 ? 15.448 3.664 3.375 1.00 97.12 362 SER A C 1
ATOM 2764 O O . SER A 1 362 ? 15.179 2.950 4.346 1.00 97.12 362 SER A O 1
ATOM 2766 N N . SER A 1 363 ? 15.339 4.997 3.425 1.00 95.50 363 SER A N 1
ATOM 2767 C CA . SER A 1 363 ? 14.846 5.719 4.607 1.00 95.50 363 SER A CA 1
ATOM 2768 C C . SER A 1 363 ? 13.415 5.308 4.931 1.00 95.50 363 SER A C 1
ATOM 2770 O O . SER A 1 363 ? 13.148 4.852 6.038 1.00 95.50 363 SER A O 1
ATOM 2772 N N . ASN A 1 364 ? 12.529 5.331 3.931 1.00 95.50 364 ASN A N 1
ATOM 2773 C CA . ASN A 1 364 ? 11.139 4.911 4.080 1.00 95.50 364 ASN A CA 1
ATOM 2774 C C . ASN A 1 364 ? 11.023 3.489 4.644 1.00 95.50 364 ASN A C 1
ATOM 2776 O O . ASN A 1 364 ? 10.237 3.261 5.554 1.00 95.50 364 ASN A O 1
ATOM 2780 N N . LEU A 1 365 ? 11.801 2.518 4.150 1.00 96.75 365 LEU A N 1
ATOM 2781 C CA . LEU A 1 365 ? 11.764 1.149 4.683 1.00 96.75 365 LEU A CA 1
ATOM 2782 C C . LEU A 1 365 ? 12.196 1.085 6.156 1.00 96.75 365 LEU A C 1
ATOM 2784 O O . LEU A 1 365 ? 11.618 0.325 6.934 1.00 96.75 365 LEU A O 1
ATOM 2788 N N . THR A 1 366 ? 13.179 1.895 6.549 1.00 95.38 366 THR A N 1
ATOM 2789 C CA . THR A 1 366 ? 13.659 1.985 7.936 1.00 95.38 366 THR A CA 1
ATOM 2790 C C . THR A 1 366 ? 12.602 2.604 8.852 1.00 95.38 366 THR A C 1
ATOM 2792 O O . THR A 1 366 ? 12.307 2.063 9.924 1.00 95.38 366 THR A O 1
ATOM 2795 N N . ASP A 1 367 ? 11.979 3.689 8.398 1.00 95.62 367 ASP A N 1
ATOM 2796 C CA . ASP A 1 367 ? 10.896 4.367 9.105 1.00 95.62 367 ASP A CA 1
ATOM 2797 C C . ASP A 1 367 ? 9.695 3.437 9.266 1.00 95.62 367 ASP A C 1
ATOM 2799 O O . ASP A 1 367 ? 9.209 3.237 10.376 1.00 95.62 367 ASP A O 1
ATOM 2803 N N . LEU A 1 368 ? 9.281 2.759 8.192 1.00 97.00 368 LEU A N 1
ATOM 2804 C CA . LEU A 1 368 ? 8.167 1.814 8.218 1.00 97.00 368 LEU A CA 1
ATOM 2805 C C . LEU A 1 368 ? 8.414 0.637 9.165 1.00 97.00 368 LEU A C 1
ATOM 2807 O O . LEU A 1 368 ? 7.487 0.243 9.869 1.00 97.00 368 LEU A O 1
ATOM 2811 N N . CYS A 1 369 ? 9.638 0.102 9.241 1.00 96.06 369 CYS A N 1
ATOM 2812 C CA . CYS A 1 369 ? 9.981 -0.917 10.240 1.00 96.06 369 CYS A CA 1
ATOM 2813 C C . CYS A 1 369 ? 9.805 -0.388 11.665 1.00 96.06 369 CYS A C 1
ATOM 2815 O O . CYS A 1 369 ? 9.220 -1.059 12.515 1.00 96.06 369 CYS A O 1
ATOM 2817 N N . THR A 1 370 ? 10.279 0.832 11.915 1.00 96.06 370 THR A N 1
ATOM 2818 C CA . THR A 1 370 ? 10.167 1.483 13.223 1.00 96.06 370 THR A CA 1
ATOM 2819 C C . THR A 1 370 ? 8.704 1.732 13.584 1.00 96.06 370 THR A C 1
ATOM 2821 O O . THR A 1 370 ? 8.266 1.380 14.676 1.00 96.06 370 THR A O 1
ATOM 2824 N N . TRP A 1 371 ? 7.915 2.281 12.661 1.00 96.94 371 TRP A N 1
ATOM 2825 C CA . TRP A 1 371 ? 6.503 2.586 12.882 1.00 96.94 371 TRP A CA 1
ATOM 2826 C C . TRP A 1 371 ? 5.669 1.320 13.058 1.00 96.94 371 TRP A C 1
ATOM 2828 O O . TRP A 1 371 ? 4.823 1.271 13.950 1.00 96.94 371 TRP A O 1
ATOM 2838 N N . ALA A 1 372 ? 5.921 0.284 12.251 1.00 96.25 372 ALA A N 1
ATOM 2839 C CA . ALA A 1 372 ? 5.244 -1.002 12.372 1.00 96.25 372 ALA A CA 1
ATOM 2840 C C . ALA A 1 372 ? 5.535 -1.655 13.726 1.00 96.25 372 ALA A C 1
ATOM 2842 O O . ALA A 1 372 ? 4.610 -2.146 14.368 1.00 96.25 372 ALA A O 1
ATOM 2843 N N . GLN A 1 373 ? 6.785 -1.606 14.198 1.00 96.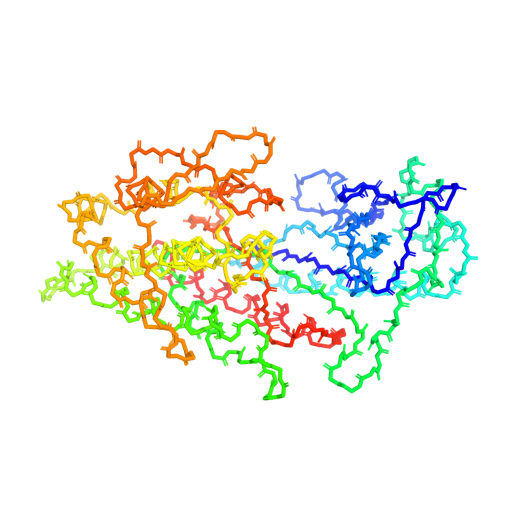06 373 GLN A N 1
ATOM 2844 C CA . GLN A 1 373 ? 7.147 -2.121 15.516 1.00 96.06 373 GLN A CA 1
ATOM 2845 C C . GLN A 1 373 ? 6.477 -1.336 16.647 1.00 96.06 373 GLN A C 1
ATOM 2847 O O . GLN A 1 373 ? 5.910 -1.946 17.550 1.00 96.06 373 GLN A O 1
ATOM 2852 N N . THR A 1 374 ? 6.503 -0.003 16.600 1.00 96.69 374 THR A N 1
ATOM 2853 C CA . THR A 1 374 ? 5.836 0.838 17.608 1.00 96.69 374 THR A CA 1
ATOM 2854 C C . THR A 1 374 ? 4.334 0.559 17.650 1.00 96.69 374 THR A C 1
ATOM 2856 O O . THR A 1 374 ? 3.747 0.422 18.723 1.00 96.69 374 THR A O 1
ATOM 2859 N N . ALA A 1 375 ? 3.699 0.417 16.484 1.00 96.50 375 ALA A N 1
ATOM 2860 C CA . ALA A 1 375 ? 2.288 0.066 16.397 1.00 96.50 375 ALA A CA 1
ATOM 2861 C C . ALA A 1 375 ? 2.017 -1.352 16.927 1.00 96.50 375 ALA A C 1
ATOM 2863 O O . ALA A 1 375 ? 1.053 -1.564 17.660 1.00 96.50 375 ALA A O 1
ATOM 2864 N N . TYR A 1 376 ? 2.885 -2.314 16.612 1.00 96.25 376 TYR A N 1
ATOM 2865 C CA . TYR A 1 376 ? 2.816 -3.667 17.157 1.00 96.25 376 TYR A CA 1
ATOM 2866 C C . TYR A 1 376 ? 2.878 -3.669 18.692 1.00 96.25 376 TYR A C 1
ATOM 2868 O O . TYR A 1 376 ? 2.014 -4.255 19.339 1.00 96.25 376 TYR A O 1
ATOM 2876 N N . GLU A 1 377 ? 3.834 -2.956 19.290 1.00 94.94 377 GLU A N 1
ATOM 2877 C CA . GLU A 1 377 ? 3.978 -2.855 20.749 1.00 94.94 377 GLU A CA 1
ATOM 2878 C C . GLU A 1 377 ? 2.765 -2.196 21.423 1.00 94.94 377 GLU A C 1
ATOM 2880 O O . GLU A 1 377 ? 2.391 -2.596 22.525 1.00 94.94 377 GLU A O 1
ATOM 2885 N N . ALA A 1 378 ? 2.131 -1.223 20.763 1.00 92.00 378 ALA A N 1
ATOM 2886 C CA . ALA A 1 378 ? 0.944 -0.533 21.270 1.00 92.00 378 ALA A CA 1
ATOM 2887 C C . ALA A 1 378 ? -0.363 -1.334 21.112 1.00 92.00 378 ALA A C 1
ATOM 2889 O O . ALA A 1 378 ? -1.324 -1.106 21.857 1.00 92.00 378 ALA A O 1
ATOM 2890 N N . GLY A 1 379 ? -0.420 -2.227 20.119 1.00 87.12 379 GLY A N 1
ATOM 2891 C CA . GLY A 1 379 ? -1.613 -2.998 19.765 1.00 87.12 379 GLY A CA 1
ATOM 2892 C C . GLY A 1 379 ? -1.574 -4.476 20.148 1.00 87.12 379 GLY A C 1
ATOM 2893 O O . GLY A 1 379 ? -2.568 -5.166 19.925 1.00 87.12 379 GLY A O 1
ATOM 2894 N N . ARG A 1 380 ? -0.462 -4.977 20.696 1.00 83.69 380 ARG A N 1
ATOM 2895 C CA . ARG A 1 380 ? -0.390 -6.350 21.211 1.00 83.69 380 ARG A CA 1
ATOM 2896 C C . ARG A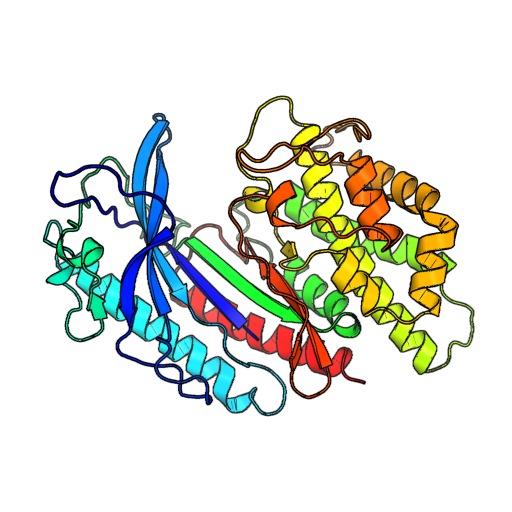 1 380 ? -1.247 -6.520 22.484 1.00 83.69 380 ARG A C 1
ATOM 2898 O O . ARG A 1 380 ? -1.448 -5.528 23.190 1.00 83.69 380 ARG A O 1
ATOM 2905 N N . PRO A 1 381 ? -1.763 -7.738 22.747 1.00 69.44 381 PRO A N 1
ATOM 2906 C CA . PRO A 1 381 ? -2.685 -8.016 23.848 1.00 69.44 381 PRO A CA 1
ATOM 2907 C C . PRO A 1 381 ? -2.188 -7.642 25.240 1.00 69.44 381 PRO A C 1
ATOM 2909 O O . PRO A 1 381 ? -0.972 -7.797 25.501 1.00 69.44 381 PRO A O 1
#

Foldseek 3Di:
DKWKKKWALWFKAFLVRHADEAPAFWWAWCDADPPPPPRHGQWTKTWHWDADPVRDITTTIMITGDDDDCADPCVVPRLVSVLVSLVLVVQQVVQQVVVAWAQQCVTPVVTIDTDPRSRRMTTDSPPPGDDCAPPPQQARVIFMKMKAWFFLLLQVLLLVVQLVQAAPPVFCQLVQQSVQSVVLQVLLVVLLVVQDDPPDDPVSNLLSSSSSSLSSQLLSLLLLLQVCQLDPDRPDFSVSNHQKFFLAFLLLSLVPHDPSSLVSLQVCLVVSVVSSQVVSLCTPVNRRRHRDQQGWDADPPDDIDGSVNSSCCNSNSPDGDHSCRRGNDHHHDGFDDDPQGTIGMMMRSDGHGSHHHSVRVSVVSVVSSVSRHSSCVSNHD

Secondary structure (DSSP, 8-state):
-EEEEEEEEEEEE-TTSPBPPTTEEEEEESSB-TTTS-S-BSEEEEEEEEE-TTS-EEEEEEEEEPPB--SGGGTTTHHHHHHHHHHHHHHHHHHHHHH-SSBGGGSSTTTEEE-HHHHH-EE-TTSSPPP-TTSTTTTT-EEEEEEEEEETTTHHHHHHHHHHSPPPTT--TTHHHHHHHHHHHHHHHHHHTTT--TT--HHHHHHHHHHHHHHHHHHHHHHHHHHHHHSSS--S-GGGG-SEEESS-HHHHHTTS-HHHHHHHHHSHHHHHHHHHHHHT--TTS------TT-EE--TTS--EEHHHHHHHHHH--S---HHHHH-S------EEETTEEEEEEEES-SS-SEE-HHHHHHHHHHHHHHHHHHHHHH--